Protein AF-A0A537KNH5-F1 (afdb_monomer_lite)

Radius of gyration: 23.83 Å; chains: 1; bounding box: 65×48×61 Å

Secondary structure (DSSP, 8-state):
----S--S---GGGGPPPHHHHHHHHHHHHHHHHS--HHHHHHHHHHGGGTTSS--EEEEEETTEEEEEEETTTTEEEEES----S-TT----HHHHHHHHHHTT-EEEEE-HHHHHHSHHHHHHHHHHHHHHSPPP---GGGSS---TT-TTSS---TT----SS-EEEEEEE-TTS-HHHHHHHHHHHHHHH-SS--EEEEEEEPB-TTTS-B---GGGG-STT-STTEEEEEEE--SSS-SS-TTHHHHHHHHHHTT-SEEEEEPPPPPTT--GGGGG-SEEEEEE-S---SGGGGGG-THHHH-SEEEEE-TTSTTHHHHHHHHHHHHHHHTT-TTS-GGGSSEEEE-TTSTT-HHHHHHHHHHHHHHTT-

pLDDT: mean 79.51, std 19.07, range [22.39, 98.25]

Foldseek 3Di:
DDDDPPPQAQEPVLQFEQLLCCVVLVVLLVVCVVVPDPLLVLLCVVPPPCVVVFDKDAQGGGHQAGARIARPQLQETEEEADDGRGPPVDDDDPVVVCVVSVVSVHHYDYDYSCCRPPVVVVVVVVVNVSSVPGDGHDYPVVPVPPPPVPQLRDDDQPPDLPLDPFAAEEEEAEAPPLCRLLLVQLLLSSVVSNDVPAAEEEEEEFEADPPPLHTDQPSVVNHPSQPDPRHYYDYHYCSDHQDQDRPCLQVVVVVCRVVPHNYYYYYTYRDDQQDPPSVVRGLAYEYGYELPQDDLVSLVSRCCLLVHLAYEHEPCVDPNSVVSLVSSLVSSCVSVVVPPDDSVPDRYFYYYSVDPPTPRSSVNSVSVSVSSSVD

Sequence (375 aa):
MNESVYNGSITVNQFKADPLVYAKLKEYSLTHRKESTVAESVLWDKLRNKKEGYKFLRQHIIGQFIADFVCLKKGLVIEVDGNHHQLPEMKLTDEERSRALKELGFDVLRFNNEEILYHGDEVIDKIHSRLSKLPDKKIDEEKIGVYTDSSPTGGSRREGTKFGEGASVLGITGTGGAGKSSVTDEIVRRFLNNFTDKTIAVISVDPSKRKTGGALLGDRIRMNSISHPRAYMRSLATRESDKALSAHVEEAIDVCKAAGFDFIILESAGVGQSDVSISDYCDVSLYVMTPEYGAASQLEKINMLDYADVIAINKFDKAGALDALSDVRKQYKRNHQLFKSKDEELPIIGTVASKFNDDGVNHLFELLLKAIEKK

Structure (mmCIF, N/CA/C/O backbone):
data_AF-A0A537KNH5-F1
#
_entry.id   AF-A0A537KNH5-F1
#
loop_
_atom_site.group_PDB
_atom_site.id
_atom_site.type_symbol
_atom_site.label_atom_id
_atom_site.label_alt_id
_atom_site.label_comp_id
_atom_site.label_asym_id
_atom_site.label_entity_id
_atom_site.label_seq_id
_atom_site.pdbx_PDB_ins_code
_atom_site.Cartn_x
_atom_site.Cartn_y
_atom_site.Cartn_z
_atom_site.occupancy
_atom_site.B_iso_or_equiv
_atom_site.auth_seq_id
_atom_site.auth_comp_id
_atom_site.auth_asym_id
_atom_site.auth_atom_id
_atom_site.pdbx_PDB_model_num
ATOM 1 N N . MET A 1 1 ? 26.715 13.361 10.696 1.00 28.39 1 MET A N 1
ATOM 2 C CA . MET A 1 1 ? 27.104 12.499 9.565 1.00 28.39 1 MET A CA 1
ATOM 3 C C . MET A 1 1 ? 26.868 11.078 10.024 1.00 28.39 1 MET A C 1
ATOM 5 O O . MET A 1 1 ? 27.700 10.572 10.754 1.00 28.39 1 MET A O 1
ATOM 9 N N . ASN A 1 2 ? 25.706 10.502 9.719 1.00 24.05 2 ASN A N 1
ATOM 10 C CA . ASN A 1 2 ? 25.415 9.111 10.055 1.00 24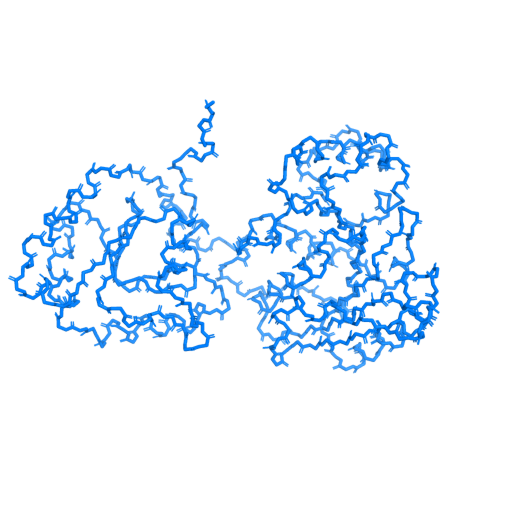.05 2 ASN A CA 1
ATOM 11 C C . ASN A 1 2 ? 25.095 8.378 8.759 1.00 24.05 2 ASN A C 1
ATOM 13 O O . ASN A 1 2 ? 24.214 8.787 8.004 1.00 24.05 2 ASN A O 1
ATOM 17 N N . GLU A 1 3 ? 25.912 7.364 8.512 1.00 22.39 3 GLU A N 1
ATOM 18 C CA . GLU A 1 3 ? 25.922 6.493 7.353 1.00 22.39 3 GLU A CA 1
ATOM 19 C C . GLU A 1 3 ? 24.603 5.729 7.225 1.00 22.39 3 GLU A C 1
ATOM 21 O O . GLU A 1 3 ? 23.994 5.285 8.199 1.00 22.39 3 GLU A O 1
ATOM 26 N N . SER A 1 4 ? 24.167 5.600 5.978 1.00 27.17 4 SER A N 1
ATOM 27 C CA . SER A 1 4 ? 23.043 4.795 5.529 1.00 27.17 4 SER A CA 1
ATOM 28 C C . SER A 1 4 ? 23.098 3.378 6.100 1.00 27.17 4 SER A C 1
ATOM 30 O O . SER A 1 4 ? 23.968 2.596 5.717 1.00 27.17 4 SER A O 1
ATOM 32 N N . VAL A 1 5 ? 22.108 2.988 6.904 1.00 30.80 5 VAL A N 1
ATOM 33 C CA . VAL A 1 5 ? 21.841 1.567 7.177 1.00 30.80 5 VAL A CA 1
ATOM 34 C C . VAL A 1 5 ? 21.094 0.977 5.974 1.00 30.80 5 VAL A C 1
ATOM 36 O O . VAL A 1 5 ? 19.923 0.625 6.026 1.00 30.80 5 VAL A O 1
ATOM 39 N N . TYR A 1 6 ? 21.811 0.915 4.854 1.00 31.03 6 TYR A N 1
ATOM 40 C CA . TYR A 1 6 ? 21.665 -0.086 3.807 1.00 31.03 6 TYR A CA 1
ATOM 41 C C . TYR A 1 6 ? 22.981 -0.859 3.841 1.00 31.03 6 TYR A C 1
ATOM 43 O O . TYR A 1 6 ? 23.952 -0.487 3.187 1.00 31.03 6 TYR A O 1
ATOM 51 N N . ASN A 1 7 ? 23.044 -1.913 4.656 1.00 29.66 7 ASN A N 1
ATOM 52 C CA . ASN A 1 7 ? 24.237 -2.751 4.822 1.00 29.66 7 ASN A CA 1
ATOM 53 C C . ASN A 1 7 ? 24.491 -3.640 3.591 1.00 29.66 7 ASN A C 1
ATOM 55 O O . ASN A 1 7 ? 24.507 -4.864 3.714 1.00 29.66 7 ASN A O 1
ATOM 59 N N . GLY A 1 8 ? 24.641 -3.045 2.400 1.00 32.94 8 GLY A N 1
ATOM 60 C CA . GLY A 1 8 ? 25.216 -3.661 1.195 1.00 32.94 8 GLY A CA 1
ATOM 61 C C . GLY A 1 8 ? 24.634 -5.009 0.747 1.00 32.94 8 GLY A C 1
ATOM 62 O O . GLY A 1 8 ? 25.244 -5.693 -0.072 1.00 32.94 8 GLY A O 1
ATOM 63 N N . SER A 1 9 ? 23.484 -5.425 1.273 1.00 34.09 9 SER A N 1
ATOM 64 C CA . SER A 1 9 ? 22.912 -6.752 1.073 1.00 34.09 9 SER A CA 1
ATOM 65 C C . SER A 1 9 ? 21.582 -6.607 0.359 1.00 34.09 9 SER A C 1
ATOM 67 O O . SER A 1 9 ? 20.577 -6.202 0.934 1.00 34.09 9 SER A O 1
ATOM 69 N N . ILE A 1 10 ? 21.606 -6.930 -0.932 1.00 38.44 10 ILE A N 1
ATOM 70 C CA . ILE A 1 10 ? 20.392 -7.121 -1.711 1.00 38.44 10 ILE A CA 1
ATOM 71 C C . ILE A 1 10 ? 19.858 -8.513 -1.386 1.00 38.44 10 ILE A C 1
ATOM 73 O O . ILE A 1 10 ? 20.530 -9.510 -1.635 1.00 38.44 10 ILE A O 1
ATOM 77 N N . THR A 1 11 ? 18.657 -8.593 -0.820 1.00 34.84 11 THR A N 1
ATOM 78 C CA . THR A 1 11 ? 17.931 -9.862 -0.705 1.00 34.84 11 THR A CA 1
ATOM 79 C C . THR A 1 11 ? 17.178 -10.125 -2.006 1.00 34.84 11 THR A C 1
ATOM 81 O O . THR A 1 11 ? 16.680 -9.208 -2.653 1.00 34.84 11 THR A O 1
ATOM 84 N N . VAL A 1 12 ? 17.094 -11.396 -2.407 1.00 38.88 12 VAL A N 1
ATOM 85 C CA . VAL A 1 12 ? 16.611 -11.862 -3.724 1.00 38.88 12 VAL A CA 1
ATOM 86 C C . VAL A 1 12 ? 15.231 -11.318 -4.143 1.00 38.88 12 VAL A C 1
ATOM 88 O O . VAL A 1 12 ? 14.917 -11.270 -5.331 1.00 38.88 12 VAL A O 1
ATOM 91 N N . ASN A 1 13 ? 14.424 -10.829 -3.200 1.00 39.03 13 ASN A N 1
ATOM 92 C CA . ASN A 1 13 ? 13.134 -10.198 -3.483 1.00 39.03 13 ASN A CA 1
ATOM 93 C C . ASN A 1 13 ? 13.235 -8.824 -4.180 1.00 39.03 13 ASN A C 1
ATOM 95 O O . ASN A 1 13 ? 12.281 -8.438 -4.847 1.00 39.03 13 ASN A O 1
ATOM 99 N N . GLN A 1 14 ? 14.378 -8.128 -4.120 1.00 39.09 14 GLN A N 1
ATOM 100 C CA . GLN A 1 14 ? 14.608 -6.856 -4.834 1.00 39.09 14 GLN A CA 1
ATOM 101 C C . GLN A 1 14 ? 14.880 -7.033 -6.341 1.00 39.09 14 GLN A C 1
ATOM 103 O O . GLN A 1 14 ? 14.910 -6.056 -7.084 1.00 39.09 14 GLN A O 1
ATOM 108 N N . PHE A 1 15 ? 15.058 -8.274 -6.809 1.00 47.47 15 PHE A N 1
ATOM 109 C CA . PHE A 1 15 ? 15.297 -8.604 -8.220 1.00 47.47 15 PHE A CA 1
ATOM 110 C C . PHE A 1 15 ? 14.043 -9.085 -8.956 1.00 47.47 15 PHE A C 1
ATOM 112 O O . PHE A 1 15 ? 14.130 -9.546 -10.094 1.00 47.47 15 PHE A O 1
ATOM 119 N N . LYS A 1 16 ? 12.872 -9.045 -8.312 1.00 52.62 16 LYS A N 1
ATOM 120 C CA . LYS A 1 16 ? 11.655 -9.603 -8.896 1.00 52.62 16 LYS A CA 1
ATOM 121 C C . LYS A 1 16 ? 11.029 -8.616 -9.863 1.00 52.62 16 LYS A C 1
ATOM 123 O O . LYS A 1 16 ? 10.852 -7.438 -9.561 1.00 52.62 16 LYS A O 1
ATOM 128 N N . ALA A 1 17 ? 10.731 -9.125 -11.049 1.00 50.62 17 ALA A N 1
ATOM 129 C CA . ALA A 1 17 ? 9.919 -8.417 -12.009 1.00 50.62 17 ALA A CA 1
ATOM 130 C C . ALA A 1 17 ? 8.548 -8.092 -11.409 1.00 50.62 17 ALA A C 1
ATOM 132 O O . ALA A 1 17 ? 8.029 -8.888 -10.627 1.00 50.62 17 ALA A O 1
ATOM 133 N N . ASP A 1 18 ? 7.941 -6.974 -11.796 1.00 50.59 18 ASP A N 1
ATOM 134 C CA . ASP A 1 18 ? 6.564 -6.687 -11.398 1.00 50.59 18 ASP A CA 1
ATOM 135 C C . ASP A 1 18 ? 5.634 -7.764 -11.999 1.00 50.59 18 ASP A C 1
ATOM 137 O O . ASP A 1 18 ? 5.588 -7.907 -13.226 1.00 50.59 18 ASP A O 1
ATOM 141 N N . PRO A 1 19 ? 4.904 -8.542 -11.177 1.00 47.06 19 PRO A N 1
ATOM 142 C CA . PRO A 1 19 ? 4.080 -9.653 -11.650 1.00 47.06 19 PRO A CA 1
ATOM 143 C C . PRO A 1 19 ? 3.017 -9.276 -12.683 1.00 47.06 19 PRO A C 1
ATOM 145 O O . PRO A 1 19 ? 2.711 -10.110 -13.535 1.00 47.06 19 PRO A O 1
ATOM 148 N N . LEU A 1 20 ? 2.484 -8.042 -12.652 1.00 43.41 20 LEU A N 1
ATOM 149 C CA . LEU A 1 20 ? 1.481 -7.579 -13.631 1.00 43.41 20 LEU A CA 1
ATOM 150 C C . LEU A 1 20 ? 2.012 -7.605 -15.042 1.00 43.41 20 LEU A C 1
ATOM 152 O O . LEU A 1 20 ? 1.308 -7.919 -15.999 1.00 43.41 20 LEU A O 1
ATOM 156 N N . VAL A 1 21 ? 3.257 -7.171 -15.154 1.00 53.03 21 VAL A N 1
ATOM 157 C CA . VAL A 1 21 ? 3.900 -6.940 -16.427 1.00 53.03 21 VAL A CA 1
ATOM 158 C C . VAL A 1 21 ? 4.876 -8.051 -16.734 1.00 53.03 21 VAL A C 1
ATOM 160 O O . VAL A 1 21 ? 5.254 -8.168 -17.884 1.00 53.03 21 VAL A O 1
ATOM 163 N N . TYR A 1 22 ? 5.225 -8.930 -15.787 1.00 60.59 22 TYR A N 1
ATOM 164 C CA . TYR A 1 22 ? 6.212 -9.986 -15.996 1.00 60.59 22 TYR A CA 1
ATOM 165 C C . TYR A 1 22 ? 5.895 -10.871 -17.198 1.00 60.59 22 TYR A C 1
ATOM 167 O O . TYR A 1 22 ? 6.804 -11.171 -17.960 1.00 60.59 22 TYR A O 1
ATOM 175 N N . ALA A 1 23 ? 4.636 -11.268 -17.409 1.00 56.41 23 ALA A N 1
ATOM 176 C CA . ALA A 1 23 ? 4.271 -12.072 -18.577 1.00 56.41 23 ALA A CA 1
ATOM 177 C C . ALA A 1 23 ? 4.587 -11.330 -19.889 1.00 56.41 23 ALA A C 1
ATOM 179 O O . ALA A 1 23 ? 5.290 -11.871 -20.744 1.00 56.41 23 ALA A O 1
ATOM 180 N N . LYS A 1 24 ? 4.166 -10.062 -19.989 1.00 64.12 24 LYS A N 1
ATOM 181 C CA . LYS A 1 24 ? 4.461 -9.192 -21.134 1.00 64.12 24 LYS A CA 1
ATOM 182 C C . LYS A 1 24 ? 5.965 -8.910 -21.256 1.00 64.12 24 LYS A C 1
ATOM 184 O O . LYS A 1 24 ? 6.544 -9.098 -22.312 1.00 64.12 24 LYS A O 1
ATOM 189 N N . LEU A 1 25 ? 6.640 -8.530 -20.173 1.00 67.19 25 LEU A N 1
ATOM 190 C CA . LEU A 1 25 ? 8.080 -8.263 -20.128 1.00 67.19 25 LEU A CA 1
ATOM 191 C C . LEU A 1 25 ? 8.909 -9.506 -20.455 1.00 67.19 25 LEU A C 1
ATOM 193 O O . LEU A 1 25 ? 9.980 -9.384 -21.035 1.00 67.19 25 LEU A O 1
ATOM 197 N N . LYS A 1 26 ? 8.436 -10.706 -20.113 1.00 73.38 26 LYS A N 1
ATOM 198 C CA . LYS A 1 26 ? 9.074 -11.974 -20.479 1.00 73.38 26 LYS A CA 1
ATOM 199 C C . LYS A 1 26 ? 8.941 -12.237 -21.969 1.00 73.38 26 LYS A C 1
ATOM 201 O O . LYS A 1 26 ? 9.929 -12.610 -22.592 1.00 73.38 26 LYS A O 1
ATOM 206 N N . GLU A 1 27 ? 7.765 -12.012 -22.542 1.00 72.69 27 GLU A N 1
ATOM 207 C CA . GLU A 1 27 ? 7.559 -12.084 -23.989 1.00 72.69 27 GLU A CA 1
ATOM 208 C C . GLU A 1 27 ? 8.435 -11.064 -24.732 1.00 72.69 27 GLU A C 1
ATOM 210 O O . GLU A 1 27 ? 9.163 -11.426 -25.659 1.00 72.69 27 GLU A O 1
ATOM 215 N N . TYR A 1 28 ? 8.470 -9.820 -24.253 1.00 76.25 28 TYR A N 1
ATOM 216 C CA . TYR A 1 28 ? 9.346 -8.775 -24.774 1.00 76.25 28 TYR A CA 1
ATOM 217 C C . TYR A 1 28 ? 10.820 -9.167 -24.631 1.00 76.25 28 TYR A C 1
ATOM 219 O O . TYR A 1 28 ? 11.543 -9.124 -25.616 1.00 76.25 28 TYR A O 1
ATOM 227 N N . SER A 1 29 ? 11.271 -9.623 -23.462 1.00 79.94 29 SER A N 1
ATOM 228 C CA . SER A 1 29 ? 12.651 -10.076 -23.223 1.00 79.94 29 SER A CA 1
ATOM 229 C C . SER A 1 29 ? 13.054 -11.203 -24.181 1.00 79.94 29 SER A C 1
ATOM 231 O O . SER A 1 29 ? 14.149 -11.187 -24.743 1.00 79.94 29 SER A O 1
ATOM 233 N N . LEU A 1 30 ? 12.169 -12.177 -24.420 1.00 77.19 30 LEU A N 1
ATOM 234 C CA . LEU A 1 30 ? 12.415 -13.250 -25.386 1.00 77.19 30 LEU A CA 1
ATOM 235 C C . LEU A 1 30 ? 12.491 -12.730 -26.825 1.00 77.19 30 LEU A C 1
ATOM 237 O O . LEU A 1 30 ? 13.316 -13.224 -27.592 1.00 77.19 30 LEU A O 1
ATOM 241 N N . THR A 1 31 ? 11.664 -11.747 -27.173 1.00 81.50 31 THR A N 1
ATOM 242 C CA . THR A 1 31 ? 11.667 -11.093 -28.488 1.00 81.50 31 THR A CA 1
ATOM 243 C C . THR A 1 31 ? 12.958 -10.302 -28.697 1.00 81.50 31 THR A C 1
ATOM 245 O O . THR A 1 31 ? 13.678 -10.566 -29.653 1.00 81.50 31 THR A O 1
ATOM 248 N N . HIS A 1 32 ? 13.361 -9.472 -27.733 1.00 81.56 32 HIS A N 1
ATOM 249 C CA . HIS A 1 32 ? 14.611 -8.702 -27.775 1.00 81.56 32 HIS A CA 1
ATOM 250 C C . HIS A 1 32 ? 15.857 -9.596 -27.834 1.00 81.56 32 HIS A C 1
ATOM 252 O O . HIS A 1 32 ? 16.846 -9.259 -28.470 1.00 81.56 32 HIS A O 1
ATOM 258 N N . ARG A 1 33 ? 15.820 -10.797 -27.239 1.00 83.38 33 ARG A N 1
ATOM 259 C CA . ARG A 1 33 ? 16.908 -11.781 -27.399 1.00 83.38 33 ARG A CA 1
ATOM 260 C C . ARG A 1 33 ? 17.032 -12.343 -28.814 1.00 83.38 33 ARG A C 1
ATOM 262 O O . ARG A 1 33 ? 18.097 -12.871 -29.134 1.00 83.38 33 ARG A O 1
ATOM 269 N N . LYS A 1 34 ? 15.948 -12.341 -29.593 1.00 84.19 34 LYS A N 1
ATOM 270 C CA . LYS A 1 34 ? 15.929 -12.781 -30.996 1.00 84.19 34 LYS A CA 1
ATOM 271 C C . LYS A 1 34 ? 16.250 -11.628 -31.943 1.00 84.19 34 LYS A C 1
ATOM 273 O O . LYS A 1 34 ? 16.908 -11.851 -32.950 1.00 84.19 34 LYS A O 1
ATOM 278 N N . GLU A 1 35 ? 15.805 -10.428 -31.596 1.00 84.00 35 GLU A N 1
ATOM 279 C CA . GLU A 1 35 ? 15.918 -9.202 -32.389 1.00 84.00 35 GLU A CA 1
ATOM 280 C C . GLU A 1 35 ? 17.027 -8.279 -31.859 1.00 84.00 35 GLU A C 1
ATOM 282 O O . GLU A 1 35 ? 16.918 -7.058 -31.928 1.00 84.00 35 GLU A O 1
ATOM 287 N N . SER A 1 36 ? 18.097 -8.859 -31.306 1.00 83.38 36 SER A N 1
ATOM 288 C CA . SER A 1 36 ? 19.200 -8.085 -30.739 1.00 83.38 36 SER A CA 1
ATOM 289 C C . SER A 1 36 ? 19.938 -7.303 -31.820 1.00 83.38 36 SER A C 1
ATOM 291 O O . SER A 1 36 ? 20.231 -7.835 -32.896 1.00 83.38 36 SER A O 1
ATOM 293 N N . THR A 1 37 ? 20.305 -6.063 -31.515 1.00 88.00 37 THR A N 1
ATOM 294 C CA . THR A 1 37 ? 21.070 -5.208 -32.420 1.00 88.00 37 THR A CA 1
ATOM 295 C C . THR A 1 37 ? 22.466 -5.783 -32.683 1.00 88.00 37 THR A C 1
ATOM 297 O O . THR A 1 37 ? 22.968 -6.668 -31.975 1.00 88.00 37 THR A O 1
ATOM 300 N N . VAL A 1 38 ? 23.133 -5.265 -33.720 1.00 88.31 38 VAL A N 1
ATOM 301 C CA . VAL A 1 38 ? 24.520 -5.647 -34.032 1.00 88.31 38 VAL A CA 1
ATOM 302 C C . VAL A 1 38 ? 25.443 -5.304 -32.859 1.00 88.31 38 VAL A C 1
ATOM 304 O O . VAL A 1 38 ? 26.261 -6.134 -32.471 1.00 88.31 38 VAL A O 1
ATOM 307 N N . ALA A 1 39 ? 25.271 -4.128 -32.248 1.00 89.31 39 ALA A N 1
ATOM 308 C CA . ALA A 1 39 ? 26.059 -3.701 -31.095 1.00 89.31 39 ALA A CA 1
ATOM 309 C C . ALA A 1 39 ? 25.830 -4.609 -29.876 1.00 89.31 39 ALA A C 1
ATOM 311 O O . ALA A 1 39 ? 26.793 -5.097 -29.286 1.00 89.31 39 ALA A O 1
ATOM 312 N N . GLU A 1 40 ? 24.575 -4.925 -29.540 1.00 90.88 40 GLU A N 1
ATOM 313 C CA . GLU A 1 40 ? 24.263 -5.867 -28.457 1.00 90.88 40 GLU A CA 1
ATOM 314 C C . GLU A 1 40 ? 24.882 -7.246 -28.701 1.00 90.88 40 GLU A C 1
ATOM 316 O O . GLU A 1 40 ? 25.421 -7.862 -27.782 1.00 90.88 40 GLU A O 1
ATOM 321 N N . SER A 1 41 ? 24.833 -7.734 -29.942 1.00 91.12 41 SER A N 1
ATOM 322 C CA . SER A 1 41 ? 25.402 -9.032 -30.315 1.00 91.12 41 SER A CA 1
ATOM 323 C C . SER A 1 41 ? 26.923 -9.047 -30.142 1.00 91.12 41 SER A C 1
ATOM 325 O O . SER A 1 41 ? 27.466 -9.970 -29.530 1.00 91.12 41 SER A O 1
ATOM 327 N N . VAL A 1 42 ? 27.601 -7.995 -30.613 1.00 91.88 42 VAL A N 1
ATOM 328 C CA . VAL A 1 42 ? 29.053 -7.813 -30.460 1.00 91.88 42 VAL A CA 1
ATOM 329 C C . VAL A 1 42 ? 29.440 -7.741 -28.983 1.00 91.88 42 VAL A C 1
ATOM 331 O O . VAL A 1 42 ? 30.355 -8.443 -28.548 1.00 91.88 42 VAL A O 1
ATOM 334 N N . LEU A 1 43 ? 28.723 -6.945 -28.187 1.00 92.81 43 LEU A N 1
ATOM 335 C CA . LEU A 1 43 ? 28.995 -6.817 -26.758 1.00 92.81 43 LEU A CA 1
ATOM 336 C C . LEU A 1 43 ? 28.730 -8.133 -26.013 1.00 92.81 43 LEU A C 1
ATOM 338 O O . LEU A 1 43 ? 29.522 -8.537 -25.160 1.00 92.81 43 LEU A O 1
ATOM 342 N N . TRP A 1 44 ? 27.664 -8.856 -26.362 1.00 93.25 44 TRP A N 1
ATOM 343 C CA . TRP A 1 44 ? 27.350 -10.146 -25.754 1.00 93.25 44 TRP A CA 1
ATOM 344 C C . TRP A 1 44 ? 28.444 -11.192 -25.989 1.00 93.25 44 TRP A C 1
ATOM 346 O O . TRP A 1 44 ? 28.778 -11.943 -25.072 1.00 93.25 44 TRP A O 1
ATOM 356 N N . ASP A 1 45 ? 29.046 -11.235 -27.178 1.00 90.81 45 ASP A N 1
ATOM 357 C CA . ASP A 1 45 ? 30.134 -12.172 -27.482 1.00 90.81 45 ASP A CA 1
ATOM 358 C C . ASP A 1 45 ? 31.417 -11.906 -26.683 1.00 90.81 45 ASP A C 1
ATOM 360 O O . ASP A 1 45 ? 32.176 -12.850 -26.396 1.00 90.81 45 ASP A O 1
ATOM 364 N N . LYS A 1 46 ? 31.620 -10.650 -26.265 1.00 89.25 46 LYS A N 1
ATOM 365 C CA . LYS A 1 46 ? 32.670 -10.263 -25.317 1.00 89.25 46 LYS A CA 1
ATOM 366 C C . LYS A 1 46 ? 32.306 -10.637 -23.873 1.00 89.25 46 LYS A C 1
ATOM 368 O O . LYS A 1 46 ? 33.124 -11.231 -23.182 1.00 89.25 46 LYS A O 1
ATOM 373 N N . LEU A 1 47 ? 31.065 -10.400 -23.435 1.00 89.56 47 LEU A N 1
ATOM 374 C CA . LEU A 1 47 ? 30.639 -10.612 -22.039 1.00 89.56 47 LEU A CA 1
ATOM 375 C C . LEU A 1 47 ? 30.296 -12.069 -21.665 1.00 89.56 47 LEU A C 1
ATOM 377 O O . LEU A 1 47 ? 30.380 -12.454 -20.492 1.00 89.56 47 LEU A O 1
ATOM 381 N N . ARG A 1 48 ? 29.850 -12.895 -22.619 1.00 85.44 48 ARG A N 1
ATOM 382 C CA . ARG A 1 48 ? 29.349 -14.253 -22.339 1.00 85.44 48 ARG A CA 1
ATOM 383 C C . ARG A 1 48 ? 30.444 -15.199 -21.829 1.00 85.44 48 ARG A C 1
ATOM 385 O O . ARG A 1 48 ? 31.637 -14.974 -21.997 1.00 85.44 48 ARG A O 1
ATOM 392 N N . ASN A 1 49 ? 30.029 -16.322 -21.238 1.00 76.12 49 ASN A N 1
ATOM 393 C CA . ASN A 1 49 ? 30.911 -17.402 -20.758 1.00 76.12 49 ASN A CA 1
ATOM 394 C C . ASN A 1 49 ? 31.922 -17.005 -19.669 1.00 76.12 49 ASN A C 1
ATOM 396 O O . ASN A 1 49 ? 32.925 -17.692 -19.499 1.00 76.12 49 ASN A O 1
ATOM 400 N N . LYS A 1 50 ? 31.657 -15.935 -18.908 1.00 69.62 50 LYS A N 1
ATOM 401 C CA . LYS A 1 50 ? 32.573 -15.428 -17.872 1.00 69.62 50 LYS A CA 1
ATOM 402 C C . LYS A 1 50 ? 33.988 -15.149 -18.404 1.00 69.62 50 LYS A C 1
ATOM 404 O O . LYS A 1 50 ? 34.937 -15.265 -17.633 1.00 69.62 50 LYS A O 1
ATOM 409 N N . LYS A 1 51 ? 34.139 -14.787 -19.686 1.00 63.72 51 LYS A N 1
ATOM 410 C CA . LYS A 1 51 ? 35.447 -14.407 -20.258 1.00 63.72 51 LYS A CA 1
ATOM 411 C C . LYS A 1 51 ? 36.152 -13.346 -19.408 1.00 63.72 51 LYS A C 1
ATOM 413 O O . LYS A 1 51 ? 37.351 -13.420 -19.192 1.00 63.72 51 LYS A O 1
ATOM 418 N N . GLU A 1 52 ? 35.342 -12.491 -18.803 1.00 64.19 52 GLU A N 1
ATOM 419 C CA . GLU A 1 52 ? 35.740 -11.378 -17.955 1.00 64.19 52 GLU A CA 1
ATOM 420 C C . GLU A 1 52 ? 35.726 -11.668 -16.441 1.00 64.19 52 GLU A C 1
ATOM 422 O O . GLU A 1 52 ? 35.757 -10.757 -15.618 1.00 64.19 52 GLU A O 1
ATOM 427 N N . GLY A 1 53 ? 35.603 -12.933 -16.024 1.00 77.94 53 GLY A N 1
ATOM 428 C CA . GLY A 1 53 ? 35.532 -13.323 -14.606 1.00 77.94 53 GLY A CA 1
ATOM 429 C C . GLY A 1 53 ? 34.190 -13.025 -13.915 1.00 77.94 53 GLY A C 1
ATOM 430 O O . GLY A 1 53 ? 33.936 -13.514 -12.813 1.00 77.94 53 GLY A O 1
ATOM 431 N N . TYR A 1 54 ? 33.286 -12.300 -14.578 1.00 85.31 54 TYR A N 1
ATOM 432 C CA . TYR A 1 54 ? 31.949 -11.964 -14.084 1.00 85.31 54 TYR A CA 1
ATOM 433 C C . TYR A 1 54 ? 30.850 -12.693 -14.866 1.00 85.31 54 TYR A C 1
ATOM 435 O O . TYR A 1 54 ? 30.946 -12.911 -16.072 1.00 85.31 54 TYR A O 1
ATOM 443 N N . LYS A 1 55 ? 29.770 -13.086 -14.175 1.00 86.75 55 LYS A N 1
ATOM 444 C CA . LYS A 1 55 ? 28.583 -13.676 -14.814 1.00 86.75 55 LYS A CA 1
ATOM 445 C C . LYS A 1 55 ? 27.631 -12.560 -15.240 1.00 86.75 55 LYS A C 1
ATOM 447 O O . LYS A 1 55 ? 27.112 -11.851 -14.378 1.00 86.75 55 LYS A O 1
ATOM 452 N N . PHE A 1 56 ? 27.375 -12.475 -16.542 1.00 90.00 56 PHE A N 1
ATOM 453 C CA . PHE A 1 56 ? 26.378 -11.586 -17.128 1.00 90.00 56 PHE A CA 1
ATOM 454 C C . PHE A 1 56 ? 25.133 -12.349 -17.579 1.00 90.00 56 PHE A C 1
ATOM 456 O O . PHE A 1 56 ? 25.219 -13.472 -18.082 1.00 90.00 56 PHE A O 1
ATOM 463 N N . LEU A 1 57 ? 23.973 -11.725 -17.398 1.00 87.06 57 LEU A N 1
ATOM 464 C CA . LEU A 1 57 ? 22.697 -12.137 -17.974 1.00 87.06 57 LEU A CA 1
ATOM 465 C C . LEU A 1 57 ? 22.288 -11.096 -19.010 1.00 87.06 57 LEU A C 1
ATOM 467 O O . LEU A 1 57 ? 22.443 -9.909 -18.747 1.00 87.06 57 LEU A O 1
ATOM 471 N N . ARG A 1 58 ? 21.752 -11.536 -20.150 1.00 90.50 58 ARG A N 1
ATOM 472 C CA . ARG A 1 58 ? 21.225 -10.637 -21.185 1.00 90.50 58 ARG A CA 1
ATOM 473 C C . ARG A 1 58 ? 19.706 -10.509 -21.126 1.00 90.50 58 ARG A C 1
ATOM 475 O O . ARG A 1 58 ? 19.027 -11.507 -20.832 1.00 90.50 58 ARG A O 1
ATOM 482 N N . GLN A 1 59 ? 19.187 -9.336 -21.474 1.00 87.12 59 GLN A N 1
ATOM 483 C CA . GLN A 1 59 ? 17.759 -9.024 -21.550 1.00 87.12 59 GLN A CA 1
ATOM 484 C C . GLN A 1 59 ? 17.036 -9.488 -20.276 1.00 87.12 59 GLN A C 1
ATOM 486 O O . GLN A 1 59 ? 16.116 -10.309 -20.314 1.00 87.12 59 GLN A O 1
ATOM 491 N N . HIS A 1 60 ? 17.574 -9.101 -19.119 1.00 85.00 60 HIS A N 1
ATOM 492 C CA . HIS A 1 60 ? 17.128 -9.567 -17.810 1.00 85.00 60 HIS A CA 1
ATOM 493 C C . HIS A 1 60 ? 16.107 -8.602 -17.218 1.00 85.00 60 HIS A C 1
ATOM 495 O O . HIS A 1 60 ? 16.289 -7.391 -17.276 1.00 85.00 60 HIS A O 1
ATOM 501 N N . ILE A 1 61 ? 15.044 -9.143 -16.629 1.00 79.56 61 ILE A N 1
ATOM 502 C CA . ILE A 1 61 ? 13.955 -8.332 -16.089 1.00 79.56 61 ILE A CA 1
ATOM 503 C C . ILE A 1 61 ? 14.298 -7.921 -14.659 1.00 79.56 61 ILE A C 1
ATOM 505 O O . ILE A 1 61 ? 14.633 -8.774 -13.840 1.00 79.56 61 ILE A O 1
ATOM 509 N N . ILE A 1 62 ? 14.200 -6.626 -14.368 1.00 76.38 62 ILE A N 1
ATOM 510 C CA . ILE A 1 62 ? 14.465 -6.016 -13.064 1.00 76.38 62 ILE A CA 1
ATOM 511 C C . ILE A 1 62 ? 13.292 -5.081 -12.764 1.00 76.38 62 ILE A C 1
ATOM 513 O O . ILE A 1 62 ? 13.142 -4.049 -13.416 1.00 76.38 62 ILE A O 1
ATOM 517 N N . GLY A 1 63 ? 12.424 -5.436 -11.813 1.00 71.88 63 GLY A N 1
ATOM 518 C CA . GLY A 1 63 ? 11.192 -4.677 -11.572 1.00 71.88 63 GLY A CA 1
ATOM 519 C C . GLY A 1 63 ? 10.319 -4.594 -12.833 1.00 71.88 63 GLY A C 1
ATOM 520 O O . GLY A 1 63 ? 9.907 -5.612 -13.382 1.00 71.88 63 GLY A O 1
ATOM 521 N N . GLN A 1 64 ? 10.037 -3.386 -13.316 1.00 70.56 64 GLN A N 1
ATOM 522 C CA . GLN A 1 64 ? 9.261 -3.171 -14.548 1.00 70.56 64 GLN A CA 1
ATOM 523 C C . GLN A 1 64 ? 10.137 -3.020 -15.807 1.00 70.56 64 GLN A C 1
ATOM 525 O O . GLN A 1 64 ? 9.626 -2.740 -16.890 1.00 70.56 64 GLN A O 1
ATOM 530 N N . PHE A 1 65 ? 11.453 -3.201 -15.682 1.00 79.50 65 PHE A N 1
ATOM 531 C CA . PHE A 1 65 ? 12.427 -2.897 -16.729 1.00 79.50 65 PHE A CA 1
ATOM 532 C C . PHE A 1 65 ? 13.050 -4.163 -17.305 1.00 79.50 65 PHE A C 1
ATOM 534 O O . PHE A 1 65 ? 13.226 -5.156 -16.599 1.00 79.50 65 PHE A O 1
ATOM 541 N N . ILE A 1 66 ? 13.448 -4.109 -18.574 1.00 82.88 66 ILE A N 1
ATOM 542 C CA . ILE A 1 66 ? 14.329 -5.106 -19.187 1.00 82.88 66 ILE A CA 1
ATOM 543 C C . ILE A 1 66 ? 15.689 -4.441 -19.379 1.00 82.88 66 ILE A C 1
ATOM 545 O O . ILE A 1 66 ? 15.775 -3.443 -20.086 1.00 82.88 66 ILE A O 1
ATOM 549 N N . ALA A 1 67 ? 16.716 -4.969 -18.718 1.00 87.56 67 ALA A N 1
ATOM 550 C CA . ALA A 1 67 ? 18.102 -4.537 -18.860 1.00 87.56 67 ALA A CA 1
ATOM 551 C C . ALA A 1 67 ? 18.815 -5.362 -19.937 1.00 87.56 67 ALA A C 1
ATOM 553 O O . ALA A 1 67 ? 18.749 -6.598 -19.889 1.00 87.56 67 ALA A O 1
ATOM 554 N N . ASP A 1 68 ? 19.555 -4.711 -20.839 1.00 90.50 68 ASP A N 1
ATOM 555 C CA . ASP A 1 68 ? 20.240 -5.394 -21.947 1.00 90.50 68 ASP A CA 1
ATOM 556 C C . ASP A 1 68 ? 21.283 -6.377 -21.442 1.00 90.50 68 ASP A C 1
ATOM 558 O O . ASP A 1 68 ? 21.281 -7.544 -21.842 1.00 90.50 68 ASP A O 1
ATOM 562 N N . PHE A 1 69 ? 22.106 -5.951 -20.479 1.00 92.38 69 PHE A N 1
ATOM 563 C CA . PHE A 1 69 ? 22.997 -6.837 -19.740 1.00 92.38 69 PHE A CA 1
ATOM 564 C C . PHE A 1 69 ? 23.042 -6.489 -18.255 1.00 92.38 69 PHE A C 1
ATOM 566 O O . PHE A 1 69 ? 22.986 -5.329 -17.856 1.00 92.38 69 PHE A O 1
ATOM 573 N N . VAL A 1 70 ? 23.196 -7.506 -17.407 1.00 90.69 70 VAL A N 1
ATOM 574 C CA . VAL A 1 70 ? 23.330 -7.311 -15.961 1.00 90.69 70 VAL A CA 1
ATOM 575 C C . VAL A 1 70 ? 24.304 -8.299 -15.330 1.00 90.69 70 VAL A C 1
ATOM 577 O O . VAL A 1 70 ? 24.256 -9.504 -15.589 1.00 90.69 70 VAL A O 1
ATOM 580 N N . CYS A 1 71 ? 25.159 -7.797 -14.441 1.00 90.69 71 CYS A N 1
ATOM 581 C CA . CYS A 1 71 ? 25.918 -8.599 -13.491 1.00 90.69 71 CYS A CA 1
ATOM 582 C C . CYS A 1 71 ? 25.258 -8.508 -12.110 1.00 90.69 71 CYS A C 1
ATOM 584 O O . CYS A 1 71 ? 25.526 -7.581 -11.347 1.00 90.69 71 CYS A O 1
ATOM 586 N N . LEU A 1 72 ? 24.409 -9.484 -11.766 1.00 84.38 72 LEU A N 1
ATOM 587 C CA . LEU A 1 72 ? 23.668 -9.491 -10.493 1.00 84.38 72 LEU A CA 1
ATOM 588 C C . LEU A 1 72 ? 24.595 -9.449 -9.272 1.00 84.38 72 LEU A C 1
ATOM 590 O O . LEU A 1 72 ? 24.324 -8.730 -8.314 1.00 84.38 72 LEU A O 1
ATOM 594 N N . LYS A 1 73 ? 25.729 -10.161 -9.336 1.00 83.62 73 LYS A N 1
ATOM 595 C CA . LYS A 1 73 ? 26.681 -10.261 -8.219 1.00 83.62 73 LYS A CA 1
ATOM 596 C C . LYS A 1 73 ? 27.282 -8.907 -7.861 1.00 83.62 73 LYS A C 1
ATOM 598 O O . LYS A 1 73 ? 27.550 -8.653 -6.698 1.00 83.62 73 LYS A O 1
ATOM 603 N N . LYS A 1 74 ? 27.486 -8.040 -8.848 1.00 87.62 74 LYS A N 1
ATOM 604 C CA . LYS A 1 74 ? 27.994 -6.679 -8.642 1.00 87.62 74 LYS A CA 1
ATOM 605 C C . LYS A 1 74 ? 26.880 -5.632 -8.616 1.00 87.62 74 LYS A C 1
ATOM 607 O O . LYS A 1 74 ? 27.116 -4.499 -8.218 1.00 87.62 74 LYS A O 1
ATOM 612 N N . GLY A 1 75 ? 25.663 -6.006 -9.015 1.00 88.31 75 GLY A N 1
ATOM 613 C CA . GLY A 1 75 ? 24.547 -5.092 -9.225 1.00 88.31 75 GLY A CA 1
ATOM 614 C C . GLY A 1 75 ? 24.849 -4.037 -10.285 1.00 88.31 75 GLY A C 1
ATOM 615 O O . GLY A 1 75 ? 24.551 -2.872 -10.056 1.00 88.31 75 GLY A O 1
ATOM 616 N N . LEU A 1 76 ? 25.461 -4.430 -11.405 1.00 92.06 76 LEU A N 1
ATOM 617 C CA . LEU A 1 76 ? 25.756 -3.533 -12.525 1.00 92.06 76 LEU A CA 1
ATOM 618 C C . LEU A 1 76 ? 24.849 -3.857 -13.713 1.00 92.06 76 LEU A C 1
ATOM 620 O O . LEU A 1 76 ? 24.870 -4.992 -14.187 1.00 92.06 76 LEU A O 1
ATOM 624 N N . VAL A 1 77 ? 24.102 -2.867 -14.191 1.00 92.00 77 VAL A N 1
ATOM 625 C CA . VAL A 1 77 ? 23.324 -2.880 -15.435 1.00 92.00 77 VAL A CA 1
ATOM 626 C C . VAL A 1 77 ? 24.116 -2.171 -16.534 1.00 92.00 77 VAL A C 1
ATOM 628 O O . VAL A 1 77 ? 24.753 -1.145 -16.286 1.00 92.00 77 VAL A O 1
ATOM 631 N N . ILE A 1 78 ? 24.076 -2.728 -17.742 1.00 93.19 78 ILE A N 1
ATOM 632 C CA . ILE A 1 78 ? 24.639 -2.143 -18.958 1.00 93.19 78 ILE A CA 1
ATOM 633 C C . ILE A 1 78 ? 23.505 -2.007 -19.975 1.00 93.19 78 ILE A C 1
ATOM 635 O O . ILE A 1 78 ? 22.831 -2.995 -20.263 1.00 93.19 78 ILE A O 1
ATOM 639 N N . GLU A 1 79 ? 23.326 -0.798 -20.499 1.00 90.81 79 GLU A N 1
ATOM 640 C CA . GLU A 1 79 ? 22.316 -0.437 -21.502 1.00 90.81 79 GLU A CA 1
ATOM 641 C C . GLU A 1 79 ? 23.007 -0.054 -22.822 1.00 90.81 79 GLU A C 1
ATOM 643 O O . GLU A 1 79 ? 23.991 0.697 -22.808 1.00 90.81 79 GLU A O 1
ATOM 648 N N . VAL A 1 80 ? 22.492 -0.546 -23.947 1.00 89.81 80 VAL A N 1
ATOM 649 C CA . VAL A 1 80 ? 23.000 -0.298 -25.303 1.00 89.81 80 VAL A CA 1
ATOM 650 C C . VAL A 1 80 ? 21.972 0.518 -26.084 1.00 89.81 80 VAL A C 1
ATOM 652 O O . VAL A 1 80 ? 20.926 -0.002 -26.426 1.00 89.81 80 VAL A O 1
ATOM 655 N N . ASP A 1 81 ? 22.297 1.784 -26.356 1.00 78.31 81 ASP A N 1
ATOM 656 C CA . ASP A 1 81 ? 21.526 2.798 -27.102 1.00 78.31 81 ASP A CA 1
ATOM 657 C C . ASP A 1 81 ? 19.987 2.877 -26.874 1.00 78.31 81 ASP A C 1
ATOM 659 O O . ASP A 1 81 ? 19.208 1.976 -27.162 1.00 78.31 81 ASP A O 1
ATOM 663 N N . GLY A 1 82 ? 19.532 4.048 -26.407 1.00 62.69 82 GLY A N 1
ATOM 664 C CA . GLY A 1 82 ? 18.356 4.292 -25.545 1.00 62.69 82 GLY A CA 1
ATOM 665 C C . GLY A 1 82 ? 16.922 4.073 -26.059 1.00 62.69 82 GLY A C 1
ATOM 666 O O . GLY A 1 82 ? 16.022 4.825 -25.666 1.00 62.69 82 GLY A O 1
ATOM 667 N N . ASN A 1 83 ? 16.646 3.053 -26.871 1.00 52.28 83 ASN A N 1
ATOM 668 C CA . ASN A 1 83 ? 15.261 2.631 -27.092 1.00 52.28 83 ASN A CA 1
ATOM 669 C C . ASN A 1 83 ? 14.682 2.101 -25.776 1.00 52.28 83 ASN A C 1
ATOM 671 O O . ASN A 1 83 ? 15.265 1.265 -25.096 1.00 52.28 83 ASN A O 1
ATOM 675 N N . HIS A 1 84 ? 13.547 2.652 -25.356 1.00 54.72 84 HIS A N 1
ATOM 676 C CA . HIS A 1 84 ? 13.010 2.398 -24.026 1.00 54.72 84 HIS A CA 1
ATOM 677 C C . HIS A 1 84 ? 12.519 0.943 -23.945 1.00 54.72 84 HIS A C 1
ATOM 679 O O . HIS A 1 84 ? 11.392 0.652 -24.338 1.00 54.72 84 HIS A O 1
ATOM 685 N N . HIS A 1 85 ? 13.354 0.033 -23.423 1.00 60.22 85 HIS A N 1
ATOM 686 C CA . HIS A 1 85 ? 13.016 -1.370 -23.146 1.00 60.22 85 HIS A CA 1
ATOM 687 C C . HIS A 1 85 ? 12.085 -1.466 -21.926 1.00 60.22 85 HIS A C 1
ATOM 689 O O . HIS A 1 85 ? 12.457 -1.904 -20.831 1.00 60.22 85 HIS A O 1
ATOM 695 N N . GLN A 1 86 ? 10.884 -0.933 -22.120 1.00 60.03 86 GLN A N 1
ATOM 696 C CA . GLN A 1 86 ? 9.750 -0.849 -21.209 1.00 60.03 86 GLN A CA 1
ATOM 697 C C . GLN A 1 86 ? 8.492 -1.161 -22.026 1.00 60.03 86 GLN A C 1
ATOM 699 O O . GLN A 1 86 ? 8.518 -1.141 -23.260 1.00 60.03 86 GLN A O 1
ATOM 704 N N . LEU A 1 87 ? 7.371 -1.445 -21.366 1.00 55.53 87 LEU A N 1
ATOM 705 C CA . LEU A 1 87 ? 6.109 -1.546 -22.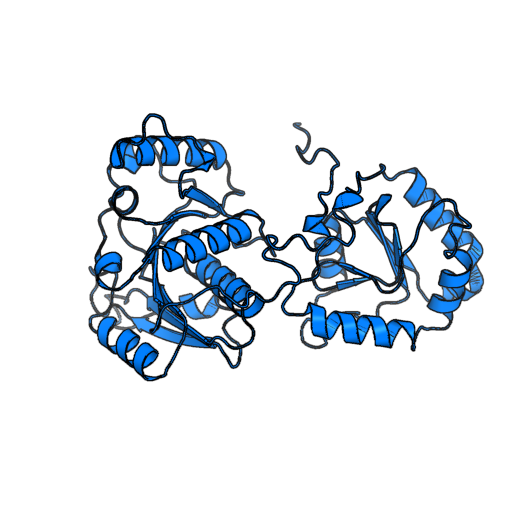097 1.00 55.53 87 LEU A CA 1
ATOM 706 C C . LEU A 1 87 ? 5.772 -0.183 -22.742 1.00 55.53 87 LEU A C 1
ATOM 708 O O . LEU A 1 87 ? 6.019 0.844 -22.110 1.00 55.53 87 LEU A O 1
ATOM 712 N N . PRO A 1 88 ? 5.178 -0.131 -23.953 1.00 55.09 88 PRO A N 1
ATOM 713 C CA . PRO A 1 88 ? 4.841 1.130 -24.642 1.00 55.09 88 PRO A CA 1
ATOM 714 C C . PRO A 1 88 ? 3.973 2.099 -23.821 1.00 55.09 88 PRO A C 1
ATOM 716 O O . PRO A 1 88 ? 3.973 3.309 -24.042 1.00 55.09 88 PRO A O 1
ATOM 719 N N . GLU A 1 89 ? 3.235 1.532 -22.874 1.00 51.78 89 GLU A N 1
ATOM 720 C CA . GLU A 1 89 ? 2.333 2.160 -21.913 1.00 51.78 89 GLU A CA 1
ATOM 721 C C . GLU A 1 89 ? 3.054 2.731 -20.667 1.00 51.78 89 GLU A C 1
ATOM 723 O O . GLU A 1 89 ? 2.465 3.502 -19.918 1.00 51.78 89 GLU A O 1
ATOM 728 N N . MET A 1 90 ? 4.349 2.440 -20.485 1.00 53.78 90 MET A N 1
ATOM 729 C CA . MET A 1 90 ? 5.205 2.879 -19.371 1.00 53.78 90 MET A CA 1
ATOM 730 C C . MET A 1 90 ? 6.353 3.770 -19.872 1.00 53.78 90 MET A C 1
ATOM 732 O O . MET A 1 90 ? 7.529 3.419 -19.793 1.00 53.78 90 MET A O 1
ATOM 736 N N . LYS A 1 91 ? 6.025 4.939 -20.434 1.00 59.28 91 LYS A N 1
ATOM 737 C CA . LYS A 1 91 ? 7.035 5.908 -20.893 1.00 59.28 91 LYS A CA 1
ATOM 738 C C . LYS A 1 91 ? 7.642 6.673 -19.714 1.00 59.28 91 LYS A C 1
ATOM 740 O O . LYS A 1 91 ? 7.228 7.791 -19.427 1.00 59.28 91 LYS A O 1
ATOM 745 N N . LEU A 1 92 ? 8.621 6.070 -19.044 1.00 64.25 92 LEU A N 1
ATOM 746 C CA . LEU A 1 92 ? 9.510 6.783 -18.122 1.00 64.25 92 LEU A CA 1
ATOM 747 C C . LEU A 1 92 ? 10.658 7.431 -18.894 1.00 64.25 92 LEU A C 1
ATOM 749 O O . LEU A 1 92 ? 11.169 6.845 -19.851 1.00 64.25 92 LEU A O 1
ATOM 753 N N . THR A 1 93 ? 11.089 8.607 -18.445 1.00 69.94 93 THR A N 1
ATOM 754 C CA . THR A 1 93 ? 12.324 9.226 -18.937 1.00 69.94 93 THR A CA 1
ATOM 755 C C . THR A 1 93 ? 13.541 8.377 -18.555 1.00 69.94 93 THR A C 1
ATOM 757 O O . THR A 1 93 ? 13.532 7.636 -17.566 1.00 69.94 93 THR A O 1
ATOM 760 N N . ASP A 1 94 ? 14.632 8.506 -19.310 1.00 69.25 94 ASP A N 1
ATOM 761 C CA . ASP A 1 94 ? 15.890 7.805 -19.017 1.00 69.25 94 ASP A CA 1
ATOM 762 C C . ASP A 1 94 ? 16.446 8.129 -17.618 1.00 69.25 94 ASP A C 1
ATOM 764 O O . ASP A 1 94 ? 17.020 7.261 -16.949 1.00 69.25 94 ASP A O 1
ATOM 768 N N . GLU A 1 95 ? 16.242 9.361 -17.142 1.00 72.75 95 GLU A N 1
ATOM 769 C CA . GLU A 1 95 ? 16.633 9.785 -15.795 1.00 72.75 95 GLU A CA 1
ATOM 770 C C . GLU A 1 95 ? 15.814 9.076 -14.711 1.00 72.75 95 GLU A C 1
ATOM 772 O O . GLU A 1 95 ? 16.372 8.618 -13.711 1.00 72.75 95 GLU A O 1
ATOM 777 N N . GLU A 1 96 ? 14.501 8.947 -14.908 1.00 73.88 96 GLU A N 1
ATOM 778 C CA . GLU A 1 96 ? 13.610 8.241 -13.984 1.00 73.88 96 GLU A CA 1
ATOM 779 C C . GLU A 1 96 ? 13.914 6.748 -13.938 1.00 73.88 96 GLU A C 1
ATOM 781 O O . GLU A 1 96 ? 14.012 6.184 -12.848 1.00 73.88 96 GLU A O 1
ATOM 786 N N . ARG A 1 97 ? 14.152 6.120 -15.095 1.00 76.19 97 ARG A N 1
ATOM 787 C CA . ARG A 1 97 ? 14.579 4.715 -15.172 1.00 76.19 97 ARG A CA 1
ATOM 788 C C . ARG A 1 97 ? 15.895 4.501 -14.429 1.00 76.19 97 ARG A C 1
ATOM 790 O O . ARG A 1 97 ? 16.012 3.585 -13.617 1.00 76.19 97 ARG A O 1
ATOM 797 N N . SER A 1 98 ? 16.879 5.366 -14.668 1.00 77.38 98 SER A N 1
ATOM 798 C CA . SER A 1 98 ? 18.185 5.285 -14.006 1.00 77.38 98 SER A CA 1
ATOM 799 C C . SER A 1 98 ? 18.070 5.462 -12.491 1.00 77.38 98 SER A C 1
ATOM 801 O O . SER A 1 98 ? 18.755 4.777 -11.733 1.00 77.38 98 SER A O 1
ATOM 803 N N . ARG A 1 99 ? 17.190 6.362 -12.035 1.00 77.56 99 ARG A N 1
ATOM 804 C CA . ARG A 1 99 ? 16.899 6.565 -10.611 1.00 77.56 99 ARG A CA 1
ATOM 805 C C . ARG A 1 99 ? 16.241 5.330 -9.996 1.00 77.56 99 ARG A C 1
ATOM 807 O O . ARG A 1 99 ? 16.719 4.856 -8.972 1.00 77.56 99 ARG A O 1
ATOM 814 N N . ALA A 1 100 ? 15.226 4.771 -10.652 1.00 72.62 100 ALA A N 1
ATOM 815 C CA . ALA A 1 100 ? 14.528 3.576 -10.187 1.00 72.62 100 ALA A CA 1
ATOM 816 C C . ALA A 1 100 ? 15.471 2.365 -10.074 1.00 72.62 100 ALA A C 1
ATOM 818 O O . ALA A 1 100 ? 15.471 1.667 -9.062 1.00 72.62 100 ALA A O 1
ATOM 819 N N . LEU A 1 101 ? 16.340 2.143 -11.067 1.00 78.44 101 LEU A N 1
ATOM 820 C CA . LEU A 1 101 ? 17.352 1.083 -11.007 1.00 78.44 101 LEU A CA 1
ATOM 821 C C . LEU A 1 101 ? 18.344 1.301 -9.852 1.00 78.44 101 LEU A C 1
ATOM 823 O O . LEU A 1 101 ? 18.654 0.347 -9.140 1.00 78.44 101 LEU A O 1
ATOM 827 N N . LYS A 1 102 ? 18.780 2.544 -9.605 1.00 80.94 102 LYS A N 1
ATOM 828 C CA . LYS A 1 102 ? 19.642 2.888 -8.459 1.00 80.94 102 LYS A CA 1
ATOM 829 C C . LYS A 1 102 ? 18.974 2.653 -7.111 1.00 80.94 102 LYS A C 1
ATOM 831 O O . LYS A 1 102 ? 19.630 2.153 -6.201 1.00 80.94 102 LYS A O 1
ATOM 836 N N . GLU A 1 103 ? 17.690 2.964 -6.980 1.00 71.38 103 GLU A N 1
ATOM 837 C CA . GLU A 1 103 ? 16.909 2.680 -5.768 1.00 71.38 103 GLU A CA 1
ATOM 838 C C . GLU A 1 103 ? 16.753 1.172 -5.520 1.00 71.38 103 GLU A C 1
ATOM 840 O O . GLU A 1 103 ? 16.795 0.730 -4.373 1.00 71.38 103 GLU A O 1
ATOM 845 N N . LEU A 1 104 ? 16.686 0.367 -6.587 1.00 68.50 104 LEU A N 1
ATOM 846 C CA . LEU A 1 104 ? 16.783 -1.101 -6.534 1.00 68.50 104 LEU A CA 1
ATOM 847 C C . LEU A 1 104 ? 18.221 -1.602 -6.285 1.00 68.50 104 LEU A C 1
ATOM 849 O O . LEU A 1 104 ? 18.497 -2.802 -6.297 1.00 68.50 104 LEU A O 1
ATOM 853 N N . GLY A 1 105 ? 19.154 -0.679 -6.062 1.00 75.75 105 GLY A N 1
ATOM 854 C CA . GLY A 1 105 ? 20.550 -0.931 -5.757 1.00 75.75 105 GLY A CA 1
ATOM 855 C C . GLY A 1 105 ? 21.440 -1.110 -6.983 1.00 75.75 105 GLY A C 1
ATOM 856 O O . GLY A 1 105 ? 22.623 -1.377 -6.805 1.00 75.75 105 GLY A O 1
ATOM 857 N N . PHE A 1 106 ? 20.947 -0.997 -8.212 1.00 84.75 106 PHE A N 1
ATOM 858 C CA . PHE A 1 106 ? 21.768 -1.187 -9.406 1.00 84.75 106 PHE A CA 1
ATOM 859 C C . PHE A 1 106 ? 22.537 0.068 -9.800 1.00 84.75 106 PHE A C 1
ATOM 861 O O . PHE A 1 106 ? 21.996 1.167 -9.857 1.00 84.75 106 PHE A O 1
ATOM 868 N N . ASP A 1 107 ? 23.803 -0.116 -10.149 1.00 89.75 107 ASP A N 1
ATOM 869 C CA . ASP A 1 107 ? 24.528 0.889 -10.909 1.00 89.75 107 ASP A CA 1
ATOM 870 C C . ASP A 1 107 ? 24.275 0.699 -12.404 1.00 89.75 107 ASP A C 1
ATOM 872 O O . ASP A 1 107 ? 24.060 -0.427 -12.851 1.00 89.75 107 ASP A O 1
ATOM 876 N N . VAL A 1 108 ? 24.309 1.784 -13.174 1.00 90.00 108 VAL A N 1
ATOM 877 C CA . VAL A 1 108 ? 23.955 1.771 -14.601 1.00 90.00 108 VAL A CA 1
ATOM 878 C C . VAL A 1 108 ? 25.096 2.376 -15.414 1.00 90.00 108 VAL A C 1
ATOM 880 O O . VAL A 1 108 ? 25.546 3.489 -15.135 1.00 90.00 108 VAL A O 1
ATOM 883 N N . LEU A 1 109 ? 25.563 1.640 -16.422 1.00 92.56 109 LEU A N 1
ATOM 884 C CA . LEU A 1 109 ? 26.407 2.146 -17.503 1.00 92.56 109 LEU A CA 1
ATOM 885 C C . LEU A 1 109 ? 25.620 2.114 -18.807 1.00 92.56 109 LEU A C 1
ATOM 887 O O . LEU A 1 109 ? 24.900 1.157 -19.074 1.00 92.56 109 LEU A O 1
ATOM 891 N N . ARG A 1 110 ? 25.778 3.152 -19.624 1.00 90.75 110 ARG A N 1
ATOM 892 C CA . ARG A 1 110 ? 25.163 3.229 -20.944 1.00 90.75 110 ARG A CA 1
ATOM 893 C C . ARG A 1 110 ? 26.242 3.466 -21.987 1.00 90.75 110 ARG A C 1
ATOM 895 O O . ARG A 1 110 ? 27.146 4.264 -21.745 1.00 90.75 110 ARG A O 1
ATOM 902 N N . PHE A 1 111 ? 26.114 2.775 -23.109 1.00 92.44 111 PHE A N 1
ATOM 903 C CA . PHE A 1 111 ? 26.975 2.921 -24.274 1.00 92.44 111 PHE A CA 1
ATOM 904 C C . PHE A 1 111 ? 26.106 3.108 -25.509 1.00 92.44 111 PHE A C 1
ATOM 906 O O . PHE A 1 111 ? 25.053 2.477 -25.628 1.00 92.44 111 PHE A O 1
ATOM 913 N N . ASN A 1 112 ? 26.533 3.971 -26.422 1.00 91.00 112 ASN A N 1
ATOM 914 C CA . ASN A 1 112 ? 25.896 4.050 -27.732 1.00 91.00 112 ASN A CA 1
ATOM 915 C C . ASN A 1 112 ? 26.444 2.962 -28.675 1.00 91.00 112 ASN A C 1
ATOM 917 O O . ASN A 1 112 ? 27.433 2.281 -28.379 1.00 91.00 112 ASN A O 1
ATOM 921 N N . ASN A 1 113 ? 25.793 2.789 -29.824 1.00 88.62 113 ASN A N 1
ATOM 922 C CA . ASN A 1 113 ? 26.187 1.764 -30.789 1.00 88.62 113 ASN A CA 1
ATOM 923 C C . ASN A 1 113 ? 27.600 1.984 -31.355 1.00 88.62 113 ASN A C 1
ATOM 925 O O . ASN A 1 113 ? 28.330 1.014 -31.551 1.00 88.62 113 ASN A O 1
ATOM 929 N N . GLU A 1 114 ? 28.012 3.228 -31.601 1.00 90.00 114 GLU A N 1
ATOM 930 C CA . GLU A 1 114 ? 29.334 3.538 -32.162 1.00 90.00 114 GLU A CA 1
ATOM 931 C C . GLU A 1 114 ? 30.464 3.177 -31.190 1.00 90.00 114 GLU A C 1
ATOM 933 O O . GLU A 1 114 ? 31.450 2.558 -31.591 1.00 90.00 114 GLU A O 1
ATOM 938 N N . GLU A 1 115 ? 30.296 3.483 -29.901 1.00 91.94 115 GLU A N 1
ATOM 939 C CA . GLU A 1 115 ? 31.239 3.110 -28.844 1.00 91.94 115 GLU A CA 1
ATOM 940 C C . GLU A 1 115 ? 31.456 1.595 -28.812 1.00 91.94 115 GLU A C 1
ATOM 942 O O . GLU A 1 115 ? 32.587 1.126 -28.710 1.00 91.94 115 GLU A O 1
ATOM 947 N N . ILE A 1 116 ? 30.390 0.808 -28.941 1.00 93.06 116 ILE A N 1
ATOM 948 C CA . ILE A 1 116 ? 30.493 -0.654 -28.897 1.00 93.06 116 ILE A CA 1
ATOM 949 C C . ILE A 1 116 ? 31.121 -1.214 -30.175 1.00 93.06 116 ILE A C 1
ATOM 951 O O . ILE A 1 116 ? 31.959 -2.115 -30.102 1.00 93.06 116 ILE A O 1
ATOM 955 N N . LEU A 1 117 ? 30.709 -0.708 -31.339 1.00 91.19 117 LEU A N 1
ATOM 956 C CA . LEU A 1 117 ? 31.129 -1.243 -32.634 1.00 91.19 117 LEU A CA 1
ATOM 957 C C . LEU A 1 117 ? 32.573 -0.874 -32.979 1.00 91.19 117 LEU A C 1
ATOM 959 O O . LEU A 1 117 ? 33.291 -1.708 -33.528 1.00 91.19 117 LEU A O 1
ATOM 963 N N . TYR A 1 118 ? 33.003 0.345 -32.647 1.00 92.25 118 TYR A N 1
ATOM 964 C CA . TYR A 1 118 ? 34.320 0.861 -33.028 1.00 92.25 118 TYR A CA 1
ATOM 965 C C . TYR A 1 118 ? 35.324 0.887 -31.871 1.00 92.25 118 TYR A C 1
ATOM 967 O O . TYR A 1 118 ? 36.520 0.748 -32.111 1.00 92.25 118 TYR A O 1
ATOM 975 N N . HIS A 1 119 ? 34.855 0.991 -30.624 1.00 94.50 119 HIS A N 1
ATOM 976 C CA . HIS A 1 119 ? 35.697 1.104 -29.423 1.00 94.50 119 HIS A CA 1
ATOM 977 C C . HIS A 1 119 ? 35.418 -0.016 -28.414 1.00 94.50 119 HIS A C 1
ATOM 979 O O . HIS A 1 119 ? 35.513 0.160 -27.198 1.00 94.50 119 HIS A O 1
ATOM 985 N N . GLY A 1 120 ? 35.073 -1.205 -28.913 1.00 89.50 120 GLY A N 1
ATOM 986 C CA . GLY A 1 120 ? 34.587 -2.293 -28.074 1.00 89.50 120 GLY A CA 1
ATOM 987 C C . GLY A 1 120 ? 35.568 -2.777 -27.000 1.00 89.50 120 GLY A C 1
ATOM 988 O O . GLY A 1 120 ? 35.122 -3.430 -26.066 1.00 89.50 120 GLY A O 1
ATOM 989 N N . ASP A 1 121 ? 36.878 -2.553 -27.125 1.00 90.44 121 ASP A N 1
ATOM 990 C CA . ASP A 1 121 ? 37.844 -2.898 -26.063 1.00 90.44 121 ASP A CA 1
ATOM 991 C C . ASP A 1 121 ? 37.827 -1.853 -24.936 1.00 90.44 121 ASP A C 1
ATOM 993 O O . ASP A 1 121 ? 37.740 -2.213 -23.764 1.00 90.44 121 ASP A O 1
ATOM 997 N N . GLU A 1 122 ? 37.743 -0.564 -25.276 1.00 94.12 122 GLU A N 1
ATOM 998 C CA . GLU A 1 122 ? 37.581 0.520 -24.296 1.00 94.12 122 GLU A CA 1
ATOM 999 C C . GLU A 1 122 ? 36.266 0.388 -23.509 1.00 94.12 122 GLU A C 1
ATOM 1001 O O . GLU A 1 122 ? 36.202 0.690 -22.314 1.00 94.12 122 GLU A O 1
ATOM 1006 N N . VAL A 1 123 ? 35.198 -0.084 -24.164 1.00 94.62 123 VAL A N 1
ATOM 1007 C CA . VAL A 1 123 ? 33.915 -0.392 -23.510 1.00 94.62 123 VAL A CA 1
ATOM 1008 C C . VAL A 1 123 ? 34.091 -1.475 -22.445 1.00 94.62 123 VAL A C 1
ATOM 1010 O O . VAL A 1 123 ? 33.591 -1.324 -21.327 1.00 94.62 123 VAL A O 1
ATOM 1013 N N . ILE A 1 124 ? 34.831 -2.542 -22.756 1.00 93.75 124 ILE A N 1
ATOM 1014 C CA . ILE A 1 124 ? 35.126 -3.607 -21.792 1.00 93.75 124 ILE A CA 1
ATOM 1015 C C . ILE A 1 124 ? 35.969 -3.059 -20.641 1.00 93.75 124 ILE A C 1
ATOM 1017 O O . ILE A 1 124 ? 35.591 -3.247 -19.486 1.00 93.75 124 ILE A O 1
ATOM 1021 N N . ASP A 1 125 ? 37.013 -2.279 -20.912 1.00 92.88 125 ASP A N 1
ATOM 1022 C CA . ASP A 1 125 ? 37.835 -1.670 -19.860 1.00 92.88 125 ASP A CA 1
ATOM 1023 C C . ASP A 1 125 ? 37.010 -0.791 -18.905 1.00 92.88 125 ASP A C 1
ATOM 1025 O O . ASP A 1 125 ? 37.154 -0.877 -17.678 1.00 92.88 125 ASP A O 1
ATOM 1029 N N . LYS A 1 126 ? 36.073 0.007 -19.438 1.00 95.62 126 LYS A N 1
ATOM 1030 C CA . LYS A 1 126 ? 35.127 0.801 -18.633 1.00 95.62 126 LYS A CA 1
ATOM 1031 C C . LYS A 1 126 ? 34.242 -0.094 -17.757 1.00 95.62 126 LYS A C 1
ATOM 1033 O O . LYS A 1 126 ? 34.076 0.188 -16.564 1.00 95.62 126 LYS A O 1
ATOM 1038 N N . ILE A 1 127 ? 33.695 -1.178 -18.314 1.00 94.75 127 ILE A N 1
ATOM 1039 C CA . ILE A 1 127 ? 32.880 -2.157 -17.577 1.00 94.75 127 ILE A CA 1
ATOM 1040 C C . ILE A 1 127 ? 33.707 -2.797 -16.449 1.00 94.75 127 ILE A C 1
ATOM 1042 O O . ILE A 1 127 ? 33.263 -2.819 -15.298 1.00 94.75 127 ILE A O 1
ATOM 1046 N N . HIS A 1 128 ? 34.934 -3.238 -16.730 1.00 91.62 128 HIS A N 1
ATOM 1047 C CA . HIS A 1 128 ? 35.839 -3.833 -15.742 1.00 91.62 128 HIS A CA 1
ATOM 1048 C C . HIS A 1 128 ? 36.213 -2.872 -14.630 1.00 91.62 128 HIS A C 1
ATOM 1050 O O . HIS A 1 128 ? 36.110 -3.216 -13.448 1.00 91.62 128 HIS A O 1
ATOM 1056 N N . SER A 1 129 ? 36.609 -1.652 -14.998 1.00 93.00 129 SER A N 1
ATOM 1057 C CA . SER A 1 129 ? 36.943 -0.616 -14.029 1.00 93.00 129 SER A CA 1
ATOM 1058 C C . SER A 1 129 ? 35.764 -0.309 -13.111 1.00 93.00 129 SER A C 1
ATOM 1060 O O . SER A 1 129 ? 35.987 0.114 -11.973 1.00 93.00 129 SER A O 1
ATOM 1062 N N . ARG A 1 130 ? 34.524 -0.476 -13.582 1.00 94.06 130 ARG A N 1
ATOM 1063 C CA . ARG A 1 130 ? 33.339 -0.286 -12.754 1.00 94.06 130 ARG A CA 1
ATOM 1064 C C . ARG A 1 130 ? 33.073 -1.481 -11.849 1.00 94.06 130 ARG A C 1
ATOM 1066 O O . ARG A 1 130 ? 32.867 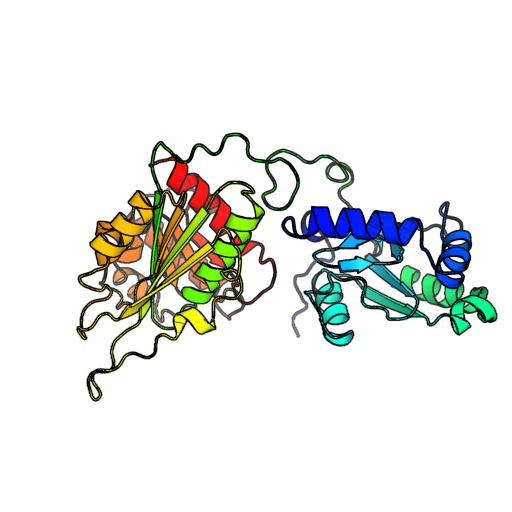-1.286 -10.654 1.00 94.06 130 ARG A O 1
ATOM 1073 N N . LEU A 1 131 ? 33.116 -2.699 -12.383 1.00 91.81 131 LEU A N 1
ATOM 1074 C CA . LEU A 1 131 ? 32.894 -3.931 -11.617 1.00 91.81 131 LEU A CA 1
ATOM 1075 C C . LEU A 1 131 ? 33.896 -4.101 -10.472 1.00 91.81 131 LEU A C 1
ATOM 1077 O O . LEU A 1 131 ? 33.511 -4.565 -9.400 1.00 91.81 131 LEU A O 1
ATOM 1081 N N . SER A 1 132 ? 35.159 -3.711 -10.675 1.00 90.62 132 SER A N 1
ATOM 1082 C CA . SER A 1 132 ? 36.205 -3.806 -9.648 1.00 90.62 132 SER A CA 1
ATOM 1083 C C . SER A 1 132 ? 35.970 -2.872 -8.457 1.00 90.62 132 SER A C 1
ATOM 1085 O O . SER A 1 132 ? 36.368 -3.196 -7.341 1.00 90.62 132 SER A O 1
ATOM 1087 N N . LYS A 1 133 ? 35.285 -1.743 -8.677 1.00 91.56 133 LYS A N 1
ATOM 1088 C CA . LYS A 1 133 ? 34.929 -0.766 -7.636 1.00 91.56 133 LYS A CA 1
ATOM 1089 C C . LYS A 1 133 ? 33.636 -1.120 -6.900 1.00 91.56 133 LYS A C 1
ATOM 1091 O O . LYS A 1 133 ? 33.396 -0.595 -5.817 1.00 91.56 133 LYS A O 1
ATOM 1096 N N . LEU A 1 134 ? 32.791 -1.970 -7.485 1.00 86.38 134 LEU A N 1
ATOM 1097 C CA . LEU A 1 134 ? 31.518 -2.359 -6.887 1.00 86.38 134 LEU A CA 1
ATOM 1098 C C . LEU A 1 134 ? 31.708 -3.520 -5.896 1.00 86.38 134 LEU A C 1
ATOM 1100 O O . LEU A 1 134 ? 32.395 -4.502 -6.215 1.00 86.38 134 LEU A O 1
ATOM 1104 N N . PRO A 1 135 ? 31.085 -3.453 -4.705 1.00 84.38 135 PRO A N 1
ATOM 1105 C CA . PRO A 1 135 ? 31.130 -4.550 -3.752 1.00 84.38 135 PRO A CA 1
ATOM 1106 C C . PRO A 1 135 ? 30.401 -5.781 -4.303 1.00 84.38 135 PRO A C 1
ATOM 1108 O O . PRO A 1 135 ? 29.461 -5.675 -5.095 1.00 84.38 135 PRO A O 1
ATOM 1111 N N . ASP A 1 136 ? 30.832 -6.964 -3.866 1.00 81.56 136 ASP A N 1
ATOM 1112 C CA . ASP A 1 136 ? 30.060 -8.182 -4.090 1.00 81.56 136 ASP A CA 1
ATOM 1113 C C . ASP A 1 136 ? 28.763 -8.107 -3.284 1.00 81.56 136 ASP A C 1
ATOM 1115 O O . ASP A 1 136 ? 28.761 -7.883 -2.074 1.00 81.56 136 ASP A O 1
ATOM 1119 N N . LYS A 1 137 ? 27.651 -8.333 -3.967 1.00 72.75 137 LYS A N 1
ATOM 1120 C CA . LYS A 1 137 ? 26.333 -8.453 -3.369 1.00 72.75 137 LYS A CA 1
ATOM 1121 C C . LYS A 1 137 ? 26.098 -9.915 -3.043 1.00 72.75 137 LYS A C 1
ATOM 1123 O O . LYS A 1 137 ? 26.337 -10.787 -3.881 1.00 72.75 137 LYS A O 1
ATOM 1128 N N . LYS A 1 138 ? 25.640 -10.194 -1.821 1.00 61.09 138 LYS A N 1
ATOM 1129 C CA . LYS A 1 138 ? 25.211 -11.542 -1.441 1.00 61.09 138 LYS A CA 1
ATOM 1130 C C . LYS A 1 138 ? 24.022 -11.921 -2.315 1.00 61.09 138 LYS A C 1
ATOM 1132 O O . LYS A 1 138 ? 22.943 -11.368 -2.145 1.00 61.09 138 LYS A O 1
ATOM 1137 N N . ILE A 1 139 ? 24.235 -12.837 -3.252 1.00 52.03 139 ILE A N 1
ATOM 1138 C CA . ILE A 1 139 ? 23.137 -13.475 -3.962 1.00 52.03 139 ILE A CA 1
ATOM 1139 C C . ILE A 1 139 ? 22.819 -14.747 -3.185 1.00 52.03 139 ILE A C 1
ATOM 1141 O O . ILE A 1 139 ? 23.672 -15.621 -3.057 1.00 52.03 139 ILE A O 1
ATOM 1145 N N . ASP A 1 140 ? 21.622 -14.819 -2.618 1.00 44.97 140 ASP A N 1
ATOM 1146 C CA . ASP A 1 140 ? 21.143 -16.024 -1.946 1.00 44.97 140 ASP A CA 1
ATOM 1147 C C . ASP A 1 140 ? 20.769 -17.055 -3.026 1.00 44.97 140 ASP A C 1
ATOM 1149 O O . ASP A 1 140 ? 19.673 -17.015 -3.587 1.00 44.97 140 ASP A O 1
ATOM 1153 N N . GLU A 1 141 ? 21.729 -17.902 -3.420 1.00 38.31 141 GLU A N 1
ATOM 1154 C CA . GLU A 1 141 ? 21.578 -18.826 -4.556 1.00 38.31 141 GLU A CA 1
ATOM 1155 C C . GLU A 1 141 ? 20.515 -19.913 -4.310 1.00 38.31 141 GLU A C 1
ATOM 1157 O O . GLU A 1 141 ? 19.886 -20.354 -5.269 1.00 38.31 141 GLU A O 1
ATOM 1162 N N . GLU A 1 142 ? 20.197 -20.249 -3.052 1.00 36.06 142 GLU A N 1
ATOM 1163 C CA . GLU A 1 142 ? 19.071 -21.139 -2.695 1.00 36.06 142 GLU A CA 1
ATOM 1164 C C . GLU A 1 142 ? 17.690 -20.520 -2.985 1.00 36.06 142 GLU A C 1
ATOM 1166 O O . GLU A 1 142 ? 16.681 -21.221 -3.030 1.00 36.06 142 GLU A O 1
ATOM 1171 N N . LYS A 1 143 ? 17.634 -19.208 -3.251 1.00 34.94 143 LYS A N 1
ATOM 1172 C CA . LYS A 1 143 ? 16.433 -18.487 -3.705 1.00 34.94 143 LYS A CA 1
ATOM 1173 C C . LYS A 1 143 ? 16.524 -18.043 -5.165 1.00 34.94 143 LYS A C 1
ATOM 1175 O O . LYS A 1 143 ? 15.605 -17.399 -5.672 1.00 34.94 143 LYS A O 1
ATOM 1180 N N . ILE A 1 144 ? 17.598 -18.397 -5.876 1.00 32.88 144 ILE A N 1
ATOM 1181 C CA . ILE A 1 144 ? 17.661 -18.267 -7.333 1.00 32.88 144 ILE A CA 1
ATOM 1182 C C . ILE A 1 144 ? 16.928 -19.467 -7.928 1.00 32.88 144 ILE A C 1
ATOM 1184 O O . ILE A 1 144 ? 17.461 -20.566 -8.018 1.00 32.88 144 ILE A O 1
ATOM 1188 N N . GLY A 1 145 ? 15.691 -19.248 -8.363 1.00 32.09 145 GLY A N 1
ATOM 1189 C CA . GLY A 1 145 ? 14.939 -20.257 -9.111 1.00 32.09 145 GLY A CA 1
ATOM 1190 C C . GLY A 1 145 ? 14.118 -21.231 -8.267 1.00 32.09 145 GLY A C 1
ATOM 1191 O O . GLY A 1 145 ? 13.404 -22.040 -8.850 1.00 32.09 145 GLY A O 1
ATOM 1192 N N . VAL A 1 146 ? 14.113 -21.104 -6.938 1.00 27.14 146 VAL A N 1
ATOM 1193 C CA . VAL A 1 146 ? 13.034 -21.659 -6.115 1.00 27.14 146 VAL A CA 1
ATOM 1194 C C . VAL A 1 146 ? 12.015 -20.548 -5.898 1.00 27.14 146 VAL A C 1
ATOM 1196 O O . VAL A 1 146 ? 12.151 -19.694 -5.021 1.00 27.14 146 VAL A O 1
ATOM 1199 N N . TYR A 1 147 ? 10.988 -20.541 -6.743 1.00 32.72 147 TYR A N 1
ATOM 1200 C CA . TYR A 1 147 ? 9.695 -19.999 -6.355 1.00 32.72 147 TYR A CA 1
ATOM 1201 C C . TYR A 1 147 ? 9.220 -20.836 -5.158 1.00 32.72 147 TYR A C 1
ATOM 1203 O O . TYR A 1 147 ? 8.578 -21.860 -5.338 1.00 32.72 147 TYR A O 1
ATOM 1211 N N . THR A 1 148 ? 9.618 -20.489 -3.932 1.00 28.94 148 THR A N 1
ATOM 1212 C CA . THR A 1 148 ? 8.921 -21.017 -2.757 1.00 28.94 148 THR A CA 1
ATOM 1213 C C . THR A 1 148 ? 7.568 -20.323 -2.731 1.00 28.94 148 THR A C 1
ATOM 1215 O O . THR A 1 148 ? 7.543 -19.091 -2.806 1.00 28.94 148 THR A O 1
ATOM 1218 N N . ASP A 1 149 ? 6.493 -21.104 -2.634 1.00 31.64 149 ASP A N 1
ATOM 1219 C CA . ASP A 1 149 ? 5.056 -20.769 -2.726 1.00 31.64 149 ASP A CA 1
ATOM 1220 C C . ASP A 1 149 ? 4.520 -19.647 -1.804 1.00 31.64 149 ASP A C 1
ATOM 1222 O O . ASP A 1 149 ? 3.327 -19.543 -1.532 1.00 31.64 149 ASP A O 1
ATOM 1226 N N . SER A 1 150 ? 5.383 -18.782 -1.285 1.00 30.97 150 SER A N 1
ATOM 1227 C CA . SER A 1 150 ? 5.087 -17.796 -0.252 1.00 30.97 150 SER A CA 1
ATOM 1228 C C . SER A 1 150 ? 5.574 -16.378 -0.563 1.00 30.97 150 SER A C 1
ATOM 1230 O O . SER A 1 150 ? 5.489 -15.519 0.307 1.00 30.97 150 SER A O 1
ATOM 1232 N N . SER A 1 151 ? 6.047 -16.076 -1.780 1.00 32.28 151 SER A N 1
ATOM 1233 C CA . SER A 1 151 ? 6.353 -14.688 -2.163 1.00 32.28 151 SER A CA 1
ATOM 1234 C C . SER A 1 151 ? 5.214 -14.066 -2.982 1.00 32.28 151 SER A C 1
ATOM 1236 O O . SER A 1 151 ? 4.921 -14.555 -4.073 1.00 32.28 151 SER A O 1
ATOM 1238 N N . PRO A 1 152 ? 4.604 -12.954 -2.530 1.00 34.88 152 PRO A N 1
ATOM 1239 C CA . PRO A 1 152 ? 3.438 -12.354 -3.181 1.00 34.88 152 PRO A CA 1
ATOM 1240 C C . PRO A 1 152 ? 3.787 -11.617 -4.480 1.00 34.88 152 PRO A C 1
ATOM 1242 O O . PRO A 1 152 ? 2.892 -11.118 -5.147 1.00 34.88 152 PRO A O 1
ATOM 1245 N N . THR A 1 153 ? 5.068 -11.545 -4.856 1.00 35.84 153 THR A N 1
ATOM 1246 C CA . THR A 1 153 ? 5.544 -10.833 -6.050 1.00 35.84 153 THR A CA 1
ATOM 1247 C C . THR A 1 153 ? 6.205 -11.750 -7.082 1.00 35.84 153 THR A C 1
ATOM 1249 O O . THR A 1 153 ? 7.001 -11.306 -7.905 1.00 35.84 153 THR A O 1
ATOM 1252 N N . GLY A 1 154 ? 5.862 -13.040 -7.100 1.00 32.00 154 GLY A N 1
ATOM 1253 C CA . GLY A 1 154 ? 6.211 -13.889 -8.233 1.00 32.00 154 GLY A CA 1
ATOM 1254 C C . GLY A 1 154 ? 5.726 -15.325 -8.107 1.00 32.00 154 GLY A C 1
ATOM 1255 O O . GLY A 1 154 ? 6.250 -16.074 -7.297 1.00 32.00 154 GLY A O 1
ATOM 1256 N N . GLY A 1 155 ? 4.824 -15.723 -9.003 1.00 32.41 155 GLY A N 1
ATOM 1257 C CA . GLY A 1 155 ? 4.974 -16.993 -9.713 1.00 32.41 155 GLY A CA 1
ATOM 1258 C C . GLY A 1 155 ? 4.573 -18.296 -9.024 1.00 32.41 155 GLY A C 1
ATOM 1259 O O . GLY A 1 155 ? 5.087 -19.328 -9.427 1.00 32.41 155 GLY A O 1
ATOM 1260 N N . SER A 1 156 ? 3.602 -18.293 -8.119 1.00 32.38 156 SER A N 1
ATOM 1261 C CA . SER A 1 156 ? 2.526 -19.287 -8.197 1.00 32.38 156 SER A CA 1
ATOM 1262 C C . SER A 1 156 ? 1.205 -18.524 -8.143 1.00 32.38 156 SER A C 1
ATOM 1264 O O . SER A 1 156 ? 0.983 -17.700 -7.255 1.00 32.38 156 SER A O 1
ATOM 1266 N N . ARG A 1 157 ? 0.339 -18.727 -9.150 1.00 41.09 157 ARG A N 1
ATOM 1267 C CA . ARG A 1 157 ? -1.082 -18.380 -9.014 1.00 41.09 157 ARG A CA 1
ATOM 1268 C C . ARG A 1 157 ? -1.516 -18.973 -7.681 1.00 41.09 157 ARG A C 1
ATOM 1270 O O . ARG A 1 157 ? -1.324 -20.171 -7.484 1.00 41.09 157 ARG A O 1
ATOM 1277 N N . ARG A 1 158 ? -2.096 -18.176 -6.786 1.00 39.69 158 ARG A N 1
ATOM 1278 C CA . ARG A 1 158 ? -2.852 -18.760 -5.679 1.00 39.69 158 ARG A CA 1
ATOM 1279 C C . ARG A 1 158 ? -4.119 -19.373 -6.275 1.00 39.69 158 ARG A C 1
ATOM 1281 O O . ARG A 1 158 ? -5.182 -18.767 -6.238 1.00 39.69 158 ARG A O 1
ATOM 1288 N N . GLU A 1 159 ? -4.006 -20.567 -6.849 1.00 37.56 159 GLU A N 1
ATOM 1289 C CA . GLU A 1 159 ? -5.139 -21.484 -6.897 1.00 37.56 159 GLU A CA 1
ATOM 1290 C C . GLU A 1 159 ? -5.410 -21.870 -5.441 1.00 37.56 159 GLU A C 1
ATOM 1292 O O . GLU A 1 159 ? -4.744 -22.739 -4.889 1.00 37.56 159 GLU A O 1
ATOM 1297 N N . GLY A 1 160 ? -6.309 -21.143 -4.770 1.00 38.97 160 GLY A N 1
ATOM 1298 C CA . GLY A 1 160 ? -6.753 -21.533 -3.430 1.00 38.97 160 GLY A CA 1
ATOM 1299 C C . GLY A 1 160 ? -6.785 -20.477 -2.328 1.00 38.97 160 GLY A C 1
ATOM 1300 O O . GLY A 1 160 ? -7.143 -20.853 -1.216 1.00 38.97 160 GLY A O 1
ATOM 1301 N N . THR A 1 161 ? -6.522 -19.183 -2.571 1.00 43.66 161 THR A N 1
ATOM 1302 C CA . THR A 1 161 ? -7.136 -18.158 -1.694 1.00 43.66 161 THR A CA 1
ATOM 1303 C C . THR A 1 161 ? -8.632 -18.240 -1.936 1.00 43.66 161 THR A C 1
ATOM 1305 O O . THR A 1 161 ? -9.145 -17.703 -2.925 1.00 43.66 161 THR A O 1
ATOM 1308 N N . LYS A 1 162 ? -9.319 -18.989 -1.078 1.00 45.44 162 LYS A N 1
ATOM 1309 C CA . LYS A 1 162 ? -10.771 -19.015 -1.042 1.00 45.44 162 LYS A CA 1
ATOM 1310 C C . LYS A 1 162 ? -11.217 -17.661 -0.498 1.00 45.44 162 LYS A C 1
ATOM 1312 O O . LYS A 1 162 ? -11.370 -17.500 0.703 1.00 45.44 162 LYS A O 1
ATOM 1317 N N . PHE A 1 163 ? -11.425 -16.692 -1.388 1.00 52.28 163 PHE A N 1
ATOM 1318 C CA . PHE A 1 163 ? -12.516 -15.754 -1.140 1.00 52.28 163 PHE A CA 1
ATOM 1319 C C . PHE A 1 163 ? -13.756 -16.640 -0.988 1.00 52.28 163 PHE A C 1
ATOM 1321 O O . PHE A 1 163 ? -13.953 -17.538 -1.816 1.00 52.28 163 PHE A O 1
ATOM 1328 N N . GLY A 1 164 ? -14.476 -16.509 0.128 1.00 53.12 164 GLY A N 1
ATOM 1329 C CA . GLY A 1 164 ? -15.678 -17.299 0.389 1.00 53.12 164 GLY A CA 1
ATOM 1330 C C . GLY A 1 164 ? -16.709 -17.153 -0.735 1.00 53.12 164 GLY A C 1
ATOM 1331 O O . GLY A 1 164 ? -16.521 -16.391 -1.683 1.00 53.12 164 GLY A O 1
ATOM 1332 N N . GLU A 1 165 ? -17.819 -17.884 -0.658 1.00 53.66 165 GLU A N 1
ATOM 1333 C CA . GLU A 1 165 ? -18.945 -17.638 -1.566 1.00 53.66 165 GLU A CA 1
ATOM 1334 C C . GLU A 1 165 ? -19.537 -16.244 -1.273 1.00 53.66 165 GLU A C 1
ATOM 1336 O O . GLU A 1 165 ? -20.367 -16.084 -0.384 1.00 53.66 165 GLU A O 1
ATOM 1341 N N . GLY A 1 166 ? -19.058 -15.217 -1.984 1.00 67.69 166 GLY A N 1
ATOM 1342 C CA . GLY A 1 166 ? -19.484 -13.823 -1.834 1.00 67.69 166 GLY A CA 1
ATOM 1343 C C . GLY A 1 166 ? -18.331 -12.820 -1.940 1.00 67.69 166 GLY A C 1
ATOM 1344 O O . GLY A 1 166 ? -17.162 -13.173 -1.804 1.00 67.69 166 GLY A O 1
ATOM 1345 N N . ALA A 1 167 ? -18.661 -11.553 -2.196 1.00 84.12 167 ALA A N 1
ATOM 1346 C CA . ALA A 1 167 ? -17.672 -10.478 -2.236 1.00 84.12 167 ALA A CA 1
ATOM 1347 C C . ALA A 1 167 ? -17.223 -10.102 -0.819 1.00 84.12 167 ALA A C 1
ATOM 1349 O O . ALA A 1 167 ? -18.067 -9.722 -0.003 1.00 84.12 167 ALA A O 1
ATOM 1350 N N . SER A 1 168 ? -15.917 -10.133 -0.549 1.00 93.62 168 SER A N 1
ATOM 1351 C CA . SER A 1 168 ? -15.370 -9.612 0.710 1.00 93.62 168 SER A CA 1
ATOM 1352 C C . SER A 1 168 ? -15.249 -8.090 0.654 1.00 93.62 168 SER A C 1
ATOM 1354 O O . SER A 1 168 ? -14.775 -7.534 -0.342 1.00 93.62 168 SER A O 1
ATOM 1356 N N . VAL A 1 169 ? -15.640 -7.416 1.731 1.00 96.62 169 VAL A N 1
ATOM 1357 C CA . VAL A 1 169 ? -15.603 -5.959 1.862 1.00 96.62 169 VAL A CA 1
ATOM 1358 C C . VAL A 1 169 ? -14.496 -5.545 2.831 1.00 96.62 169 VAL A C 1
ATOM 1360 O O . VAL A 1 169 ? -14.550 -5.840 4.024 1.00 96.62 169 VAL A O 1
ATOM 1363 N N . LEU A 1 170 ? -13.497 -4.824 2.321 1.00 97.75 170 LEU A N 1
ATOM 1364 C CA . LEU A 1 170 ? -12.451 -4.169 3.104 1.00 97.75 170 LEU A CA 1
ATOM 1365 C C . LEU A 1 170 ? -12.833 -2.711 3.374 1.00 97.75 170 LEU A C 1
ATOM 1367 O O . LEU A 1 170 ? -12.940 -1.914 2.442 1.00 97.75 170 LEU A O 1
ATOM 1371 N N . GLY A 1 171 ? -12.967 -2.341 4.643 1.00 97.12 171 GLY A N 1
ATOM 1372 C CA . GLY A 1 171 ? -13.139 -0.958 5.074 1.00 97.12 171 GLY A CA 1
ATOM 1373 C C . GLY A 1 171 ? -11.793 -0.296 5.353 1.00 97.12 171 GLY A C 1
ATOM 1374 O O . GLY A 1 171 ? -11.051 -0.755 6.211 1.00 97.12 171 GLY A O 1
ATOM 1375 N N . ILE A 1 172 ? -11.470 0.801 4.671 1.00 97.19 172 ILE A N 1
ATOM 1376 C CA . ILE A 1 172 ? -10.269 1.610 4.902 1.00 97.19 172 ILE A CA 1
ATOM 1377 C C . ILE A 1 172 ? -10.669 2.947 5.527 1.00 97.19 172 ILE A C 1
ATOM 1379 O O . ILE A 1 172 ? -11.325 3.778 4.897 1.00 97.19 172 ILE A O 1
ATOM 1383 N N . THR A 1 173 ? -10.225 3.178 6.759 1.00 95.44 173 THR A N 1
ATOM 1384 C CA . THR A 1 173 ? -10.426 4.438 7.486 1.00 95.44 173 THR A CA 1
ATOM 1385 C C . THR A 1 173 ? -9.105 4.960 8.048 1.00 95.44 173 THR A C 1
ATOM 1387 O O . THR A 1 173 ? -8.062 4.317 7.947 1.00 95.44 173 THR A O 1
ATOM 1390 N N . GLY A 1 174 ? -9.102 6.180 8.574 1.00 93.75 174 GLY A N 1
ATOM 1391 C CA . GLY A 1 174 ? -7.880 6.852 8.997 1.00 93.75 174 GLY A CA 1
ATOM 1392 C C . GLY A 1 174 ? -7.988 8.367 9.032 1.00 93.75 174 GLY A C 1
ATOM 1393 O O . GLY A 1 174 ? -8.920 8.968 8.484 1.00 93.75 174 GLY A O 1
ATOM 1394 N N . THR A 1 175 ? -6.989 9.003 9.639 1.00 89.06 175 THR A N 1
ATOM 1395 C CA . THR A 1 175 ? -6.945 10.462 9.761 1.00 89.06 175 THR A CA 1
ATOM 1396 C C . THR A 1 175 ? -6.814 11.149 8.397 1.00 89.06 175 THR A C 1
ATOM 1398 O O . THR A 1 175 ? -6.262 10.617 7.423 1.00 89.06 175 THR A O 1
ATOM 1401 N N . GLY A 1 176 ? -7.346 12.371 8.299 1.00 87.62 176 GLY A N 1
ATOM 1402 C CA . GLY A 1 176 ? -7.196 13.204 7.108 1.00 87.62 176 GLY A CA 1
ATOM 1403 C C . GLY A 1 176 ? -5.719 13.399 6.746 1.00 87.62 176 GLY A C 1
ATOM 1404 O O . GLY A 1 176 ? -4.913 13.802 7.578 1.00 87.62 176 GLY A O 1
ATOM 1405 N N . GLY A 1 177 ? -5.352 13.102 5.498 1.00 87.62 177 GLY A N 1
ATOM 1406 C CA . GLY A 1 177 ? -3.971 13.237 5.026 1.00 87.62 177 GLY A CA 1
ATOM 1407 C C . GLY A 1 177 ? -3.033 12.077 5.378 1.00 87.62 177 GLY A C 1
ATOM 1408 O O . GLY A 1 177 ? -1.860 12.149 5.005 1.00 87.62 177 GLY A O 1
ATOM 1409 N N . ALA A 1 178 ? -3.514 10.993 6.002 1.00 93.31 178 ALA A N 1
ATOM 1410 C CA . ALA A 1 178 ? -2.701 9.800 6.274 1.00 93.31 178 ALA A CA 1
ATOM 1411 C C . ALA A 1 178 ? -2.238 9.053 5.009 1.00 93.31 178 ALA A C 1
ATOM 1413 O O . ALA A 1 178 ? -1.280 8.287 5.047 1.00 93.31 178 ALA A O 1
ATOM 1414 N N . GLY A 1 179 ? -2.872 9.323 3.865 1.00 93.50 179 GLY A N 1
ATOM 1415 C CA . GLY A 1 179 ? -2.571 8.669 2.591 1.00 93.50 179 GLY A CA 1
ATOM 1416 C C . GLY A 1 179 ? -3.410 7.420 2.332 1.00 93.50 179 GLY A C 1
ATOM 1417 O O . GLY A 1 179 ? -2.930 6.537 1.633 1.00 93.50 179 GLY A O 1
ATOM 1418 N N . LYS A 1 180 ? -4.640 7.364 2.871 1.00 94.56 180 LYS A N 1
ATOM 1419 C CA . LYS A 1 180 ? -5.620 6.291 2.630 1.00 94.56 180 LYS A CA 1
ATOM 1420 C C . LYS A 1 180 ? -5.752 5.977 1.143 1.00 94.56 180 LYS A C 1
ATOM 1422 O O . LYS A 1 180 ? -5.356 4.893 0.757 1.00 94.56 180 LYS A O 1
ATOM 1427 N N . SER A 1 181 ? -6.108 6.954 0.311 1.00 94.25 181 SER A N 1
ATOM 1428 C CA . SER A 1 181 ? -6.277 6.745 -1.132 1.00 94.25 181 SER A CA 1
ATOM 1429 C C . SER A 1 181 ? -5.008 6.240 -1.835 1.00 94.25 181 SER A C 1
ATOM 1431 O O . SER A 1 181 ? -5.093 5.444 -2.761 1.00 94.25 181 SER A O 1
ATOM 1433 N N . SER A 1 182 ? -3.811 6.630 -1.380 1.00 93.31 182 SER A N 1
ATOM 1434 C CA . SER A 1 182 ? -2.551 6.077 -1.905 1.00 93.31 182 SER A CA 1
ATOM 1435 C C . SER A 1 182 ? -2.314 4.628 -1.468 1.00 93.31 182 SER A C 1
ATOM 1437 O O . SER A 1 182 ? -1.842 3.820 -2.260 1.00 93.31 182 SER A O 1
ATOM 1439 N N . VAL A 1 183 ? -2.651 4.284 -0.222 1.00 96.38 183 VAL A N 1
ATOM 1440 C CA . VAL A 1 183 ? -2.628 2.895 0.264 1.00 96.38 183 VAL A CA 1
ATOM 1441 C C . VAL A 1 183 ? -3.678 2.060 -0.477 1.00 96.38 183 VAL A C 1
ATOM 1443 O O . VAL A 1 183 ? -3.364 0.955 -0.910 1.00 96.38 183 VAL A O 1
ATOM 1446 N N . THR A 1 184 ? -4.882 2.598 -0.689 1.00 96.88 184 THR A N 1
ATOM 1447 C CA . THR A 1 184 ? -5.958 1.989 -1.478 1.00 96.88 184 THR A CA 1
ATOM 1448 C C . THR A 1 184 ? -5.477 1.666 -2.889 1.00 96.88 184 THR A C 1
ATOM 1450 O O . THR A 1 184 ? -5.614 0.526 -3.322 1.00 96.88 184 THR A O 1
ATOM 1453 N N . ASP A 1 185 ? -4.857 2.618 -3.592 1.00 94.00 185 ASP A N 1
ATOM 1454 C CA . ASP A 1 185 ? -4.323 2.388 -4.940 1.00 94.00 185 ASP A CA 1
ATOM 1455 C C . ASP A 1 185 ? -3.277 1.265 -4.971 1.00 94.00 185 ASP A C 1
ATOM 1457 O O . ASP A 1 185 ? -3.328 0.369 -5.812 1.00 94.00 185 ASP A O 1
ATOM 1461 N N . GLU A 1 186 ? -2.368 1.261 -3.998 1.00 92.06 186 GLU A N 1
ATOM 1462 C CA . GLU A 1 186 ? -1.327 0.246 -3.880 1.00 92.06 186 GLU A CA 1
ATOM 1463 C C . GLU A 1 186 ? -1.872 -1.149 -3.503 1.00 92.06 186 GLU A C 1
ATOM 1465 O O . GLU A 1 186 ? -1.277 -2.164 -3.888 1.00 92.06 186 GLU A O 1
ATOM 1470 N N . ILE A 1 187 ? -2.998 -1.221 -2.783 1.00 95.06 187 ILE A N 1
ATOM 1471 C CA . ILE A 1 187 ? -3.752 -2.462 -2.539 1.00 95.06 187 ILE A CA 1
ATOM 1472 C C . ILE A 1 187 ? -4.442 -2.918 -3.826 1.00 95.06 187 ILE A C 1
ATOM 1474 O O . ILE A 1 187 ? -4.318 -4.089 -4.180 1.00 95.06 187 ILE A O 1
ATOM 1478 N N . VAL A 1 188 ? -5.120 -2.016 -4.549 1.00 93.69 188 VAL A N 1
ATOM 1479 C CA . VAL A 1 188 ? -5.764 -2.320 -5.841 1.00 93.69 188 VAL A CA 1
ATOM 1480 C C . VAL A 1 188 ? -4.741 -2.897 -6.810 1.00 93.69 188 VAL A C 1
ATOM 1482 O O . VAL A 1 188 ? -5.010 -3.933 -7.418 1.00 93.69 188 VAL A O 1
ATOM 1485 N N . ARG A 1 189 ? -3.554 -2.281 -6.899 1.00 85.38 189 ARG A N 1
ATOM 1486 C CA . ARG A 1 189 ? -2.424 -2.780 -7.684 1.00 85.38 189 ARG A CA 1
ATOM 1487 C C . ARG A 1 189 ? -2.132 -4.226 -7.307 1.00 85.38 189 ARG A C 1
ATOM 1489 O O . ARG A 1 189 ? -2.470 -5.126 -8.060 1.00 85.38 189 ARG A O 1
ATOM 1496 N N . ARG A 1 190 ? -1.629 -4.474 -6.095 1.00 84.19 190 ARG A N 1
ATOM 1497 C CA . ARG A 1 190 ? -1.308 -5.822 -5.584 1.00 84.19 190 ARG A CA 1
ATOM 1498 C C . ARG A 1 190 ? -2.440 -6.836 -5.773 1.00 84.19 190 ARG A C 1
ATOM 1500 O O . ARG A 1 190 ? -2.163 -7.972 -6.133 1.00 84.19 190 ARG A O 1
ATOM 1507 N N . PHE A 1 191 ? -3.700 -6.443 -5.611 1.00 87.00 191 PHE A N 1
ATOM 1508 C CA . PHE A 1 191 ? -4.834 -7.322 -5.890 1.00 87.00 191 PHE A CA 1
ATOM 1509 C C . PHE A 1 191 ? -4.897 -7.741 -7.362 1.00 87.00 191 PHE A C 1
ATOM 1511 O O . PHE A 1 191 ? -4.934 -8.932 -7.668 1.00 87.00 191 PHE A O 1
ATOM 1518 N N . LEU A 1 192 ? -4.858 -6.778 -8.283 1.00 81.88 192 LEU A N 1
ATOM 1519 C CA . LEU A 1 192 ? -4.848 -7.046 -9.721 1.00 81.88 192 LEU A CA 1
ATOM 1520 C C . LEU A 1 192 ? -3.591 -7.813 -10.162 1.00 81.88 192 LEU A C 1
ATOM 1522 O O . LEU A 1 192 ? -3.674 -8.585 -11.119 1.00 81.88 192 LEU A O 1
ATOM 1526 N N . ASN A 1 193 ? -2.463 -7.627 -9.463 1.00 71.31 193 ASN A N 1
ATOM 1527 C CA . ASN A 1 193 ? -1.217 -8.377 -9.661 1.00 71.31 193 ASN A CA 1
ATOM 1528 C C . ASN A 1 193 ? -1.364 -9.840 -9.242 1.00 71.31 193 ASN A C 1
ATOM 1530 O O . ASN A 1 193 ? -0.864 -10.732 -9.928 1.00 71.31 193 ASN A O 1
ATOM 1534 N N . ASN A 1 194 ? -2.000 -10.079 -8.095 1.00 72.44 194 ASN A N 1
ATOM 1535 C CA . ASN A 1 194 ? -2.042 -11.392 -7.461 1.00 72.44 194 ASN A CA 1
ATOM 1536 C C . ASN A 1 194 ? -3.165 -12.281 -8.005 1.00 72.44 194 ASN A C 1
ATOM 1538 O O . ASN A 1 194 ? -3.046 -13.505 -7.949 1.00 72.44 194 ASN A O 1
ATOM 1542 N N . PHE A 1 195 ? -4.221 -11.685 -8.562 1.00 74.94 195 PHE A N 1
ATOM 1543 C CA . PHE A 1 195 ? -5.358 -12.397 -9.140 1.00 74.94 195 PHE A CA 1
ATOM 1544 C C . PHE A 1 195 ? -5.524 -12.034 -10.609 1.00 74.94 195 PHE A C 1
ATOM 1546 O O . PHE A 1 195 ? -5.521 -10.855 -10.947 1.00 74.94 195 PHE A O 1
ATOM 1553 N N . THR A 1 196 ? -5.705 -13.023 -11.490 1.00 76.75 196 THR A N 1
ATOM 1554 C CA . THR A 1 196 ? -5.869 -12.790 -12.943 1.00 76.75 196 THR A CA 1
ATOM 1555 C C . THR A 1 196 ? -7.323 -12.782 -13.403 1.00 76.75 196 THR A C 1
ATOM 1557 O O . THR A 1 196 ? -7.642 -12.207 -14.438 1.00 76.75 196 THR A O 1
ATOM 1560 N N . ASP A 1 197 ? -8.189 -13.423 -12.634 1.00 78.75 197 ASP A N 1
ATOM 1561 C CA . ASP A 1 197 ? -9.591 -13.720 -12.922 1.00 78.75 197 ASP A CA 1
ATOM 1562 C C . ASP A 1 197 ? -10.556 -12.986 -11.984 1.00 78.75 197 ASP A C 1
ATOM 1564 O O . ASP A 1 197 ? -11.744 -12.912 -12.275 1.00 78.75 197 ASP A O 1
ATOM 1568 N N . LYS A 1 198 ? -10.043 -12.395 -10.899 1.00 85.94 198 LYS A N 1
ATOM 1569 C CA . LYS A 1 198 ? -10.857 -11.676 -9.915 1.00 85.94 198 LYS A CA 1
ATOM 1570 C C . LYS A 1 198 ? -11.058 -10.210 -10.248 1.00 85.94 198 LYS A C 1
ATOM 1572 O O . LYS A 1 198 ? -10.195 -9.569 -10.850 1.00 85.94 198 LYS A O 1
ATOM 1577 N N . THR A 1 199 ? -12.175 -9.665 -9.809 1.00 91.31 199 THR A N 1
ATOM 1578 C CA . THR A 1 199 ? -12.574 -8.277 -10.024 1.00 91.31 199 THR A CA 1
ATOM 1579 C C . THR A 1 199 ? -12.604 -7.501 -8.713 1.00 91.31 199 THR A C 1
ATOM 1581 O O . THR A 1 199 ? -12.844 -8.061 -7.645 1.00 91.31 199 THR A O 1
ATOM 1584 N N . ILE A 1 200 ? -12.325 -6.199 -8.790 1.00 95.94 200 ILE A N 1
ATOM 1585 C CA . ILE A 1 200 ? -12.259 -5.310 -7.628 1.00 95.94 200 ILE A CA 1
ATOM 1586 C C . ILE A 1 200 ? -13.089 -4.042 -7.838 1.00 95.94 200 ILE A C 1
ATOM 1588 O O . ILE A 1 200 ? -13.006 -3.402 -8.888 1.00 95.94 200 ILE A O 1
ATOM 1592 N N . ALA A 1 201 ? -13.867 -3.656 -6.831 1.00 97.06 201 ALA A N 1
ATOM 1593 C CA . ALA A 1 201 ? -14.593 -2.392 -6.795 1.00 97.06 201 ALA A CA 1
ATOM 1594 C C . ALA A 1 201 ? -14.057 -1.496 -5.674 1.00 97.06 201 ALA A C 1
ATOM 1596 O O . ALA A 1 201 ? -13.806 -1.961 -4.570 1.00 97.06 201 ALA A O 1
ATOM 1597 N N . VAL A 1 202 ? -13.911 -0.200 -5.943 1.00 97.62 202 VAL A N 1
ATOM 1598 C CA . VAL A 1 202 ? -13.520 0.813 -4.955 1.00 97.62 202 VAL A CA 1
ATOM 1599 C C . VAL A 1 202 ? -14.642 1.832 -4.811 1.00 97.62 202 VAL A C 1
ATOM 1601 O O . VAL A 1 202 ? -14.980 2.543 -5.759 1.00 97.62 202 VAL A O 1
ATOM 1604 N N . ILE A 1 203 ? -15.206 1.929 -3.617 1.00 96.12 203 ILE A N 1
ATOM 1605 C CA . ILE A 1 203 ? -16.179 2.941 -3.221 1.00 96.12 203 ILE A CA 1
ATOM 1606 C C . ILE A 1 203 ? -15.447 3.894 -2.280 1.00 96.12 203 ILE A C 1
ATOM 1608 O O . ILE A 1 203 ? -15.166 3.537 -1.143 1.00 96.12 203 ILE A O 1
ATOM 1612 N N . SER A 1 204 ? -15.111 5.095 -2.744 1.00 93.62 204 SER A N 1
ATOM 1613 C CA . SER A 1 204 ? -14.474 6.115 -1.897 1.00 93.62 204 SER A CA 1
ATOM 1614 C C . SER A 1 204 ? -15.483 7.194 -1.520 1.00 93.62 204 SER A C 1
ATOM 1616 O O . SER A 1 204 ? -16.339 7.571 -2.328 1.00 93.62 204 SER A O 1
ATOM 1618 N N . VAL A 1 205 ? -15.404 7.666 -0.279 1.00 90.19 205 VAL A N 1
ATOM 1619 C CA . VAL A 1 205 ? -16.265 8.706 0.274 1.00 90.19 205 VAL A CA 1
ATOM 1620 C C . VAL A 1 205 ? -15.434 9.955 0.555 1.00 90.19 205 VAL A C 1
ATOM 1622 O O . VAL A 1 205 ? -14.587 9.969 1.439 1.00 90.19 205 VAL A O 1
ATOM 1625 N N . ASP A 1 206 ? -15.744 11.043 -0.142 1.00 84.94 206 ASP A N 1
ATOM 1626 C CA . ASP A 1 206 ? -15.114 12.346 0.058 1.00 84.94 206 ASP A CA 1
ATOM 1627 C C . ASP A 1 206 ? -16.010 13.285 0.905 1.00 84.94 206 ASP A C 1
ATOM 1629 O O . ASP A 1 206 ? -17.246 13.279 0.776 1.00 84.94 206 ASP A O 1
ATOM 1633 N N . PRO A 1 207 ? -15.426 14.153 1.757 1.00 79.62 207 PRO A N 1
ATOM 1634 C CA . PRO A 1 207 ? -16.190 15.103 2.560 1.00 79.62 207 PRO A CA 1
ATOM 1635 C C . PRO A 1 207 ? -16.824 16.211 1.700 1.00 79.62 207 PRO A C 1
ATOM 1637 O O . PRO A 1 207 ? -16.216 16.762 0.777 1.00 79.62 207 PRO A O 1
ATOM 1640 N N . SER A 1 208 ? -18.057 16.600 2.036 1.00 74.31 208 SER A N 1
ATOM 1641 C CA . SER A 1 208 ? -18.783 17.680 1.340 1.00 74.31 208 SER A CA 1
ATOM 1642 C C . SER A 1 208 ? -18.441 19.074 1.886 1.00 74.31 208 SER A C 1
ATOM 1644 O O . SER A 1 208 ? -18.304 19.273 3.094 1.00 74.31 208 SER A O 1
ATOM 1646 N N . LYS A 1 209 ? -18.336 20.089 1.014 1.00 69.56 209 LYS A N 1
ATOM 1647 C CA . LYS A 1 209 ? -18.067 21.480 1.423 1.00 69.56 209 LYS A CA 1
ATOM 1648 C C . LYS A 1 209 ? -19.352 22.182 1.878 1.00 69.56 209 LYS A C 1
ATOM 1650 O O . LYS A 1 209 ? -20.200 22.540 1.064 1.00 69.56 209 LYS A O 1
ATOM 1655 N N . ARG A 1 210 ? -19.427 22.502 3.178 1.00 61.28 210 ARG A N 1
ATOM 1656 C CA . ARG A 1 210 ? -20.565 23.181 3.841 1.00 61.28 210 ARG A CA 1
ATOM 1657 C C . ARG A 1 210 ? -21.053 24.467 3.160 1.00 61.28 210 ARG A C 1
ATOM 1659 O O . ARG A 1 210 ? -22.250 24.706 3.114 1.00 61.28 210 ARG A O 1
ATOM 1666 N N . LYS A 1 211 ? -20.143 25.318 2.669 1.00 61.97 211 LYS A N 1
ATOM 1667 C CA . LYS A 1 211 ? -20.502 26.654 2.148 1.00 61.97 211 LYS A CA 1
ATOM 1668 C C . LYS A 1 211 ? -21.101 26.639 0.743 1.00 61.97 211 LYS A C 1
ATOM 1670 O O . LYS A 1 211 ? -21.819 27.565 0.395 1.00 61.97 211 LYS A O 1
ATOM 1675 N N . THR A 1 212 ? -20.765 25.642 -0.069 1.00 67.75 212 THR A N 1
ATOM 1676 C CA . THR A 1 212 ?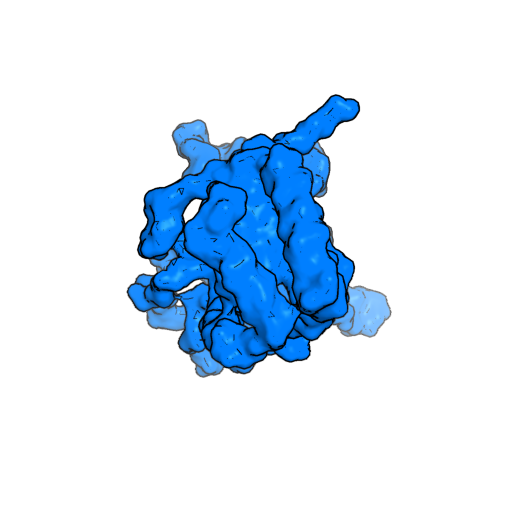 -21.125 25.623 -1.494 1.00 67.75 212 THR A CA 1
ATOM 1677 C C . THR A 1 212 ? -22.029 24.452 -1.866 1.00 67.75 212 THR A C 1
ATOM 1679 O O . THR A 1 212 ? -22.488 24.401 -2.999 1.00 67.75 212 THR A O 1
ATOM 1682 N N . GLY A 1 213 ? -22.252 23.491 -0.959 1.00 60.34 213 GLY A N 1
ATOM 1683 C CA . GLY A 1 213 ? -23.057 22.287 -1.212 1.00 60.34 213 GLY A CA 1
ATOM 1684 C C . GLY A 1 213 ? -22.412 21.271 -2.166 1.00 60.34 213 GLY A C 1
ATOM 1685 O O . GLY A 1 213 ? -22.955 20.191 -2.370 1.00 60.34 213 GLY A O 1
ATOM 1686 N N . GLY A 1 214 ? -21.250 21.591 -2.743 1.00 66.88 214 GLY A N 1
ATOM 1687 C CA . GLY A 1 214 ? -20.484 20.695 -3.610 1.00 66.88 214 GLY A CA 1
ATOM 1688 C C . GLY A 1 214 ? -19.484 19.828 -2.841 1.00 66.88 214 GLY A C 1
ATOM 1689 O O . GLY A 1 214 ? -19.139 20.114 -1.695 1.00 66.88 214 GLY A O 1
ATOM 1690 N N . ALA A 1 215 ? -18.952 18.801 -3.500 1.00 67.12 215 ALA A N 1
ATOM 1691 C CA . ALA A 1 215 ? -17.853 17.978 -2.998 1.00 67.12 215 ALA A CA 1
ATOM 1692 C C . ALA A 1 215 ? -16.681 18.022 -3.986 1.00 67.12 215 ALA A C 1
ATOM 1694 O O . ALA A 1 215 ? -16.888 18.018 -5.200 1.00 67.12 215 ALA A O 1
ATOM 1695 N N . LEU A 1 216 ? -15.452 18.087 -3.469 1.00 70.81 216 LEU A N 1
ATOM 1696 C CA . LEU A 1 216 ? -14.267 17.810 -4.275 1.00 70.81 216 LEU A CA 1
ATOM 1697 C C . LEU A 1 216 ? -14.001 16.315 -4.136 1.00 70.81 216 LEU A C 1
ATOM 1699 O O . LEU A 1 216 ? -13.581 15.892 -3.066 1.00 70.81 216 LEU A O 1
ATOM 1703 N N . LEU A 1 217 ? -14.277 15.547 -5.190 1.00 77.75 217 LEU A N 1
ATOM 1704 C CA . LEU A 1 217 ? -14.059 14.100 -5.205 1.00 77.75 217 LEU A CA 1
ATOM 1705 C C . LEU A 1 217 ? -12.576 13.808 -5.488 1.00 77.75 217 LEU A C 1
ATOM 1707 O O . LEU A 1 217 ? -12.193 13.481 -6.614 1.00 77.75 217 LEU A O 1
ATOM 1711 N N . GLY A 1 218 ? -11.731 14.111 -4.501 1.00 74.62 218 GLY A N 1
ATOM 1712 C CA . GLY A 1 218 ? -10.283 14.228 -4.654 1.00 74.62 218 GLY A CA 1
ATOM 1713 C C . GLY A 1 218 ? -9.559 12.888 -4.653 1.00 74.62 218 GLY A C 1
ATOM 1714 O O . GLY A 1 218 ? -8.482 12.785 -5.245 1.00 74.62 218 GLY A O 1
ATOM 1715 N N . ASP A 1 219 ? -10.161 11.862 -4.053 1.00 82.44 219 ASP A N 1
ATOM 1716 C CA . ASP A 1 219 ? -9.555 10.537 -3.929 1.00 82.44 219 ASP A CA 1
ATOM 1717 C C . ASP A 1 219 ? -9.277 9.899 -5.293 1.00 82.44 219 ASP A C 1
ATOM 1719 O O . ASP A 1 219 ? -8.213 9.322 -5.509 1.00 82.44 219 ASP A O 1
ATOM 1723 N N . ARG A 1 220 ? -10.172 10.090 -6.274 1.00 83.75 220 ARG A N 1
ATOM 1724 C CA . ARG A 1 220 ? -9.998 9.554 -7.636 1.00 83.75 220 ARG A CA 1
ATOM 1725 C C . ARG A 1 220 ? -8.710 10.024 -8.310 1.00 83.75 220 ARG A C 1
ATOM 1727 O O . ARG A 1 220 ? -8.140 9.281 -9.098 1.00 83.75 220 ARG A O 1
ATOM 1734 N N . ILE A 1 221 ? -8.232 11.227 -7.997 1.00 78.75 221 ILE A N 1
ATOM 1735 C CA . ILE A 1 221 ? -7.012 11.794 -8.598 1.00 78.75 221 ILE A CA 1
ATOM 1736 C C . ILE A 1 221 ? -5.757 11.032 -8.135 1.00 78.75 221 ILE A C 1
ATOM 1738 O O . ILE A 1 221 ? -4.711 11.115 -8.772 1.00 78.75 221 ILE A O 1
ATOM 1742 N N . ARG A 1 222 ? -5.835 10.292 -7.022 1.00 79.88 222 ARG A N 1
ATOM 1743 C CA . ARG A 1 222 ? -4.727 9.489 -6.484 1.00 79.88 222 ARG A CA 1
ATOM 1744 C C . ARG A 1 222 ? -4.699 8.054 -7.008 1.00 79.88 222 ARG A C 1
ATOM 1746 O O . ARG A 1 222 ? -3.705 7.375 -6.776 1.00 79.88 222 ARG A O 1
ATOM 1753 N N . MET A 1 223 ? -5.755 7.608 -7.684 1.00 81.19 223 MET A N 1
ATOM 1754 C CA . MET A 1 223 ? -5.923 6.217 -8.096 1.00 81.19 223 MET A CA 1
ATOM 1755 C C . MET A 1 223 ? -5.378 6.001 -9.514 1.00 81.19 223 MET A C 1
ATOM 1757 O O . MET A 1 223 ? -6.061 6.298 -10.495 1.00 81.19 223 MET A O 1
ATOM 1761 N N . ASN A 1 224 ? -4.161 5.473 -9.632 1.00 78.25 224 ASN A N 1
ATOM 1762 C CA . ASN A 1 224 ? -3.551 5.125 -10.920 1.00 78.25 224 ASN A CA 1
ATOM 1763 C C . ASN A 1 224 ? -3.931 3.706 -11.370 1.00 78.25 224 ASN A C 1
ATOM 1765 O O . ASN A 1 224 ? -4.106 3.440 -12.559 1.00 78.25 224 ASN A O 1
ATOM 1769 N N . SER A 1 225 ? -4.094 2.792 -10.416 1.00 78.69 225 SER A N 1
ATOM 1770 C CA . SER A 1 225 ? -4.246 1.353 -10.644 1.00 78.69 225 SER A CA 1
ATOM 1771 C C . SER A 1 225 ? -5.675 0.944 -11.024 1.00 78.69 225 SER A C 1
ATOM 1773 O O . SER A 1 225 ? -5.898 -0.175 -11.483 1.00 78.69 225 SER A O 1
ATOM 1775 N N . ILE A 1 226 ? -6.651 1.851 -10.889 1.00 83.62 226 ILE A N 1
ATOM 1776 C CA . ILE A 1 226 ? -8.063 1.604 -11.241 1.00 83.62 226 ILE A CA 1
ATOM 1777 C C . ILE A 1 226 ? -8.341 1.639 -12.744 1.00 83.62 226 ILE A C 1
ATOM 1779 O O . ILE A 1 226 ? -9.431 1.255 -13.162 1.00 83.62 226 ILE A O 1
ATOM 1783 N N . SER A 1 227 ? -7.388 2.085 -13.570 1.00 81.00 227 SER A N 1
ATOM 1784 C CA . SER A 1 227 ? -7.525 2.086 -15.032 1.00 81.00 227 SER A CA 1
ATOM 1785 C C . SER A 1 227 ? -7.281 0.680 -15.596 1.00 81.00 227 SER A C 1
ATOM 1787 O O . SER A 1 227 ? -6.353 0.452 -16.372 1.00 81.00 227 SER A O 1
ATOM 1789 N N . HIS A 1 228 ? -8.102 -0.281 -15.173 1.00 80.06 228 HIS A N 1
ATOM 1790 C CA . HIS A 1 228 ? -7.964 -1.694 -15.495 1.00 80.06 228 HIS A CA 1
ATOM 1791 C C . HIS A 1 228 ? -9.350 -2.323 -15.754 1.00 80.06 228 HIS A C 1
ATOM 1793 O O . HIS A 1 228 ? -10.271 -2.056 -14.987 1.00 80.06 228 HIS A O 1
ATOM 1799 N N . PRO A 1 229 ? -9.535 -3.207 -16.760 1.00 80.19 229 PRO A N 1
ATOM 1800 C CA . PRO A 1 229 ? -10.854 -3.775 -17.095 1.00 80.19 229 PRO A CA 1
ATOM 1801 C C . PRO A 1 229 ? -11.549 -4.543 -15.959 1.00 80.19 229 PRO A C 1
ATOM 1803 O O . PRO A 1 229 ? -12.767 -4.658 -15.940 1.00 80.19 229 PRO A O 1
ATOM 1806 N N . ARG A 1 230 ? -10.764 -5.084 -15.018 1.00 90.00 230 ARG A N 1
ATOM 1807 C CA . ARG A 1 230 ? -11.239 -5.793 -13.811 1.00 90.00 230 ARG A CA 1
ATOM 1808 C C . ARG A 1 230 ? -11.430 -4.888 -12.587 1.00 90.00 230 ARG A C 1
ATOM 1810 O O . ARG A 1 230 ? -11.706 -5.401 -11.508 1.00 90.00 230 ARG A O 1
ATOM 1817 N N . ALA A 1 231 ? -11.227 -3.579 -12.728 1.00 93.12 231 ALA A N 1
ATOM 1818 C CA . ALA A 1 231 ? -11.354 -2.616 -11.645 1.00 93.12 231 ALA A CA 1
ATOM 1819 C C . ALA A 1 231 ? -12.475 -1.615 -11.936 1.00 93.12 231 ALA A C 1
ATOM 1821 O O . ALA A 1 231 ? -12.593 -1.084 -13.039 1.00 93.12 231 ALA A O 1
ATOM 1822 N N . TYR A 1 232 ? -13.282 -1.328 -10.922 1.00 94.25 232 TYR A N 1
ATOM 1823 C CA . TYR A 1 232 ? -14.290 -0.276 -10.954 1.00 94.25 232 TYR A CA 1
ATOM 1824 C C . TYR A 1 232 ? -14.079 0.673 -9.781 1.00 94.25 232 TYR A C 1
ATOM 1826 O O . TYR A 1 232 ? -13.700 0.252 -8.693 1.00 94.25 232 TYR A O 1
ATOM 1834 N N . MET A 1 233 ? -14.343 1.963 -9.984 1.00 94.62 233 MET A N 1
ATOM 1835 C CA . MET A 1 233 ? -14.301 2.943 -8.904 1.00 94.62 233 MET A CA 1
ATOM 1836 C C . MET A 1 233 ? -15.516 3.859 -8.956 1.00 94.62 233 MET A C 1
ATOM 1838 O O . MET A 1 233 ? -15.776 4.497 -9.983 1.00 94.62 233 MET A O 1
ATOM 1842 N N . ARG A 1 234 ? -16.171 4.052 -7.810 1.00 92.88 234 ARG A N 1
ATOM 1843 C CA . ARG A 1 234 ? -17.205 5.063 -7.586 1.00 92.88 234 ARG A CA 1
ATOM 1844 C C . ARG A 1 234 ? -16.794 5.999 -6.454 1.00 92.88 234 ARG A C 1
ATOM 1846 O O . ARG A 1 234 ? -16.383 5.555 -5.392 1.00 92.88 234 ARG A O 1
ATOM 1853 N N . SER A 1 235 ? -16.937 7.299 -6.692 1.00 91.31 235 SER A N 1
ATOM 1854 C CA . SER A 1 235 ? -16.718 8.328 -5.672 1.00 91.31 235 SER A CA 1
ATOM 1855 C C . SER A 1 235 ? -18.075 8.827 -5.179 1.00 91.31 235 SER A C 1
ATOM 1857 O O . SER A 1 235 ? -18.940 9.171 -5.992 1.00 91.31 235 SER A O 1
ATOM 1859 N N . LEU A 1 236 ? -18.267 8.838 -3.866 1.00 89.44 236 LEU A N 1
ATOM 1860 C CA . LEU A 1 236 ? -19.450 9.321 -3.168 1.00 89.44 236 LEU A CA 1
ATOM 1861 C C . LEU A 1 236 ? -19.088 10.553 -2.342 1.00 89.44 236 LEU A C 1
ATOM 1863 O O . LEU A 1 236 ? -17.936 10.774 -1.988 1.00 89.44 236 LEU A O 1
ATOM 1867 N N . ALA A 1 237 ? -20.096 11.353 -2.018 1.00 85.06 237 ALA A N 1
ATOM 1868 C CA . ALA A 1 237 ? -19.954 12.471 -1.100 1.00 85.06 237 ALA A CA 1
ATOM 1869 C C . ALA A 1 237 ? -20.718 12.163 0.192 1.00 85.06 237 ALA A C 1
ATOM 1871 O O . ALA A 1 237 ? -21.819 11.603 0.132 1.00 85.06 237 ALA A O 1
ATOM 1872 N N . THR A 1 238 ? -20.177 12.564 1.346 1.00 77.25 238 THR A N 1
ATOM 1873 C CA . THR A 1 238 ? -20.859 12.382 2.645 1.00 77.25 238 THR A CA 1
ATOM 1874 C C . THR A 1 238 ? -22.223 13.079 2.695 1.00 77.25 238 THR A C 1
ATOM 1876 O O . THR A 1 238 ? -23.133 12.582 3.346 1.00 77.25 238 THR A O 1
ATOM 1879 N N . ARG A 1 239 ? -22.385 14.215 1.992 1.00 74.06 239 ARG A N 1
ATOM 1880 C CA . ARG A 1 239 ? -23.557 15.124 1.965 1.00 74.06 239 ARG A CA 1
ATOM 1881 C C . ARG A 1 239 ? -23.969 15.719 3.320 1.00 74.06 239 ARG A C 1
ATOM 1883 O O . ARG A 1 239 ? -24.654 16.735 3.343 1.00 74.06 239 ARG A O 1
ATOM 1890 N N . GLU A 1 240 ? -23.469 15.172 4.420 1.00 66.19 240 GLU A N 1
ATOM 1891 C CA . GLU A 1 240 ? -23.555 15.685 5.785 1.00 66.19 240 GLU A CA 1
ATOM 1892 C C . GLU A 1 240 ? -22.142 15.992 6.311 1.00 66.19 240 GLU A C 1
ATOM 1894 O O . GLU A 1 240 ? -21.166 15.353 5.908 1.00 66.19 240 GLU A O 1
ATOM 1899 N N . SER A 1 241 ? -22.002 17.009 7.172 1.00 57.41 241 SER A N 1
ATOM 1900 C CA . SER A 1 241 ? -20.679 17.494 7.603 1.00 57.41 241 SER A CA 1
ATOM 1901 C C . SER A 1 241 ? -20.007 16.647 8.679 1.00 57.41 241 SER A C 1
ATOM 1903 O O . SER A 1 241 ? -18.795 16.757 8.839 1.00 57.41 241 SER A O 1
ATOM 1905 N N . ASP A 1 242 ? -20.778 15.828 9.397 1.00 61.59 242 ASP A N 1
ATOM 1906 C CA . ASP A 1 242 ? -20.341 15.218 10.659 1.00 61.59 242 ASP A CA 1
ATOM 1907 C C . ASP A 1 242 ? -20.263 13.681 10.572 1.00 61.59 242 ASP A C 1
ATOM 1909 O O . ASP A 1 242 ? -20.055 13.013 11.579 1.00 61.59 242 ASP A O 1
ATOM 1913 N N . LYS A 1 243 ? -20.428 13.113 9.368 1.00 69.75 243 LYS A N 1
ATOM 1914 C CA . LYS A 1 243 ? -20.353 11.669 9.111 1.00 69.75 243 LYS A CA 1
ATOM 1915 C C . LYS A 1 243 ? -19.167 11.332 8.216 1.00 69.75 243 LYS A C 1
ATOM 1917 O O . LYS A 1 243 ? -18.932 12.008 7.215 1.00 69.75 243 LYS A O 1
ATOM 1922 N N . ALA A 1 244 ? -18.468 10.248 8.542 1.00 70.44 244 ALA A N 1
ATOM 1923 C CA . ALA A 1 244 ? -17.402 9.683 7.716 1.00 70.44 244 ALA A CA 1
ATOM 1924 C C . ALA A 1 244 ? -17.899 8.975 6.446 1.00 70.44 244 ALA A C 1
ATOM 1926 O O . ALA A 1 244 ? -17.140 8.822 5.485 1.00 70.44 244 ALA A O 1
ATOM 1927 N N . LEU A 1 245 ? -19.163 8.543 6.447 1.00 79.00 245 LEU A N 1
ATOM 1928 C CA . LEU A 1 245 ? -19.785 7.730 5.406 1.00 79.00 245 LEU A CA 1
ATOM 1929 C C . LEU A 1 245 ? -21.048 8.398 4.846 1.00 79.00 245 LEU A C 1
ATOM 1931 O O . LEU A 1 245 ? -21.709 9.191 5.516 1.00 79.00 245 LEU A O 1
ATOM 1935 N N . SER A 1 246 ? -21.369 8.082 3.589 1.00 78.62 246 SER A N 1
ATOM 1936 C CA . SER A 1 246 ? -22.603 8.517 2.923 1.00 78.62 246 SER A CA 1
ATOM 1937 C C . SER A 1 246 ? -23.768 7.596 3.296 1.00 78.62 246 SER A C 1
ATOM 1939 O O . SER A 1 246 ? -23.565 6.397 3.460 1.00 78.62 246 SER A O 1
ATOM 1941 N N . ALA A 1 247 ? -24.999 8.114 3.329 1.00 79.31 247 ALA A N 1
ATOM 1942 C CA . ALA A 1 247 ? -26.200 7.295 3.551 1.00 79.31 247 ALA A CA 1
ATOM 1943 C C . ALA A 1 247 ? -26.413 6.205 2.476 1.00 79.31 247 ALA A C 1
ATOM 1945 O O . ALA A 1 247 ? -27.154 5.260 2.700 1.00 79.31 247 ALA A O 1
ATOM 1946 N N . HIS A 1 248 ? -25.751 6.331 1.321 1.00 86.56 248 HIS A N 1
ATOM 1947 C CA . HIS A 1 248 ? -25.848 5.398 0.193 1.00 86.56 248 HIS A CA 1
ATOM 1948 C C . HIS A 1 248 ? -24.686 4.392 0.127 1.00 86.56 248 HIS A C 1
ATOM 1950 O O . HIS A 1 248 ? -24.466 3.783 -0.919 1.00 86.56 248 HIS A O 1
ATOM 1956 N N . VAL A 1 249 ? -23.876 4.270 1.186 1.00 90.56 249 VAL A N 1
ATOM 1957 C CA . VAL A 1 249 ? -22.736 3.336 1.197 1.00 90.56 249 VAL A CA 1
ATOM 1958 C C . VAL A 1 249 ? -23.211 1.887 1.101 1.00 90.56 249 VAL A C 1
ATOM 1960 O O . VAL A 1 249 ? -22.682 1.151 0.273 1.00 90.56 249 VAL A O 1
ATOM 1963 N N . GLU A 1 250 ? -24.231 1.505 1.871 1.00 92.50 250 GLU A N 1
ATOM 1964 C CA . GLU A 1 250 ? -24.798 0.149 1.851 1.00 92.50 250 GLU A CA 1
ATOM 1965 C C . GLU A 1 250 ? -25.352 -0.206 0.465 1.00 92.50 250 GLU A C 1
ATOM 1967 O O . GLU A 1 250 ? -24.911 -1.176 -0.144 1.00 92.50 250 GLU A O 1
ATOM 1972 N N . GLU A 1 251 ? -26.182 0.670 -0.114 1.00 93.00 251 GLU A N 1
ATOM 1973 C CA . GLU A 1 251 ? -26.708 0.503 -1.477 1.00 93.00 251 GLU A CA 1
ATOM 1974 C C . GLU A 1 251 ? -25.586 0.353 -2.522 1.00 93.00 251 GLU A C 1
ATOM 1976 O O . GLU A 1 251 ? -25.680 -0.457 -3.444 1.00 93.00 251 GLU A O 1
ATOM 1981 N N . ALA A 1 252 ? -24.501 1.125 -2.400 1.00 94.69 252 ALA A N 1
ATOM 1982 C CA . ALA A 1 252 ? -23.373 1.038 -3.324 1.00 94.69 252 ALA A CA 1
ATOM 1983 C C . ALA A 1 252 ? -22.602 -0.287 -3.188 1.00 94.69 252 ALA A C 1
ATOM 1985 O O . ALA A 1 252 ? -22.170 -0.842 -4.204 1.00 94.69 252 ALA A O 1
ATOM 1986 N N . ILE A 1 253 ? -22.439 -0.794 -1.961 1.00 95.38 253 ILE A N 1
ATOM 1987 C CA . ILE A 1 253 ? -21.838 -2.107 -1.696 1.00 95.38 253 ILE A CA 1
ATOM 1988 C C . ILE A 1 253 ? -22.722 -3.206 -2.284 1.00 95.38 253 ILE A C 1
ATOM 1990 O O . ILE A 1 253 ? -22.210 -4.060 -3.008 1.00 95.38 253 ILE A O 1
ATOM 1994 N N . ASP A 1 254 ? -24.032 -3.153 -2.050 1.00 94.56 254 ASP A N 1
ATOM 1995 C CA . ASP A 1 254 ? -24.990 -4.142 -2.548 1.00 94.56 254 ASP A CA 1
ATOM 1996 C C . ASP A 1 254 ? -25.008 -4.209 -4.072 1.00 94.56 254 ASP A C 1
ATOM 1998 O O . ASP A 1 254 ? -25.004 -5.297 -4.649 1.00 94.56 254 ASP A O 1
ATOM 2002 N N . VAL A 1 255 ? -24.934 -3.060 -4.749 1.00 96.12 255 VAL A N 1
ATOM 2003 C CA . VAL A 1 255 ? -24.797 -3.013 -6.211 1.00 96.12 255 VAL A CA 1
ATOM 2004 C C . VAL A 1 255 ? -23.503 -3.689 -6.671 1.00 96.12 255 VAL A C 1
ATOM 2006 O O . VAL A 1 255 ? -23.524 -4.434 -7.649 1.00 96.12 255 VAL A O 1
ATOM 2009 N N . CYS A 1 256 ? -22.378 -3.473 -5.982 1.00 95.69 256 CYS A N 1
ATOM 2010 C CA . CYS A 1 256 ? -21.114 -4.127 -6.334 1.00 95.69 256 CYS A CA 1
ATOM 2011 C C . CYS A 1 256 ? -21.167 -5.645 -6.082 1.00 95.69 256 CYS A C 1
ATOM 2013 O O . CYS A 1 256 ? -20.699 -6.416 -6.921 1.00 95.69 256 CYS A O 1
ATOM 2015 N N . LYS A 1 257 ? -21.791 -6.080 -4.980 1.00 94.69 257 LYS A N 1
ATOM 2016 C CA . LYS A 1 257 ? -22.038 -7.500 -4.684 1.00 94.69 257 LYS A CA 1
ATOM 2017 C C . LYS A 1 257 ? -22.907 -8.143 -5.768 1.00 94.69 257 LYS A C 1
ATOM 2019 O O . LYS A 1 257 ? -22.536 -9.175 -6.318 1.00 94.69 257 LYS A O 1
ATOM 2024 N N . ALA A 1 258 ? -24.017 -7.503 -6.135 1.00 93.56 258 ALA A N 1
ATOM 2025 C CA . ALA A 1 258 ? -24.926 -7.975 -7.179 1.00 93.56 258 ALA A CA 1
ATOM 2026 C C . ALA A 1 258 ? -24.279 -8.001 -8.575 1.00 93.56 258 ALA A C 1
ATOM 2028 O O . ALA A 1 258 ? -24.615 -8.854 -9.394 1.00 93.56 258 ALA A O 1
ATOM 2029 N N . ALA A 1 259 ? -23.333 -7.098 -8.845 1.00 93.75 259 ALA A N 1
ATOM 2030 C CA . ALA A 1 259 ? -22.543 -7.087 -10.076 1.00 93.75 259 ALA A CA 1
ATOM 2031 C C . ALA A 1 259 ? -21.446 -8.172 -10.119 1.00 93.75 259 ALA A C 1
ATOM 2033 O O . ALA A 1 259 ? -20.777 -8.308 -11.142 1.00 93.75 259 ALA A O 1
ATOM 2034 N N . GLY A 1 260 ? -21.267 -8.945 -9.042 1.00 91.75 260 GLY A N 1
ATOM 2035 C CA . GLY A 1 260 ? -20.338 -10.072 -8.992 1.00 91.75 260 GLY A CA 1
ATOM 2036 C C . GLY A 1 260 ? -18.877 -9.683 -8.772 1.00 91.75 260 GLY A C 1
ATOM 2037 O O . GLY A 1 260 ? -17.996 -10.441 -9.171 1.00 91.75 260 GLY A O 1
ATOM 2038 N N . PHE A 1 261 ? -18.601 -8.522 -8.165 1.00 94.88 261 PHE A N 1
ATOM 2039 C CA . PHE A 1 261 ? -17.230 -8.174 -7.786 1.00 94.88 261 PHE A CA 1
ATOM 2040 C C . PHE A 1 261 ? -16.694 -9.133 -6.716 1.00 94.88 261 PHE A C 1
ATOM 2042 O O . PHE A 1 261 ? -17.385 -9.391 -5.739 1.00 94.88 261 PHE A O 1
ATOM 2049 N N . ASP A 1 262 ? -15.464 -9.634 -6.860 1.00 92.88 262 ASP A N 1
ATOM 2050 C CA . ASP A 1 262 ? -14.862 -10.545 -5.868 1.00 92.88 262 ASP A CA 1
ATOM 2051 C C . ASP A 1 262 ? -14.417 -9.814 -4.595 1.00 92.88 262 ASP A C 1
ATOM 2053 O O . ASP A 1 262 ? -14.431 -10.375 -3.499 1.00 92.88 262 ASP A O 1
ATOM 2057 N N . PHE A 1 263 ? -13.969 -8.568 -4.750 1.00 95.69 263 PHE A N 1
ATOM 2058 C CA . PHE A 1 263 ? -13.414 -7.777 -3.662 1.00 95.69 263 PHE A CA 1
ATOM 2059 C C . PHE A 1 263 ? -13.887 -6.329 -3.740 1.00 95.69 263 PHE A C 1
ATOM 2061 O O . PHE A 1 263 ? -13.819 -5.690 -4.791 1.00 95.69 263 PHE A O 1
ATOM 2068 N N . ILE A 1 264 ? -14.373 -5.801 -2.622 1.00 97.62 264 ILE A N 1
ATOM 2069 C CA . ILE A 1 264 ? -14.899 -4.442 -2.527 1.00 97.62 264 ILE A CA 1
ATOM 2070 C C . ILE A 1 264 ? -14.073 -3.692 -1.489 1.00 97.62 264 ILE A C 1
ATOM 2072 O O . ILE A 1 264 ? -13.932 -4.140 -0.358 1.00 97.62 264 ILE A O 1
ATOM 2076 N N . ILE A 1 265 ? -13.540 -2.534 -1.859 1.00 98.06 265 ILE A N 1
ATOM 2077 C CA . ILE A 1 265 ? -12.905 -1.604 -0.932 1.00 98.06 265 ILE A CA 1
ATOM 2078 C C . ILE A 1 265 ? -13.865 -0.446 -0.684 1.00 98.06 265 ILE A C 1
ATOM 2080 O O . ILE A 1 265 ? -14.252 0.246 -1.624 1.00 98.06 265 ILE A O 1
ATOM 2084 N N . LEU A 1 266 ? -14.203 -0.209 0.579 1.00 96.94 266 LEU A N 1
ATOM 2085 C CA . LEU A 1 266 ? -14.866 1.000 1.047 1.00 96.94 266 LEU A CA 1
ATOM 2086 C C . LEU A 1 266 ? -13.822 1.905 1.703 1.00 96.94 266 LEU A C 1
ATOM 2088 O O . LEU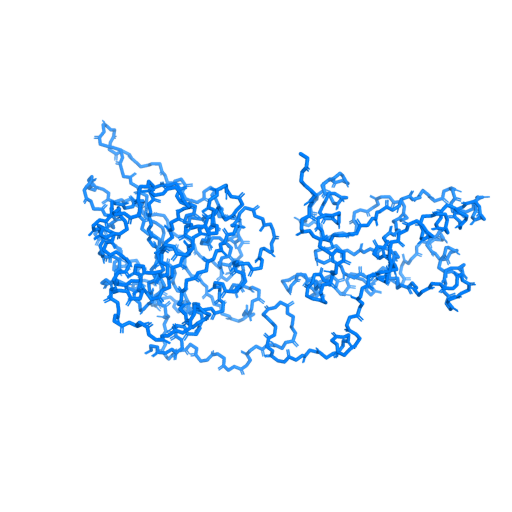 A 1 266 ? -13.297 1.569 2.756 1.00 96.94 266 LEU A O 1
ATOM 2092 N N . GLU A 1 267 ? -13.533 3.061 1.118 1.00 95.31 267 GLU A N 1
ATOM 2093 C CA . GLU A 1 267 ? -12.703 4.092 1.744 1.00 95.31 267 GLU A CA 1
ATOM 2094 C C . GLU A 1 267 ? -13.594 5.190 2.331 1.00 95.31 267 GLU A C 1
ATOM 2096 O O . GLU A 1 267 ? -14.376 5.814 1.610 1.00 95.31 267 GLU A O 1
ATOM 2101 N N . SER A 1 268 ? -13.479 5.446 3.637 1.00 92.06 268 SER A N 1
ATOM 2102 C CA . SER A 1 268 ? -14.204 6.548 4.276 1.00 92.06 268 SER A CA 1
ATOM 2103 C C . SER A 1 268 ? -13.549 7.900 4.001 1.00 92.06 268 SER A C 1
ATOM 2105 O O . SER A 1 268 ? -12.347 8.002 3.725 1.00 92.06 268 SER A O 1
ATOM 2107 N N . ALA A 1 269 ? -14.302 8.973 4.248 1.00 85.44 269 ALA A N 1
ATOM 2108 C CA . ALA A 1 269 ? -13.697 10.291 4.379 1.00 85.44 269 ALA A CA 1
ATOM 2109 C C . ALA A 1 269 ? -12.657 10.272 5.515 1.00 85.44 269 ALA A C 1
ATOM 2111 O O . ALA A 1 269 ? -12.683 9.409 6.394 1.00 85.44 269 ALA A O 1
ATOM 2112 N N . GLY A 1 270 ? -11.700 11.208 5.503 1.00 76.44 270 GLY A N 1
ATOM 2113 C CA . GLY A 1 270 ? -10.775 11.358 6.631 1.00 76.44 270 GLY A CA 1
ATOM 2114 C C . GLY A 1 270 ? -11.553 11.560 7.931 1.00 76.44 270 GLY A C 1
ATOM 2115 O O . GLY A 1 270 ? -12.290 12.538 8.041 1.00 76.44 270 GLY A O 1
ATOM 2116 N N . VAL A 1 271 ? -11.397 10.639 8.882 1.00 72.00 271 VAL A N 1
ATOM 2117 C CA . VAL A 1 271 ? -12.213 10.610 10.100 1.00 72.00 271 VAL A CA 1
ATOM 2118 C C . VAL A 1 271 ? -11.522 11.273 11.284 1.00 72.00 271 VAL A C 1
ATOM 2120 O O . VAL A 1 271 ? -10.293 11.406 11.328 1.00 72.00 271 VAL A O 1
ATOM 2123 N N . GLY A 1 272 ? -12.331 11.681 12.262 1.00 68.31 272 GLY A N 1
ATOM 2124 C CA . GLY A 1 272 ? -11.854 11.994 13.605 1.00 68.31 272 GLY A CA 1
ATOM 2125 C C . GLY A 1 272 ? -11.459 10.725 14.367 1.00 68.31 272 GLY A C 1
ATOM 2126 O O . GLY A 1 272 ? -11.876 9.624 14.025 1.00 68.31 272 GLY A O 1
ATOM 2127 N N . GLN A 1 273 ? -10.671 10.882 15.431 1.00 76.75 273 GLN A N 1
ATOM 2128 C CA . GLN A 1 273 ? -10.094 9.768 16.203 1.00 76.75 273 GLN A CA 1
ATOM 2129 C C . GLN A 1 273 ? -11.137 8.841 16.870 1.00 76.75 273 GLN A C 1
ATOM 2131 O O . GLN A 1 273 ? -10.796 7.726 17.252 1.00 76.75 273 GLN A O 1
ATOM 2136 N N . SER A 1 274 ? -12.397 9.271 16.986 1.00 79.00 274 SER A N 1
ATOM 2137 C CA . SER A 1 274 ? -13.480 8.524 17.638 1.00 79.00 274 SER A CA 1
ATOM 2138 C C . SER A 1 274 ? -14.398 7.740 16.690 1.00 79.00 274 SER A C 1
ATOM 2140 O O . SER A 1 274 ? -15.275 7.025 17.171 1.00 79.00 274 SER A O 1
ATOM 2142 N N . ASP A 1 275 ? -14.261 7.899 15.372 1.00 83.88 275 ASP A N 1
ATOM 2143 C CA . ASP A 1 275 ? -15.173 7.285 14.400 1.00 83.88 275 ASP A CA 1
ATOM 2144 C C . ASP A 1 275 ? -14.826 5.808 14.159 1.00 83.88 275 ASP A C 1
ATOM 2146 O O . ASP A 1 275 ? -13.677 5.478 13.865 1.00 83.88 275 ASP A O 1
ATOM 2150 N N . VAL A 1 276 ? -15.831 4.939 14.275 1.00 86.12 276 VAL A N 1
ATOM 2151 C CA . VAL A 1 276 ? -15.742 3.487 14.031 1.00 86.12 276 VAL A CA 1
ATOM 2152 C C . VAL A 1 276 ? -16.811 2.998 13.050 1.00 86.12 276 VAL A C 1
ATOM 2154 O O . VAL A 1 276 ? -16.962 1.800 12.845 1.00 86.12 276 VAL A O 1
ATOM 2157 N N . SER A 1 277 ? -17.550 3.920 12.424 1.00 88.25 277 SER A N 1
ATOM 2158 C CA . SER A 1 277 ? -18.727 3.614 11.598 1.00 88.25 277 SER A CA 1
ATOM 2159 C C . SER A 1 277 ? -18.420 2.741 10.385 1.00 88.25 277 SER A C 1
ATOM 2161 O O . SER A 1 277 ? -19.317 2.107 9.847 1.00 88.25 277 SER A O 1
ATOM 2163 N N . ILE A 1 278 ? -17.159 2.680 9.947 1.00 91.69 278 ILE A N 1
ATOM 2164 C CA . ILE A 1 278 ? -16.758 1.823 8.829 1.00 91.69 278 ILE A CA 1
ATOM 2165 C C . ILE A 1 278 ? -16.914 0.334 9.133 1.00 91.69 278 ILE A C 1
ATOM 2167 O O . ILE A 1 278 ? -17.209 -0.430 8.217 1.00 91.69 278 ILE A O 1
ATOM 2171 N N . SER A 1 279 ? -16.770 -0.059 10.401 1.00 91.31 279 SER A N 1
ATOM 2172 C CA . SER A 1 279 ? -16.851 -1.454 10.832 1.00 91.31 279 SER A CA 1
ATOM 2173 C C . SER A 1 279 ? -18.242 -2.057 10.627 1.00 91.31 279 SER A C 1
ATOM 2175 O O . SER A 1 279 ? -18.355 -3.270 10.500 1.00 91.31 279 SER A O 1
ATOM 2177 N N . ASP A 1 280 ? -19.283 -1.225 10.531 1.00 91.31 280 ASP A N 1
ATOM 2178 C CA . ASP A 1 280 ? -20.657 -1.672 10.274 1.00 91.31 280 ASP A CA 1
ATOM 2179 C C . ASP A 1 280 ? -20.886 -2.081 8.805 1.00 91.31 280 ASP A C 1
ATOM 2181 O O . ASP A 1 280 ? -21.880 -2.731 8.492 1.00 91.31 280 ASP A O 1
ATOM 2185 N N . TYR A 1 281 ? -19.973 -1.715 7.895 1.00 93.62 281 TYR A N 1
ATOM 2186 C CA . TYR A 1 281 ? -20.120 -1.914 6.446 1.00 93.62 281 TYR A CA 1
ATOM 2187 C C . TYR A 1 281 ? -19.020 -2.791 5.832 1.00 93.62 281 TYR A C 1
ATOM 2189 O O . TYR A 1 281 ? -18.964 -2.917 4.607 1.00 93.62 281 TYR A O 1
ATOM 2197 N N . CYS A 1 282 ? -18.121 -3.372 6.634 1.00 94.75 282 CYS A N 1
ATOM 2198 C CA . CYS A 1 282 ? -17.009 -4.183 6.134 1.00 94.75 282 CYS A CA 1
ATOM 2199 C C . CYS A 1 282 ? -16.790 -5.476 6.927 1.00 94.75 282 CYS A C 1
ATOM 2201 O O . CYS A 1 282 ? -17.036 -5.526 8.128 1.00 94.75 282 CYS A O 1
ATOM 2203 N N . ASP A 1 283 ? -16.238 -6.494 6.265 1.00 94.88 283 ASP A N 1
ATOM 2204 C CA . ASP A 1 283 ? -15.859 -7.765 6.898 1.00 94.88 283 ASP A CA 1
ATOM 2205 C C . ASP A 1 283 ? -14.513 -7.646 7.634 1.00 94.88 283 ASP A C 1
ATOM 2207 O O . ASP A 1 283 ? -14.297 -8.247 8.693 1.00 94.88 283 ASP A O 1
ATOM 2211 N N . VAL A 1 284 ? -13.607 -6.852 7.052 1.00 96.25 284 VAL A N 1
ATOM 2212 C CA . VAL A 1 284 ? -12.264 -6.553 7.560 1.00 96.25 284 VAL A CA 1
ATOM 2213 C C . VAL A 1 284 ? -12.034 -5.050 7.508 1.00 96.25 284 VAL A C 1
ATOM 2215 O O . VAL A 1 284 ? -12.314 -4.405 6.498 1.00 96.25 284 VAL A O 1
ATOM 2218 N N . SER A 1 285 ? -11.466 -4.503 8.575 1.00 96.75 285 SER A N 1
ATOM 2219 C CA . SER A 1 285 ? -11.167 -3.084 8.729 1.00 96.75 285 SER A CA 1
ATOM 2220 C C . SER A 1 285 ? -9.657 -2.806 8.756 1.00 96.75 285 SER A C 1
ATOM 2222 O O . SER A 1 285 ? -8.871 -3.479 9.425 1.00 96.75 285 SER A O 1
ATOM 2224 N N . LEU A 1 286 ? -9.247 -1.775 8.019 1.00 98.00 286 LEU A N 1
ATOM 2225 C CA . LEU A 1 286 ? -7.893 -1.240 7.964 1.00 98.00 286 LEU A CA 1
ATOM 2226 C C . LEU A 1 286 ? -7.886 0.195 8.492 1.00 98.00 286 LEU A C 1
ATOM 2228 O O . LEU A 1 286 ? -8.500 1.087 7.901 1.00 98.00 286 LEU A O 1
ATOM 2232 N N . TYR A 1 287 ? -7.125 0.435 9.559 1.00 97.69 287 TYR A N 1
ATOM 2233 C CA . TYR A 1 287 ? -6.854 1.783 10.051 1.00 97.69 287 TYR A CA 1
ATOM 2234 C C . TYR A 1 287 ? -5.506 2.298 9.543 1.00 97.69 287 TYR A C 1
ATOM 2236 O O . TYR A 1 287 ? -4.456 1.725 9.834 1.00 97.69 287 TYR A O 1
ATOM 2244 N N . VAL A 1 288 ? -5.525 3.406 8.801 1.00 97.50 288 VAL A N 1
ATOM 2245 C CA . VAL A 1 288 ? -4.329 4.066 8.268 1.00 97.50 288 VAL A CA 1
ATOM 2246 C C . VAL A 1 288 ? -4.028 5.329 9.072 1.00 97.50 288 VAL A C 1
ATOM 2248 O O . VAL A 1 288 ? -4.838 6.255 9.141 1.00 97.50 288 VAL A O 1
ATOM 2251 N N . MET A 1 289 ? -2.825 5.407 9.632 1.00 96.44 289 MET A N 1
ATOM 2252 C CA . MET A 1 289 ? -2.329 6.575 10.366 1.00 96.44 289 MET A CA 1
ATOM 2253 C C . MET A 1 289 ? -0.931 6.978 9.898 1.00 96.44 289 MET A C 1
ATOM 2255 O O . MET A 1 289 ? -0.322 6.280 9.092 1.00 96.44 289 MET A O 1
ATOM 2259 N N . THR A 1 290 ? -0.418 8.105 10.391 1.00 96.06 290 THR A N 1
ATOM 2260 C CA . THR A 1 290 ? 0.979 8.517 10.180 1.00 96.06 290 THR A CA 1
ATOM 2261 C C . THR A 1 290 ? 1.764 8.456 11.493 1.00 96.06 290 THR A C 1
ATOM 2263 O O . THR A 1 290 ? 1.148 8.379 12.562 1.00 96.06 290 THR A O 1
ATOM 2266 N N . PRO A 1 291 ? 3.109 8.501 11.450 1.00 95.44 291 PRO A N 1
ATOM 2267 C CA . PRO A 1 291 ? 3.933 8.613 12.651 1.00 95.44 291 PRO A CA 1
ATOM 2268 C C . PRO A 1 291 ? 3.629 9.850 13.509 1.00 95.44 291 PRO A C 1
ATOM 2270 O O . PRO A 1 291 ? 3.896 9.855 14.706 1.00 95.44 291 PRO A O 1
ATOM 2273 N N . GLU A 1 292 ? 3.058 10.906 12.927 1.00 93.12 292 GLU A N 1
ATOM 2274 C CA . GLU A 1 292 ? 2.766 12.164 13.614 1.00 93.12 292 GLU A CA 1
ATOM 2275 C C . GLU A 1 292 ? 1.390 12.166 14.314 1.00 93.12 292 GLU A C 1
ATOM 2277 O O . GLU A 1 292 ? 0.442 12.805 13.860 1.00 93.12 292 GLU A O 1
ATOM 2282 N N . TYR A 1 293 ? 1.280 11.494 15.465 1.00 89.81 293 TYR A N 1
ATOM 2283 C CA . TYR A 1 293 ? 0.069 11.500 16.315 1.00 89.81 293 TYR A CA 1
ATOM 2284 C C . TYR A 1 293 ? 0.192 12.369 17.583 1.00 89.81 293 TYR A C 1
ATOM 2286 O O . TYR A 1 293 ? -0.740 12.446 18.386 1.00 89.81 293 TYR A O 1
ATOM 2294 N N . GLY A 1 294 ? 1.328 13.046 17.772 1.00 90.25 294 GLY A N 1
ATOM 2295 C CA . GLY A 1 294 ? 1.622 13.828 18.973 1.00 90.25 294 GLY A CA 1
ATOM 2296 C C . GLY A 1 294 ? 2.163 12.955 20.107 1.00 90.25 294 GLY A C 1
ATOM 2297 O O . GLY A 1 294 ? 3.037 12.125 19.892 1.00 90.25 294 GLY A O 1
ATOM 2298 N N . ALA A 1 295 ? 1.683 13.165 21.334 1.00 91.69 295 ALA A N 1
ATOM 2299 C CA . ALA A 1 295 ? 2.105 12.363 22.484 1.00 91.69 295 ALA A CA 1
ATOM 2300 C C . ALA A 1 295 ? 1.513 10.943 22.432 1.00 91.69 295 ALA A C 1
ATOM 2302 O O . ALA A 1 295 ? 0.383 10.767 21.982 1.00 91.69 295 ALA A O 1
ATOM 2303 N N . ALA A 1 296 ? 2.216 9.950 22.990 1.00 93.00 296 ALA A N 1
ATOM 2304 C CA . ALA A 1 296 ? 1.740 8.562 23.073 1.00 93.00 296 ALA A CA 1
ATOM 2305 C C . ALA A 1 296 ? 0.357 8.419 23.743 1.00 93.00 296 ALA A C 1
ATOM 2307 O O . ALA A 1 296 ? -0.420 7.545 23.371 1.00 93.00 296 ALA A O 1
ATOM 2308 N N . SER A 1 297 ? -0.004 9.320 24.665 1.00 92.50 297 SER A N 1
ATOM 2309 C CA . SER A 1 297 ? -1.334 9.362 25.294 1.00 92.50 297 SER A CA 1
ATOM 2310 C C . SER A 1 297 ? -2.479 9.715 24.335 1.00 92.50 297 SER A C 1
ATOM 2312 O O . SER A 1 297 ? -3.640 9.519 24.676 1.00 92.50 297 SER A O 1
ATOM 2314 N N . GLN A 1 298 ? -2.194 10.231 23.134 1.00 93.25 298 GLN A N 1
ATOM 2315 C CA . GLN A 1 298 ? -3.225 10.440 22.113 1.00 93.25 298 GLN A CA 1
ATOM 2316 C C . GLN A 1 298 ? -3.677 9.123 21.477 1.00 93.25 298 GLN A C 1
ATOM 2318 O O . GLN A 1 298 ? -4.807 9.052 21.008 1.00 93.25 298 GLN A O 1
ATOM 2323 N N . LEU A 1 299 ? -2.843 8.074 21.498 1.00 95.38 299 LEU A N 1
ATOM 2324 C CA . LEU A 1 299 ? -3.217 6.757 20.976 1.00 95.38 299 LEU A CA 1
ATOM 2325 C C . LEU A 1 299 ? -4.384 6.150 21.767 1.00 95.38 299 LEU A C 1
ATOM 2327 O O . LEU A 1 299 ? -5.244 5.507 21.183 1.00 95.38 299 LEU A O 1
ATOM 2331 N N . GLU A 1 300 ? -4.479 6.439 23.068 1.00 93.56 300 GLU A N 1
ATOM 2332 C CA . GLU A 1 300 ? -5.581 5.998 23.943 1.00 93.56 300 GLU A CA 1
ATOM 2333 C C . GLU A 1 300 ? -6.947 6.594 23.555 1.00 93.56 300 GLU A C 1
ATOM 2335 O O . GLU A 1 300 ? -7.974 6.155 24.060 1.00 93.56 300 GLU A O 1
ATOM 2340 N N . LYS A 1 301 ? -6.975 7.597 22.669 1.00 91.81 301 LYS A N 1
ATOM 2341 C CA . LYS A 1 301 ? -8.207 8.241 22.183 1.00 91.81 301 LYS A CA 1
ATOM 2342 C C . LYS A 1 301 ? -8.616 7.787 20.786 1.00 91.81 301 LYS A C 1
ATOM 2344 O O . LYS A 1 301 ? -9.632 8.254 20.274 1.00 91.81 301 LYS A O 1
ATOM 2349 N N . ILE A 1 302 ? -7.799 6.959 20.13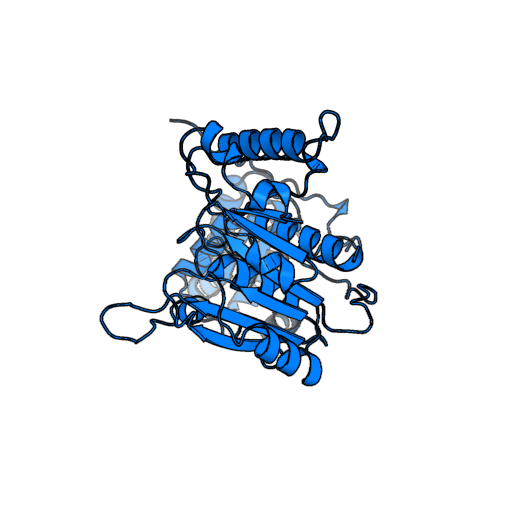9 1.00 94.19 302 ILE A N 1
ATOM 2350 C CA . ILE A 1 302 ? -8.065 6.473 18.791 1.00 94.19 302 ILE A CA 1
ATOM 2351 C C . ILE A 1 302 ? -8.848 5.171 18.910 1.00 94.19 302 ILE A C 1
ATOM 2353 O O . ILE A 1 302 ? -8.252 4.107 19.055 1.00 94.19 302 ILE A O 1
ATOM 2357 N N . ASN A 1 303 ? -10.172 5.256 18.784 1.00 93.19 303 ASN A N 1
ATOM 2358 C CA . ASN A 1 303 ? -11.054 4.093 18.908 1.00 93.19 303 ASN A CA 1
ATOM 2359 C C . ASN A 1 303 ? -10.693 2.999 17.896 1.00 93.19 303 ASN A C 1
ATOM 2361 O O . ASN A 1 303 ? -10.742 1.818 18.209 1.00 93.19 303 ASN A O 1
ATOM 2365 N N . MET A 1 304 ? -10.268 3.365 16.684 1.00 94.38 304 MET A N 1
ATOM 2366 C CA . MET A 1 304 ? -9.874 2.373 15.679 1.00 94.38 304 MET A CA 1
ATOM 2367 C C . MET A 1 304 ? -8.686 1.493 16.099 1.00 94.38 304 MET A C 1
ATOM 2369 O O . MET A 1 304 ? -8.511 0.438 15.505 1.00 94.38 304 MET A O 1
ATOM 2373 N N . LEU A 1 305 ? -7.893 1.844 17.121 1.00 95.81 305 LEU A N 1
ATOM 2374 C CA . LEU A 1 305 ? -6.877 0.921 17.654 1.00 95.81 305 LEU A CA 1
ATOM 2375 C C . LEU A 1 305 ? -7.491 -0.254 18.433 1.00 95.81 305 LEU A C 1
ATOM 2377 O O . LEU A 1 305 ? -6.841 -1.288 18.593 1.00 95.81 305 LEU A O 1
ATOM 2381 N N . ASP A 1 306 ? -8.724 -0.110 18.915 1.00 94.12 306 ASP A N 1
ATOM 2382 C CA . ASP A 1 306 ? -9.503 -1.179 19.543 1.00 94.12 306 ASP A CA 1
ATOM 2383 C C . ASP A 1 306 ? -10.215 -2.058 18.507 1.00 94.12 306 ASP A C 1
ATOM 2385 O O . ASP A 1 306 ? -10.305 -3.267 18.699 1.00 94.12 306 ASP A O 1
ATOM 2389 N N . TYR A 1 307 ? -10.696 -1.471 17.405 1.00 92.75 307 TYR A N 1
ATOM 2390 C CA . TYR A 1 307 ? -11.584 -2.163 16.457 1.00 92.75 307 TYR A CA 1
ATOM 2391 C C . TYR A 1 307 ? -10.925 -2.615 15.149 1.00 92.75 307 TYR A C 1
ATOM 2393 O O . TYR A 1 307 ? -11.474 -3.496 14.495 1.00 92.75 307 TYR A O 1
ATOM 2401 N N . ALA A 1 308 ? -9.793 -2.029 14.740 1.00 95.44 308 ALA A N 1
ATOM 2402 C CA . ALA A 1 308 ? -9.170 -2.366 13.461 1.00 95.44 308 ALA A CA 1
ATOM 2403 C C . ALA A 1 308 ? -8.634 -3.803 13.443 1.00 95.44 308 ALA A C 1
ATOM 2405 O O . ALA A 1 308 ? -7.854 -4.186 14.316 1.00 95.44 308 ALA A O 1
ATOM 2406 N N . ASP A 1 309 ? -8.959 -4.556 12.391 1.00 96.75 309 ASP A N 1
ATOM 2407 C CA . ASP A 1 309 ? -8.363 -5.874 12.155 1.00 96.75 309 ASP A CA 1
ATOM 2408 C C . ASP A 1 309 ? -6.887 -5.745 11.735 1.00 96.75 309 ASP A C 1
ATOM 2410 O O . ASP A 1 309 ? -6.061 -6.595 12.073 1.00 96.75 309 ASP A O 1
ATOM 2414 N N . VAL A 1 310 ? -6.542 -4.679 10.998 1.00 97.88 310 VAL A N 1
ATOM 2415 C CA . VAL A 1 310 ? -5.171 -4.359 10.568 1.00 97.88 310 VAL A CA 1
ATOM 2416 C C . VAL A 1 310 ? -4.893 -2.860 10.703 1.00 97.88 310 VAL A C 1
ATOM 2418 O O . VAL A 1 310 ? -5.740 -2.022 10.400 1.00 97.88 310 VAL A O 1
ATOM 2421 N N . ILE A 1 311 ? -3.679 -2.496 11.123 1.00 98.25 311 ILE A N 1
ATOM 2422 C CA . ILE A 1 311 ? -3.229 -1.104 11.250 1.00 98.25 311 ILE A CA 1
ATOM 2423 C C . ILE A 1 311 ? -2.016 -0.860 10.348 1.00 98.25 311 ILE A C 1
ATOM 2425 O O . ILE A 1 311 ? -0.996 -1.546 10.441 1.00 98.25 311 ILE A O 1
ATOM 2429 N N . ALA A 1 312 ? -2.103 0.175 9.514 1.00 98.19 312 ALA A N 1
ATOM 2430 C CA . ALA A 1 312 ? -1.005 0.660 8.690 1.00 98.19 312 ALA A CA 1
ATOM 2431 C C . ALA A 1 312 ? -0.509 2.024 9.187 1.00 98.19 312 ALA A C 1
ATOM 2433 O O . ALA A 1 312 ? -1.236 3.018 9.165 1.00 98.19 312 ALA A O 1
ATOM 2434 N N . ILE A 1 313 ? 0.763 2.093 9.575 1.00 98.00 313 ILE A N 1
ATOM 2435 C CA . ILE A 1 313 ? 1.458 3.355 9.850 1.00 98.00 313 ILE A CA 1
ATOM 2436 C C . ILE A 1 313 ? 2.118 3.796 8.542 1.00 98.00 313 ILE A C 1
ATOM 2438 O O . ILE A 1 313 ? 3.230 3.380 8.218 1.00 98.00 313 ILE A O 1
ATOM 2442 N N . ASN A 1 314 ? 1.390 4.568 7.741 1.00 97.56 314 ASN A N 1
ATOM 2443 C CA . ASN A 1 314 ? 1.840 5.053 6.441 1.00 97.56 314 ASN A CA 1
ATOM 2444 C C . ASN A 1 314 ? 2.751 6.280 6.570 1.00 97.56 314 ASN A C 1
ATOM 2446 O O . ASN A 1 314 ? 2.734 6.972 7.583 1.00 97.56 314 ASN A O 1
ATOM 2450 N N . LYS A 1 315 ? 3.520 6.581 5.518 1.00 96.00 315 LYS A N 1
ATOM 2451 C CA . LYS A 1 315 ? 4.617 7.567 5.536 1.00 96.00 315 LYS A CA 1
ATOM 2452 C C . LYS A 1 315 ? 5.721 7.166 6.514 1.00 96.00 315 LYS A C 1
ATOM 2454 O O . LYS A 1 315 ? 6.258 7.982 7.260 1.00 96.00 315 LYS A O 1
ATOM 2459 N N . PHE A 1 316 ? 6.045 5.877 6.524 1.00 94.00 316 PHE A N 1
ATOM 2460 C CA . PHE A 1 316 ? 7.064 5.301 7.397 1.00 94.00 316 PHE A CA 1
ATOM 2461 C C . PHE A 1 316 ? 8.498 5.776 7.078 1.00 94.00 316 PHE A C 1
ATOM 2463 O O . PHE A 1 316 ? 9.435 5.466 7.804 1.00 94.00 316 PHE A O 1
ATOM 2470 N N . ASP A 1 317 ? 8.672 6.561 6.011 1.00 89.44 317 ASP A N 1
ATOM 2471 C CA . ASP A 1 317 ? 9.883 7.320 5.688 1.00 89.44 317 ASP A CA 1
ATOM 2472 C C . ASP A 1 317 ? 10.098 8.546 6.599 1.00 89.44 317 ASP A C 1
ATOM 2474 O O . ASP A 1 317 ? 11.191 9.117 6.623 1.00 89.44 317 ASP A O 1
ATOM 2478 N N . LYS A 1 318 ? 9.071 8.971 7.347 1.00 91.31 318 LYS A N 1
ATOM 2479 C CA . LYS A 1 318 ? 9.139 10.130 8.242 1.00 91.31 318 LYS A CA 1
ATOM 2480 C C . LYS A 1 318 ? 9.923 9.837 9.520 1.00 91.31 318 LYS A C 1
ATOM 2482 O O . LYS A 1 318 ? 9.991 8.713 10.015 1.00 91.31 318 LYS A O 1
ATOM 2487 N N . ALA A 1 319 ? 10.509 10.893 10.082 1.00 88.06 319 ALA A N 1
ATOM 2488 C CA . ALA A 1 319 ? 11.211 10.815 11.357 1.00 88.06 319 ALA A CA 1
ATOM 2489 C C . ALA A 1 319 ? 10.261 10.351 12.474 1.00 88.06 319 ALA A C 1
ATOM 2491 O O . ALA A 1 319 ? 9.104 10.761 12.520 1.00 88.06 319 ALA A O 1
ATOM 2492 N N . GLY A 1 320 ? 10.757 9.497 13.373 1.00 90.81 320 GLY A N 1
ATOM 2493 C CA . GLY A 1 320 ? 9.960 8.936 14.468 1.00 90.81 320 GLY A CA 1
ATOM 2494 C C . GLY A 1 320 ? 9.064 7.754 14.076 1.00 90.81 320 GLY A C 1
ATOM 2495 O O . GLY A 1 320 ? 8.349 7.246 14.929 1.00 90.81 320 GLY A O 1
ATOM 2496 N N . ALA A 1 321 ? 9.110 7.260 12.831 1.00 92.00 321 ALA A N 1
ATOM 2497 C CA . ALA A 1 321 ? 8.293 6.123 12.390 1.00 92.00 321 ALA A CA 1
ATOM 2498 C C . ALA A 1 321 ? 8.511 4.832 13.207 1.00 92.00 321 ALA A C 1
ATOM 2500 O O . ALA A 1 321 ? 7.556 4.117 13.511 1.00 92.00 321 ALA A O 1
ATOM 2501 N N . LEU A 1 322 ? 9.752 4.541 13.608 1.00 90.88 322 LEU A N 1
ATOM 2502 C CA . LEU A 1 322 ? 10.061 3.374 14.444 1.00 90.88 322 LEU A CA 1
ATOM 2503 C C . LEU A 1 322 ? 9.525 3.524 15.874 1.00 90.88 322 LEU A C 1
ATOM 2505 O O . LEU A 1 322 ? 8.999 2.560 16.432 1.00 90.88 322 LEU A O 1
ATOM 2509 N N . ASP A 1 323 ? 9.611 4.728 16.439 1.00 92.62 323 ASP A N 1
ATOM 2510 C CA . ASP A 1 323 ? 9.051 5.031 17.759 1.00 92.62 323 ASP A CA 1
ATOM 2511 C C . ASP A 1 323 ? 7.521 4.947 17.716 1.00 92.62 323 ASP A C 1
ATOM 2513 O O . ASP A 1 323 ? 6.912 4.283 18.553 1.00 92.62 323 ASP A O 1
ATOM 2517 N N . ALA A 1 324 ? 6.917 5.496 16.658 1.00 96.06 324 ALA A N 1
ATOM 2518 C CA . ALA A 1 324 ? 5.494 5.381 16.373 1.00 96.06 324 ALA A CA 1
ATOM 2519 C C . ALA A 1 324 ? 5.025 3.925 16.317 1.00 96.06 324 ALA A C 1
ATOM 2521 O O . ALA A 1 324 ? 4.027 3.564 16.937 1.00 96.06 324 ALA A O 1
ATOM 2522 N N . LEU A 1 325 ? 5.766 3.063 15.619 1.00 96.38 325 LEU A N 1
ATOM 2523 C CA . LEU A 1 325 ? 5.466 1.636 15.568 1.00 96.38 325 LEU A CA 1
ATOM 2524 C C . LEU A 1 325 ? 5.524 0.987 16.955 1.00 96.38 325 LEU A C 1
ATOM 2526 O O . LEU A 1 325 ? 4.636 0.208 17.300 1.00 96.38 325 LEU A O 1
ATOM 2530 N N . SER A 1 326 ? 6.538 1.317 17.756 1.00 95.31 326 SER A N 1
ATOM 2531 C CA . SER A 1 326 ? 6.686 0.814 19.127 1.00 95.31 326 SER A CA 1
ATOM 2532 C C . SER A 1 326 ? 5.511 1.228 20.017 1.00 95.31 326 SER A C 1
ATOM 2534 O O . SER A 1 326 ? 4.930 0.396 20.718 1.00 95.31 326 SER A O 1
ATOM 2536 N N . ASP A 1 327 ? 5.114 2.496 19.959 1.00 97.75 327 ASP A N 1
ATOM 2537 C CA . ASP A 1 327 ? 4.023 3.037 20.767 1.00 97.75 327 ASP A CA 1
ATOM 2538 C C . ASP A 1 327 ? 2.661 2.470 20.354 1.00 97.75 327 ASP A C 1
ATOM 2540 O O . ASP A 1 327 ? 1.892 2.037 21.215 1.00 97.75 327 ASP A O 1
ATOM 2544 N N . VAL A 1 328 ? 2.381 2.388 19.049 1.00 97.69 328 VAL A N 1
ATOM 2545 C CA . VAL A 1 328 ? 1.137 1.799 18.528 1.00 97.69 328 VAL A CA 1
ATOM 2546 C C . VAL A 1 328 ? 1.044 0.319 18.898 1.00 97.69 328 VAL A C 1
ATOM 2548 O O . VAL A 1 328 ? -0.012 -0.129 19.341 1.00 97.69 328 VAL A O 1
ATOM 2551 N N . ARG A 1 329 ? 2.145 -0.442 18.827 1.00 97.31 329 ARG A N 1
ATOM 2552 C CA . ARG A 1 329 ? 2.179 -1.843 19.285 1.00 97.31 329 ARG A CA 1
ATOM 2553 C C . ARG A 1 329 ? 1.893 -1.973 20.774 1.00 97.31 329 ARG A C 1
ATOM 2555 O O . ARG A 1 329 ? 1.100 -2.827 21.166 1.00 97.31 329 ARG A O 1
ATOM 2562 N N . LYS A 1 330 ? 2.497 -1.128 21.616 1.00 96.75 330 LYS A N 1
ATOM 2563 C CA . LYS A 1 330 ? 2.210 -1.114 23.060 1.00 96.75 330 LYS A CA 1
ATOM 2564 C C . LYS A 1 330 ? 0.751 -0.770 23.333 1.00 96.75 330 LYS A C 1
ATOM 2566 O O . LYS A 1 330 ? 0.136 -1.422 24.173 1.00 96.75 330 LYS A O 1
ATOM 2571 N N . GLN A 1 331 ? 0.193 0.225 22.641 1.00 97.38 331 GLN A N 1
ATOM 2572 C CA . GLN A 1 331 ? -1.217 0.581 22.781 1.00 97.38 331 GLN A CA 1
ATOM 2573 C C . GLN A 1 331 ? -2.120 -0.583 22.375 1.00 97.38 331 GLN A C 1
ATOM 2575 O O . GLN A 1 331 ? -2.979 -0.980 23.152 1.00 97.38 331 GLN A O 1
ATOM 2580 N N . TYR A 1 332 ? -1.875 -1.187 21.217 1.00 97.19 332 TYR A N 1
ATOM 2581 C CA . TYR A 1 332 ? -2.656 -2.318 20.734 1.00 97.19 332 TYR A CA 1
ATOM 2582 C C . TYR A 1 332 ? -2.599 -3.507 21.701 1.00 97.19 332 TYR A C 1
ATOM 2584 O O . TYR A 1 332 ? -3.630 -4.068 22.060 1.00 97.19 332 TYR A O 1
ATOM 2592 N N . LYS A 1 333 ? -1.414 -3.860 22.224 1.00 97.19 333 LYS A N 1
ATOM 2593 C CA . LYS A 1 333 ? -1.303 -4.912 23.252 1.00 97.19 333 LYS A CA 1
ATOM 2594 C C . LYS A 1 333 ? -2.126 -4.595 24.500 1.00 97.19 333 LYS A C 1
ATOM 2596 O O . LYS A 1 333 ? -2.683 -5.519 25.084 1.00 97.19 333 LYS A O 1
ATOM 2601 N N . ARG A 1 334 ? -2.198 -3.322 24.911 1.00 96.19 334 ARG A N 1
ATOM 2602 C CA . ARG A 1 334 ? -3.038 -2.885 26.038 1.00 96.19 334 ARG A CA 1
ATOM 2603 C C . ARG A 1 334 ? -4.525 -3.048 25.716 1.00 96.19 334 ARG A C 1
ATOM 2605 O O . ARG A 1 334 ? -5.217 -3.689 26.500 1.00 96.19 334 ARG A O 1
ATOM 2612 N N . ASN A 1 335 ? -4.977 -2.545 24.568 1.00 95.81 335 ASN A N 1
ATOM 2613 C CA . ASN A 1 335 ? -6.376 -2.607 24.126 1.00 95.81 335 ASN A CA 1
ATOM 2614 C C . ASN A 1 335 ? -6.884 -4.056 24.025 1.00 95.81 335 ASN A C 1
ATOM 2616 O O . ASN A 1 335 ? -7.973 -4.377 24.490 1.00 95.81 335 ASN A O 1
ATOM 2620 N N . HIS A 1 336 ? -6.045 -4.955 23.500 1.00 95.69 336 HIS A N 1
ATOM 2621 C CA . HIS A 1 336 ? -6.398 -6.352 23.217 1.00 95.69 336 HIS A CA 1
ATOM 2622 C C . HIS A 1 336 ? -5.931 -7.354 24.290 1.00 95.69 336 HIS A C 1
ATOM 2624 O O . HIS A 1 336 ? -6.052 -8.562 24.106 1.00 95.69 336 HIS A O 1
ATOM 2630 N N . GLN A 1 337 ? -5.371 -6.882 25.412 1.00 95.88 337 GLN A N 1
ATOM 2631 C CA . GLN A 1 337 ? -4.833 -7.712 26.509 1.00 95.88 337 GLN A CA 1
ATOM 2632 C C . GLN A 1 337 ? -3.730 -8.714 26.082 1.00 95.88 337 GLN A C 1
ATOM 2634 O O . GLN A 1 337 ? -3.508 -9.746 26.719 1.00 95.88 337 GLN A O 1
ATOM 2639 N N . LEU A 1 338 ? -2.970 -8.391 25.031 1.00 94.75 338 LEU A N 1
ATOM 2640 C CA . LEU A 1 338 ? -1.945 -9.242 24.405 1.00 94.75 338 LEU A CA 1
ATOM 2641 C C . LEU A 1 338 ? -0.530 -9.006 24.968 1.00 94.75 338 LEU A C 1
ATOM 2643 O O . LEU A 1 338 ? 0.452 -8.920 24.231 1.00 94.75 338 LEU A O 1
ATOM 2647 N N . PHE A 1 339 ? -0.388 -8.899 26.292 1.00 90.06 339 PHE A N 1
ATOM 2648 C CA . PHE A 1 339 ? 0.878 -8.501 26.938 1.00 90.06 339 PHE A CA 1
ATOM 2649 C C . PHE A 1 339 ? 2.071 -9.431 26.658 1.00 90.06 339 PHE A C 1
ATOM 2651 O O . PHE A 1 339 ? 3.218 -8.996 26.750 1.00 90.06 339 PHE A O 1
ATOM 2658 N N . LYS A 1 340 ? 1.813 -10.705 26.333 1.00 92.81 340 LYS A N 1
ATOM 2659 C CA . LYS A 1 340 ? 2.845 -11.721 26.053 1.00 92.81 340 LYS A CA 1
ATOM 2660 C C . LYS A 1 340 ? 3.067 -11.984 24.562 1.00 92.81 340 LYS A C 1
ATOM 2662 O O . LYS A 1 340 ? 4.009 -12.700 24.229 1.00 92.81 340 LYS A O 1
ATOM 2667 N N . SER A 1 341 ? 2.217 -11.448 23.686 1.00 93.19 341 SER A N 1
ATOM 2668 C CA . SER A 1 341 ? 2.339 -11.657 22.243 1.00 93.19 341 SER A CA 1
ATOM 2669 C C . SER A 1 341 ? 3.598 -10.992 21.709 1.00 93.19 341 SER A C 1
ATOM 2671 O O . SER A 1 341 ? 4.009 -9.922 22.184 1.00 93.19 341 SER A O 1
ATOM 2673 N N . LYS A 1 342 ? 4.212 -11.629 20.715 1.00 92.25 342 LYS A N 1
ATOM 2674 C CA . LYS A 1 342 ? 5.386 -11.069 20.049 1.00 92.25 342 LYS A CA 1
ATOM 2675 C C . LYS A 1 342 ? 4.971 -9.915 19.144 1.00 92.25 342 LYS A C 1
ATOM 2677 O O . LYS A 1 342 ? 3.841 -9.863 18.666 1.00 92.25 342 LYS A O 1
ATOM 2682 N N . ASP A 1 343 ? 5.877 -8.971 18.922 1.00 88.19 343 ASP A N 1
ATOM 2683 C CA . ASP A 1 343 ? 5.590 -7.785 18.108 1.00 88.19 343 ASP A CA 1
ATOM 2684 C C . ASP A 1 343 ? 5.290 -8.143 16.647 1.00 88.19 343 ASP A C 1
ATOM 2686 O O . ASP A 1 343 ? 4.499 -7.462 15.998 1.00 88.19 343 ASP A O 1
ATOM 2690 N N . GLU A 1 344 ? 5.897 -9.218 16.145 1.00 84.75 344 GLU A N 1
ATOM 2691 C CA . GLU A 1 344 ? 5.728 -9.723 14.781 1.00 84.75 344 GLU A CA 1
ATOM 2692 C C . GLU A 1 344 ? 4.370 -10.405 14.557 1.00 84.75 344 GLU A C 1
ATOM 2694 O O . GLU A 1 344 ? 3.967 -10.609 13.416 1.00 84.75 344 GLU A O 1
ATOM 2699 N N . GLU A 1 345 ? 3.669 -10.767 15.635 1.00 86.38 345 GLU A N 1
ATOM 2700 C CA . GLU A 1 345 ? 2.340 -11.391 15.584 1.00 86.38 345 GLU A CA 1
ATOM 2701 C C . GLU A 1 345 ? 1.214 -10.350 15.532 1.00 86.38 345 GLU A C 1
ATOM 2703 O O . GLU A 1 345 ? 0.067 -10.694 15.242 1.00 86.38 345 GLU A O 1
ATOM 2708 N N . LEU A 1 346 ? 1.519 -9.081 15.822 1.00 92.62 346 LEU A N 1
ATOM 2709 C CA . LEU A 1 346 ? 0.533 -8.007 15.811 1.00 92.62 346 LEU A CA 1
ATOM 2710 C C . LEU A 1 346 ? 0.223 -7.574 14.372 1.00 92.62 346 LEU A C 1
ATOM 2712 O O . LEU A 1 346 ? 1.151 -7.426 13.572 1.00 92.62 346 LEU A O 1
ATOM 2716 N N . PRO A 1 347 ? -1.044 -7.272 14.037 1.00 95.56 347 PRO A N 1
ATOM 2717 C CA . PRO A 1 347 ? -1.437 -6.858 12.692 1.00 95.56 347 PRO A CA 1
ATOM 2718 C C . PRO A 1 347 ? -1.125 -5.369 12.444 1.00 95.56 347 PRO A C 1
ATOM 2720 O O . PRO A 1 347 ? -1.975 -4.603 12.001 1.00 95.56 347 PRO A O 1
ATOM 2723 N N . ILE A 1 348 ? 0.098 -4.939 12.771 1.00 97.06 348 ILE A N 1
ATOM 2724 C CA . ILE A 1 348 ? 0.547 -3.543 12.710 1.00 97.06 348 ILE A CA 1
ATOM 2725 C C . ILE A 1 348 ? 1.810 -3.469 11.864 1.00 97.06 348 ILE A C 1
ATOM 2727 O O . ILE A 1 348 ? 2.838 -4.064 12.210 1.00 97.06 348 ILE A O 1
ATOM 2731 N N . ILE A 1 349 ? 1.755 -2.697 10.781 1.00 95.31 349 ILE A N 1
ATOM 2732 C CA . ILE A 1 349 ? 2.846 -2.610 9.812 1.00 95.31 349 ILE A CA 1
ATOM 2733 C C . ILE A 1 349 ? 3.135 -1.168 9.390 1.00 95.31 349 ILE A C 1
ATOM 2735 O O . ILE A 1 349 ? 2.234 -0.348 9.212 1.00 95.31 349 ILE A O 1
ATOM 2739 N N . GLY A 1 350 ? 4.421 -0.852 9.238 1.00 93.69 350 GLY A N 1
ATOM 2740 C CA . GLY A 1 350 ? 4.876 0.398 8.637 1.00 93.69 350 GLY A CA 1
ATOM 2741 C C . GLY A 1 350 ? 4.791 0.325 7.116 1.00 93.69 350 GLY A C 1
ATOM 2742 O O . GLY A 1 350 ? 5.186 -0.681 6.533 1.00 93.69 350 GLY A O 1
ATOM 2743 N N . THR A 1 351 ? 4.286 1.375 6.472 1.00 92.69 351 THR A N 1
ATOM 2744 C CA . THR A 1 351 ? 4.118 1.425 5.012 1.00 92.69 351 THR A CA 1
ATOM 2745 C C . THR A 1 351 ? 4.598 2.745 4.417 1.00 92.69 351 THR A C 1
ATOM 2747 O O . THR A 1 351 ? 4.527 3.800 5.050 1.00 92.69 351 THR A O 1
ATOM 2750 N N . VAL A 1 352 ? 5.082 2.702 3.177 1.00 89.75 352 VAL A N 1
ATOM 2751 C CA . VAL A 1 352 ? 5.410 3.900 2.394 1.00 89.75 352 VAL A CA 1
ATOM 2752 C C . VAL A 1 352 ? 4.698 3.819 1.049 1.00 89.75 352 VAL A C 1
ATOM 2754 O O . VAL A 1 352 ? 5.290 3.444 0.043 1.00 89.75 352 VAL A O 1
ATOM 2757 N N . ALA A 1 353 ? 3.415 4.188 1.009 1.00 89.06 353 ALA A N 1
ATOM 2758 C CA . ALA A 1 353 ? 2.610 4.093 -0.217 1.00 89.06 353 ALA A CA 1
ATOM 2759 C C . ALA A 1 353 ? 3.127 4.965 -1.381 1.00 89.06 353 ALA A C 1
ATOM 2761 O O . ALA A 1 353 ? 2.800 4.715 -2.534 1.00 89.06 353 ALA A O 1
ATOM 2762 N N . SER A 1 354 ? 3.942 5.988 -1.102 1.00 83.00 354 SER A N 1
ATOM 2763 C CA . SER A 1 354 ? 4.596 6.804 -2.134 1.00 83.00 354 SER A CA 1
ATOM 2764 C C . SER A 1 354 ? 5.831 6.147 -2.755 1.00 83.00 354 SER A C 1
ATOM 2766 O O . SER A 1 354 ? 6.341 6.651 -3.752 1.00 83.00 354 SER A O 1
ATOM 2768 N N . LYS A 1 355 ? 6.348 5.066 -2.160 1.00 74.31 355 LYS A N 1
ATOM 2769 C CA . LYS A 1 355 ? 7.493 4.318 -2.675 1.00 74.31 355 LYS A CA 1
ATOM 2770 C C . LYS A 1 355 ? 6.980 3.181 -3.550 1.00 74.31 355 LYS A C 1
ATOM 2772 O O . LYS A 1 355 ? 6.221 2.325 -3.099 1.00 74.31 355 LYS A O 1
ATOM 2777 N N . PHE A 1 356 ? 7.434 3.153 -4.800 1.00 71.88 356 PHE A N 1
ATOM 2778 C CA . PHE A 1 356 ? 7.085 2.075 -5.714 1.00 71.88 356 PHE A CA 1
ATOM 2779 C C . PHE A 1 356 ? 7.520 0.716 -5.145 1.00 71.88 356 PHE A C 1
ATOM 2781 O O . PHE A 1 356 ? 8.657 0.555 -4.701 1.00 71.88 356 PHE A O 1
ATOM 2788 N N . ASN A 1 357 ? 6.604 -0.258 -5.181 1.00 67.00 357 ASN A N 1
ATOM 2789 C CA . ASN A 1 357 ? 6.827 -1.619 -4.692 1.00 67.00 357 ASN A CA 1
ATOM 2790 C C . ASN A 1 357 ? 7.375 -1.682 -3.253 1.00 67.00 357 ASN A C 1
ATOM 2792 O O . ASN A 1 357 ? 8.255 -2.484 -2.950 1.00 67.00 357 ASN A O 1
ATOM 2796 N N . ASP A 1 358 ? 6.854 -0.830 -2.368 1.00 78.50 358 ASP A N 1
ATOM 2797 C CA . ASP A 1 358 ? 7.222 -0.844 -0.955 1.00 78.50 358 ASP A CA 1
ATOM 2798 C C . ASP A 1 358 ? 6.983 -2.217 -0.298 1.00 78.50 358 ASP A C 1
ATOM 2800 O O . ASP A 1 358 ? 5.896 -2.800 -0.408 1.00 78.50 358 ASP A O 1
ATOM 2804 N N . ASP A 1 359 ? 8.000 -2.708 0.418 1.00 71.00 359 ASP A N 1
ATOM 2805 C CA . ASP A 1 359 ? 7.961 -3.982 1.145 1.00 71.00 359 ASP A CA 1
ATOM 2806 C C . ASP A 1 359 ? 6.931 -3.952 2.281 1.00 71.00 359 ASP A C 1
ATOM 2808 O O . ASP A 1 359 ? 6.254 -4.949 2.536 1.00 71.00 359 ASP A O 1
ATOM 2812 N N . GLY A 1 360 ? 6.763 -2.795 2.929 1.00 79.25 360 GLY A N 1
ATOM 2813 C CA . GLY A 1 360 ? 5.758 -2.596 3.967 1.00 79.25 360 GLY A CA 1
ATOM 2814 C C . GLY A 1 360 ? 4.345 -2.786 3.429 1.00 79.25 360 GLY A C 1
ATOM 2815 O O . GLY A 1 360 ? 3.552 -3.528 4.008 1.00 79.25 360 GLY A O 1
ATOM 2816 N N . VAL A 1 361 ? 4.032 -2.184 2.278 1.00 83.12 361 VAL A N 1
ATOM 2817 C CA . VAL A 1 361 ? 2.718 -2.361 1.642 1.00 83.12 361 VAL A CA 1
ATOM 2818 C C . VAL A 1 361 ? 2.531 -3.783 1.083 1.00 83.12 361 VAL A C 1
ATOM 2820 O O . VAL A 1 361 ? 1.415 -4.301 1.097 1.00 83.12 361 VAL A O 1
ATOM 2823 N N . ASN A 1 362 ? 3.603 -4.462 0.648 1.00 79.19 362 ASN A N 1
ATOM 2824 C CA . ASN A 1 362 ? 3.541 -5.891 0.301 1.00 79.19 362 ASN A CA 1
ATOM 2825 C C . ASN A 1 362 ? 3.091 -6.731 1.506 1.00 79.19 362 ASN A C 1
ATOM 2827 O O . ASN A 1 362 ? 2.163 -7.530 1.389 1.00 79.19 362 ASN A O 1
ATOM 2831 N N . HIS A 1 363 ? 3.697 -6.501 2.672 1.00 81.00 363 HIS A N 1
ATOM 2832 C CA . HIS A 1 363 ? 3.326 -7.197 3.901 1.00 81.00 363 HIS A CA 1
ATOM 2833 C C . HIS A 1 363 ? 1.918 -6.811 4.384 1.00 81.00 363 HIS A C 1
ATOM 2835 O O . HIS A 1 363 ? 1.153 -7.685 4.788 1.00 81.00 363 HIS A O 1
ATOM 2841 N N . LEU A 1 364 ? 1.528 -5.535 4.272 1.00 91.44 364 LEU A N 1
ATOM 2842 C CA . LEU A 1 364 ? 0.156 -5.095 4.546 1.00 91.44 364 LEU A CA 1
ATOM 2843 C C . LEU A 1 364 ? -0.858 -5.899 3.725 1.00 91.44 364 LEU A C 1
ATOM 2845 O O . LEU A 1 364 ? -1.825 -6.414 4.277 1.00 91.44 364 LEU A O 1
ATOM 2849 N N . PHE A 1 365 ? -0.623 -6.043 2.421 1.00 88.75 365 PHE A N 1
ATOM 2850 C CA . PHE A 1 365 ? -1.516 -6.794 1.545 1.00 88.75 365 PHE A CA 1
ATOM 2851 C C . PHE A 1 365 ? -1.642 -8.268 1.960 1.00 88.75 365 PHE A C 1
ATOM 2853 O O . PHE A 1 365 ? -2.745 -8.810 1.978 1.00 88.75 365 PHE A O 1
ATOM 2860 N N . GLU A 1 366 ? -0.546 -8.914 2.369 1.00 82.12 366 GLU A N 1
ATOM 2861 C CA . GLU A 1 366 ? -0.605 -10.277 2.912 1.00 82.12 366 GLU A CA 1
ATOM 2862 C C . GLU A 1 366 ? -1.416 -10.374 4.209 1.00 82.12 366 GLU A C 1
ATOM 2864 O O . GLU A 1 366 ? -2.172 -11.333 4.380 1.00 82.12 366 GLU A O 1
ATOM 2869 N N . LEU A 1 367 ? -1.256 -9.411 5.123 1.00 85.88 367 LEU A N 1
ATOM 2870 C CA . LEU A 1 367 ? -2.019 -9.361 6.371 1.00 85.88 367 LEU A CA 1
ATOM 2871 C C . LEU A 1 367 ? -3.516 -9.207 6.095 1.00 85.88 367 LEU A C 1
ATOM 2873 O O . LEU A 1 367 ? -4.312 -9.909 6.711 1.00 85.88 367 LEU A O 1
ATOM 2877 N N . LEU A 1 368 ? -3.886 -8.358 5.133 1.00 92.44 368 LEU A N 1
ATOM 2878 C CA . LEU A 1 368 ? -5.277 -8.169 4.719 1.00 92.44 368 LEU A CA 1
ATOM 2879 C C . LEU A 1 368 ? -5.874 -9.451 4.139 1.00 92.44 368 LEU A C 1
ATOM 2881 O O . LEU A 1 368 ? -6.953 -9.851 4.559 1.00 92.44 368 LEU A O 1
ATOM 2885 N N . LEU A 1 369 ? -5.166 -10.141 3.238 1.00 84.81 369 LEU A N 1
ATOM 2886 C CA . LEU A 1 369 ? -5.647 -11.418 2.700 1.00 84.81 369 LEU A CA 1
ATOM 2887 C C . LEU A 1 369 ? -5.839 -12.465 3.805 1.00 84.81 369 LEU A C 1
ATOM 2889 O O . LEU A 1 369 ? -6.865 -13.133 3.835 1.00 84.81 369 LEU A O 1
ATOM 2893 N N . LYS A 1 370 ? -4.894 -12.567 4.749 1.00 84.62 370 LYS A N 1
ATOM 2894 C CA . LYS A 1 370 ? -5.025 -13.467 5.908 1.00 84.62 370 LYS A CA 1
ATOM 2895 C C . LYS A 1 370 ? -6.188 -13.081 6.824 1.00 84.62 370 LYS A C 1
ATOM 2897 O O . LYS A 1 370 ? -6.769 -13.959 7.450 1.00 84.62 370 LYS A O 1
ATOM 2902 N N . ALA A 1 371 ? -6.481 -11.790 6.970 1.00 90.00 371 ALA A N 1
ATOM 2903 C CA . ALA A 1 371 ? -7.616 -11.319 7.758 1.00 90.00 371 ALA A CA 1
ATOM 2904 C C . ALA A 1 371 ? -8.943 -11.664 7.070 1.00 90.00 371 ALA A C 1
ATOM 2906 O O . ALA A 1 371 ? -9.851 -12.150 7.735 1.00 90.00 371 ALA A O 1
ATOM 2907 N N . ILE A 1 372 ? -9.013 -11.497 5.746 1.00 88.44 372 ILE A N 1
ATOM 2908 C CA . ILE A 1 372 ? -10.176 -11.862 4.928 1.00 88.44 372 ILE A CA 1
ATOM 2909 C C . ILE A 1 372 ? -10.429 -13.371 4.988 1.00 88.44 372 ILE A C 1
ATOM 2911 O O . ILE A 1 372 ? -11.555 -13.778 5.209 1.00 88.44 372 ILE A O 1
ATOM 2915 N N . GLU A 1 373 ? -9.392 -14.207 4.874 1.00 84.81 373 GLU A N 1
ATOM 2916 C CA . GLU A 1 373 ? -9.522 -15.675 4.951 1.00 84.81 373 GLU A CA 1
ATOM 2917 C C . GLU A 1 373 ? -10.015 -16.196 6.315 1.00 84.81 373 GLU A C 1
ATOM 2919 O O . GLU A 1 373 ? -10.450 -17.343 6.414 1.00 84.81 373 GLU A O 1
ATOM 2924 N N . LYS A 1 374 ? -9.890 -15.398 7.383 1.00 83.56 374 LYS A N 1
ATOM 2925 C CA . LYS A 1 374 ? -10.323 -15.774 8.739 1.00 83.56 374 LYS A CA 1
ATOM 2926 C C . LYS A 1 374 ? -11.787 -15.441 9.029 1.00 83.56 374 LYS A C 1
ATOM 2928 O O . LYS A 1 374 ? -12.288 -15.902 10.056 1.00 83.56 374 LYS A O 1
ATOM 2933 N N . LYS A 1 375 ? -12.411 -14.600 8.208 1.00 79.94 375 LYS A N 1
ATOM 2934 C CA . LYS A 1 375 ? -13.817 -14.201 8.312 1.00 79.94 375 LYS A CA 1
ATOM 2935 C C . LYS A 1 375 ? -14.639 -15.093 7.392 1.00 79.94 375 LYS A C 1
ATOM 2937 O O . LYS A 1 375 ? -15.742 -15.481 7.832 1.00 79.94 375 LYS A O 1
#